Protein AF-A0A8J9WJU8-F1 (afdb_monomer_lite)

Radius of gyration: 28.5 Å; chains: 1; bounding box: 87×74×84 Å

pLDDT: mean 75.79, std 18.41, range [22.67, 97.75]

Sequence (429 aa):
MGCCGSKSSGLYSTSFQPHEKLSYAASQYGSDGAQVGVSVAGMLTCLSLSQLSVVDIQPNYIFAALFDIHGSKHAAEFCTSEVLEVVAQQTSTYPANVSEALRQTFLRLDELFLASRAFSDSVKASSGASGTMVFLDRRMHRVHLGCSGGSNIVLGELVHGLAVQIADAQFLCPPVMLDSHTICPIGTGRWKQQSLAEAYNRGRRSPADRVEWDGHPKQAAVHTVERQLTAVHESIIIGSPGLWGLTSPDAAALRSHFYLRATADLDTQANDRAGDSAANTADHLVIFAEQQITDRLPRPAGADVVAMVLTFKWPANSINQAFTGKSMLESLQQYSTEQHAARAKRNWRMVRTLCVEYRRAHRRMVVQKWQRAVRLALAAGMKQARRLEEELWKRERMVVNVSPSLKVRNQKGQEVSLRAMHFDLTAVA

Foldseek 3Di:
DDDDDDDDDDPDPPPDDPFDWDWDWDWDDDPPFWTKIKIKIWGAPDDDQLQFKDWDDDNFKIKIKGKDKFQDSPLRSLCRVCLVVQLVVLCVVVVPCSLVSLVVSLQVSQVCLLPDPVDDLQCLQRIAIWMKMWMAGGVQQKIKIKTWDQKFKFWWFADPNPFTPRPPPPPLPPHDPDDVPRDGSHGNCLQADVVSLVSNCVPDPDPVPRDDHPPHRDHIDMRMDMDRDAPRTFKMKIKGNLLCVQDPSVRLSVQLVVVCVVCVVVVVVCVVDPDDDPQDSFNSSNVNSVVSQVVDPPRPPRDMIIMMMMGIDGDPVRVVVRVVDPVVVVVVVVDDPVRVVVVVVVRVVVVVVVVVVVVVVVVVVVVVVVVVLVVVLLVVLVVVQVVVQVVCCVPVVFHWHAHSVRFIAGPVRDTDDPPDDPDPCVVSD

Structure (mmCIF, N/CA/C/O backbone):
data_AF-A0A8J9WJU8-F1
#
_entry.id   AF-A0A8J9WJU8-F1
#
loop_
_atom_site.group_PDB
_atom_site.id
_atom_site.type_symbol
_atom_site.label_atom_id
_atom_site.label_alt_id
_atom_site.label_comp_id
_atom_site.label_asym_id
_atom_site.label_entity_id
_atom_site.label_seq_id
_atom_site.pdbx_PDB_ins_code
_atom_site.Cartn_x
_atom_site.Cartn_y
_atom_site.Cartn_z
_atom_site.occupancy
_atom_site.B_iso_or_equiv
_atom_site.auth_seq_id
_atom_site.auth_comp_id
_atom_site.auth_asym_id
_atom_site.auth_atom_id
_atom_site.pdbx_PDB_model_num
ATOM 1 N N . MET A 1 1 ? 58.943 15.802 17.949 1.00 41.28 1 MET A N 1
ATOM 2 C CA . MET A 1 1 ? 57.899 16.251 18.894 1.00 41.28 1 MET A CA 1
ATOM 3 C C . MET A 1 1 ? 56.800 16.905 18.076 1.00 41.28 1 MET A C 1
ATOM 5 O O . MET A 1 1 ? 57.041 17.959 17.509 1.00 41.28 1 MET A O 1
ATOM 9 N N . GLY A 1 2 ? 55.660 16.239 17.906 1.00 34.16 2 GLY A N 1
ATOM 10 C CA . GLY A 1 2 ? 54.562 16.711 17.060 1.00 34.16 2 GLY A CA 1
ATOM 11 C C . GLY A 1 2 ? 53.262 16.072 17.526 1.00 34.16 2 GLY A C 1
ATOM 12 O O . GLY A 1 2 ? 53.188 14.855 17.647 1.00 34.16 2 GLY A O 1
ATOM 13 N N . CYS A 1 3 ? 52.313 16.925 17.894 1.00 29.03 3 CYS A N 1
ATOM 14 C CA . CYS A 1 3 ? 51.166 16.664 18.752 1.00 29.03 3 CYS A CA 1
ATOM 15 C C . CYS A 1 3 ? 50.190 15.589 18.247 1.00 29.03 3 CYS A C 1
ATOM 17 O O . CYS A 1 3 ? 49.754 15.602 17.098 1.00 29.03 3 CYS A O 1
ATOM 19 N N . CYS A 1 4 ? 49.772 14.723 19.174 1.00 30.25 4 CYS A N 1
ATOM 20 C CA . CYS A 1 4 ? 48.624 13.834 19.045 1.00 30.25 4 CYS A CA 1
ATOM 21 C C . CYS A 1 4 ? 47.321 14.646 18.964 1.00 30.25 4 CYS A C 1
ATOM 23 O O . CYS A 1 4 ? 46.945 15.315 19.925 1.00 30.25 4 CYS A O 1
ATOM 25 N N . GLY A 1 5 ? 46.613 14.550 17.837 1.00 28.12 5 GLY A N 1
ATOM 26 C CA . GLY A 1 5 ? 45.231 15.006 17.703 1.00 28.12 5 GLY A CA 1
ATOM 27 C C . GLY A 1 5 ? 44.268 13.941 18.223 1.00 28.12 5 GLY A C 1
ATOM 28 O O . GLY A 1 5 ? 44.088 12.897 17.595 1.00 28.12 5 GLY A O 1
ATOM 29 N N . SER A 1 6 ? 43.659 14.198 19.377 1.00 29.20 6 SER A N 1
ATOM 30 C CA . SER A 1 6 ? 42.576 13.401 19.947 1.00 29.20 6 SER A CA 1
ATOM 31 C C . SER A 1 6 ? 41.310 13.537 19.092 1.00 29.20 6 SER A C 1
ATOM 33 O O . SER A 1 6 ? 40.786 14.628 18.880 1.00 29.20 6 SER A O 1
ATOM 35 N N . LYS A 1 7 ? 40.804 12.409 18.582 1.00 28.69 7 LYS A N 1
ATOM 36 C CA . LYS A 1 7 ? 39.493 12.335 17.926 1.00 28.69 7 LYS A CA 1
ATOM 37 C C . LYS A 1 7 ? 38.411 12.288 19.002 1.00 28.69 7 LYS A C 1
ATOM 39 O O . LYS A 1 7 ? 38.258 11.274 19.676 1.00 28.69 7 LYS A O 1
ATOM 44 N N . SER A 1 8 ? 37.667 13.378 19.159 1.00 26.33 8 SER A N 1
ATOM 45 C CA . SER A 1 8 ? 36.437 13.410 19.946 1.00 26.33 8 SER A CA 1
ATOM 46 C C . SER A 1 8 ? 35.300 12.769 19.143 1.00 26.33 8 SER A C 1
ATOM 48 O O . SER A 1 8 ? 34.866 13.264 18.105 1.00 26.33 8 SER A O 1
ATOM 50 N N . SER A 1 9 ? 34.818 11.626 19.619 1.00 25.42 9 SER A N 1
ATOM 51 C CA . SER A 1 9 ? 33.580 10.999 19.163 1.00 25.42 9 SER A CA 1
ATOM 52 C C . SER A 1 9 ? 32.389 11.793 19.706 1.00 25.42 9 SER A C 1
ATOM 54 O O . SER A 1 9 ? 31.964 11.591 20.844 1.00 25.42 9 SER A O 1
ATOM 56 N N . GLY A 1 10 ? 31.876 12.730 18.910 1.00 23.95 10 GLY A N 1
ATOM 57 C CA . GLY A 1 10 ? 30.630 13.435 19.200 1.00 23.95 10 GLY A CA 1
ATOM 58 C C . GLY A 1 10 ? 29.432 12.500 19.037 1.00 23.95 10 GLY A C 1
ATOM 59 O O . GLY A 1 10 ? 29.048 12.167 17.918 1.00 23.95 10 GLY A O 1
ATOM 60 N N . LEU A 1 11 ? 28.839 12.075 20.153 1.00 23.94 11 LEU A N 1
ATOM 61 C CA . LEU A 1 11 ? 27.501 11.487 20.186 1.00 23.94 11 LEU A CA 1
ATOM 62 C C . LEU A 1 11 ? 26.489 12.602 19.896 1.00 23.94 11 LEU A C 1
ATOM 64 O O . LEU A 1 11 ? 26.130 13.377 20.782 1.00 23.94 11 LEU A O 1
ATOM 68 N N . TYR A 1 12 ? 26.044 12.702 18.645 1.00 22.67 12 TYR A N 1
ATOM 69 C CA . TYR A 1 12 ? 24.904 13.538 18.287 1.00 22.67 12 TYR A CA 1
ATOM 70 C C . TYR A 1 12 ? 23.632 12.889 18.837 1.00 22.67 12 TYR A C 1
ATOM 72 O O . TYR A 1 12 ? 23.136 11.902 18.299 1.00 22.67 12 TYR A O 1
ATOM 80 N N . SER A 1 13 ? 23.109 13.451 19.926 1.00 22.73 13 SER A N 1
ATOM 81 C CA . SER A 1 13 ? 21.725 13.238 20.343 1.00 22.73 13 SER A CA 1
ATOM 82 C C . SER A 1 13 ? 20.824 13.909 19.306 1.00 22.73 13 SER A C 1
ATOM 84 O O . SER A 1 13 ? 20.639 15.126 19.317 1.00 22.73 13 SER A O 1
ATOM 86 N N . THR A 1 14 ? 20.328 13.131 18.346 1.00 24.16 14 THR A N 1
ATOM 87 C CA . THR A 1 14 ? 19.279 13.569 17.428 1.00 24.16 14 THR A CA 1
ATOM 88 C C . THR A 1 14 ? 17.975 13.646 18.214 1.00 24.16 14 THR A C 1
ATOM 90 O O . THR A 1 14 ? 17.378 12.637 18.586 1.00 24.16 14 THR A O 1
ATOM 93 N N . SER A 1 15 ? 17.538 14.869 18.515 1.00 24.23 15 SER A N 1
ATOM 94 C CA . SER A 1 15 ? 16.191 15.122 19.018 1.00 24.23 15 SER A CA 1
ATOM 95 C C . SER A 1 15 ? 15.192 14.650 17.960 1.00 24.23 15 SER A C 1
ATOM 97 O O . SER A 1 15 ? 15.029 15.303 16.929 1.00 24.23 15 SER A O 1
ATOM 99 N N . PHE A 1 16 ? 14.556 13.503 18.190 1.00 33.53 16 PHE A N 1
ATOM 100 C CA . PHE A 1 16 ? 13.499 12.990 17.325 1.00 33.53 16 PHE A CA 1
ATOM 101 C C . PHE A 1 16 ? 12.334 13.986 17.318 1.00 33.53 16 PHE A C 1
ATOM 103 O O . PHE A 1 16 ? 11.698 14.209 18.350 1.00 33.53 16 PHE A O 1
ATOM 110 N N . GLN A 1 17 ? 12.073 14.610 16.168 1.00 33.22 17 GLN A N 1
ATOM 111 C CA . GLN A 1 17 ? 10.854 15.388 15.977 1.00 33.22 17 GLN A CA 1
ATOM 112 C C . GLN A 1 17 ? 9.643 14.445 15.869 1.00 33.22 17 GLN A C 1
ATOM 114 O O . GLN A 1 17 ? 9.792 13.317 15.393 1.00 33.22 17 GLN A O 1
ATOM 119 N N . PRO A 1 18 ? 8.456 14.8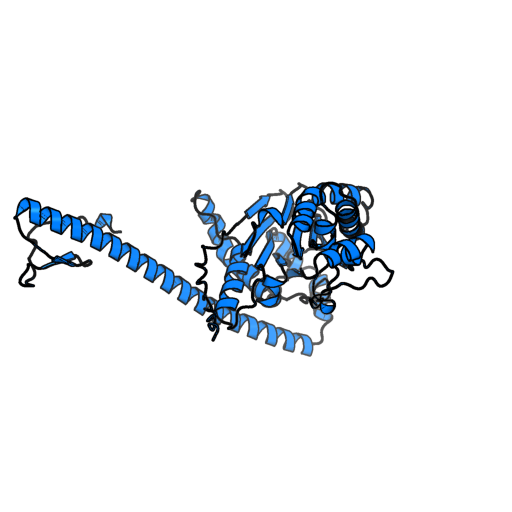61 16.347 1.00 38.59 18 PRO A N 1
ATOM 120 C CA . PRO A 1 18 ? 7.250 14.046 16.267 1.00 38.59 18 PRO A CA 1
ATOM 121 C C . PRO A 1 18 ? 6.920 13.727 14.803 1.00 38.59 18 PRO A C 1
ATOM 123 O O . PRO A 1 18 ? 6.797 14.631 13.983 1.00 38.59 18 PRO A O 1
ATOM 126 N N . HIS A 1 19 ? 6.799 12.433 14.498 1.00 51.03 19 HIS A N 1
ATOM 127 C CA . HIS A 1 19 ? 6.456 11.915 13.175 1.00 51.03 19 HIS A CA 1
ATOM 128 C C . HIS A 1 19 ? 5.162 12.553 12.651 1.00 51.03 19 HIS A C 1
ATOM 130 O O . HIS A 1 19 ? 4.135 12.535 13.336 1.00 51.03 19 HIS A O 1
ATOM 136 N N . GLU A 1 20 ? 5.207 13.093 11.433 1.00 51.38 20 GLU A N 1
ATOM 137 C CA . GLU A 1 20 ? 4.031 13.605 10.736 1.00 51.38 20 GLU A CA 1
ATOM 138 C C . GLU A 1 20 ? 3.131 12.420 10.355 1.00 51.38 20 GLU A C 1
ATOM 140 O O . GLU A 1 20 ? 3.502 11.566 9.549 1.00 51.38 20 GLU A O 1
ATOM 145 N N . LYS A 1 21 ? 1.964 12.321 11.001 1.00 57.34 21 LYS A N 1
ATOM 146 C CA . LYS A 1 21 ? 0.944 11.315 10.686 1.00 57.34 21 LYS A CA 1
ATOM 147 C C . LYS A 1 21 ? -0.008 11.904 9.655 1.00 57.34 21 LYS A C 1
ATOM 149 O O . LYS A 1 21 ? -0.762 12.821 9.971 1.00 57.34 21 LYS A O 1
ATOM 154 N N . LEU A 1 22 ? 0.022 11.366 8.441 1.00 57.00 22 LEU A N 1
ATOM 155 C CA . LEU A 1 22 ? -0.981 11.648 7.417 1.00 57.00 22 LEU A CA 1
ATOM 156 C C . LEU A 1 22 ? -1.996 10.512 7.412 1.00 57.00 22 LEU A C 1
ATOM 158 O O . LEU A 1 22 ? -1.637 9.343 7.294 1.00 57.00 22 LEU A O 1
ATOM 162 N N . SER A 1 23 ? -3.257 10.897 7.544 1.00 59.47 23 SER A N 1
ATOM 163 C CA . SER A 1 23 ? -4.410 10.015 7.554 1.00 59.47 23 SER A CA 1
ATOM 164 C C . SER A 1 23 ? -5.366 10.526 6.486 1.00 59.47 23 SER A C 1
ATOM 166 O O . SER A 1 23 ? -5.786 11.683 6.531 1.00 59.47 23 SER A O 1
ATOM 168 N N . TYR A 1 24 ? -5.651 9.696 5.487 1.00 68.06 24 TYR A N 1
ATOM 169 C CA . TYR A 1 24 ? -6.625 9.995 4.438 1.00 68.06 24 TYR A CA 1
ATOM 170 C C . TYR A 1 24 ? -7.715 8.936 4.473 1.00 68.06 24 TYR A C 1
ATOM 172 O O . TYR A 1 24 ? -7.402 7.746 4.514 1.00 68.06 24 TYR A O 1
ATOM 180 N N . ALA A 1 25 ? -8.975 9.367 4.450 1.00 64.62 25 ALA A N 1
ATOM 181 C CA . ALA A 1 25 ? -10.128 8.490 4.348 1.00 64.62 25 ALA A CA 1
ATOM 182 C C . ALA A 1 25 ? -11.098 9.029 3.292 1.00 64.62 25 ALA A C 1
ATOM 184 O O . ALA A 1 25 ? -11.500 10.191 3.349 1.00 64.62 25 ALA A O 1
ATOM 185 N N . ALA A 1 26 ? -11.493 8.177 2.351 1.00 69.31 26 ALA A N 1
ATOM 186 C CA . ALA A 1 26 ? -12.526 8.476 1.368 1.00 69.31 26 ALA A CA 1
ATOM 187 C C . ALA A 1 26 ? -13.565 7.356 1.344 1.00 69.31 26 ALA A C 1
ATOM 189 O O . ALA A 1 26 ? -13.227 6.179 1.469 1.00 69.31 26 ALA A O 1
ATOM 190 N N . SER A 1 27 ? -14.836 7.721 1.177 1.00 62.94 27 SER A N 1
ATOM 191 C CA . SER A 1 27 ? -15.929 6.768 0.982 1.00 62.94 27 SER A CA 1
ATOM 192 C C . SER A 1 27 ? -16.840 7.261 -0.135 1.00 62.94 27 SER A C 1
ATOM 194 O O . SER A 1 27 ? -17.109 8.458 -0.231 1.00 62.94 27 SER A O 1
ATOM 196 N N . GLN A 1 28 ? -17.308 6.346 -0.983 1.00 68.81 28 GLN A N 1
ATOM 197 C CA . GLN A 1 28 ? -18.300 6.658 -2.007 1.00 68.81 28 GLN A CA 1
ATOM 198 C C . GLN A 1 28 ? -19.467 5.674 -1.929 1.00 68.81 28 GLN A C 1
ATOM 200 O O . GLN A 1 28 ? -19.289 4.454 -1.951 1.00 68.81 28 GLN A O 1
ATOM 205 N N . TYR A 1 29 ? -20.674 6.227 -1.865 1.00 57.28 29 TYR A N 1
ATOM 206 C CA . TYR A 1 29 ? -21.923 5.482 -1.790 1.00 57.28 29 TYR A CA 1
ATOM 207 C C . TYR A 1 29 ? -22.434 5.183 -3.205 1.00 57.28 29 TYR A C 1
ATOM 209 O O . TYR A 1 29 ? -22.641 6.099 -3.995 1.00 57.28 29 TYR A O 1
ATOM 217 N N . GLY A 1 30 ? -22.609 3.901 -3.539 1.00 59.03 30 GLY A N 1
ATOM 218 C CA . GLY A 1 30 ? -23.359 3.461 -4.722 1.00 59.03 30 GLY A CA 1
ATOM 219 C C . GLY A 1 30 ? -24.715 2.896 -4.296 1.00 59.03 30 GLY A C 1
ATOM 220 O O . GLY A 1 30 ? -24.790 2.278 -3.236 1.00 59.03 30 GLY A O 1
ATOM 221 N N . SER A 1 31 ? -25.767 3.104 -5.092 1.00 59.47 31 SER A N 1
ATOM 222 C CA . SER A 1 31 ? -27.133 2.650 -4.777 1.00 59.47 31 SER A CA 1
ATOM 223 C C . SER A 1 31 ? -27.280 1.125 -4.733 1.00 59.47 31 SER A C 1
ATOM 225 O O . SER A 1 31 ? -28.077 0.631 -3.946 1.00 59.47 31 SER A O 1
ATOM 227 N N . ASP A 1 32 ? -26.478 0.387 -5.512 1.00 64.94 32 ASP A N 1
ATOM 228 C CA . ASP A 1 32 ? -26.726 -1.040 -5.791 1.00 64.94 32 ASP A CA 1
ATOM 229 C C . ASP A 1 32 ? -25.504 -1.960 -5.590 1.00 64.94 32 ASP A C 1
ATOM 231 O O . ASP A 1 32 ? -25.492 -3.095 -6.059 1.00 64.94 32 ASP A O 1
ATOM 235 N N . GLY A 1 33 ? -24.456 -1.502 -4.896 1.00 69.12 33 GLY A N 1
ATOM 236 C CA . GLY A 1 33 ? -23.213 -2.268 -4.734 1.00 69.12 33 GLY A CA 1
ATOM 237 C C . GLY A 1 33 ? -22.560 -2.126 -3.362 1.00 69.12 33 GLY A C 1
ATOM 238 O O . GLY A 1 33 ? -22.960 -1.298 -2.545 1.00 69.12 33 GLY A O 1
ATOM 239 N N . ALA A 1 34 ? -21.526 -2.938 -3.115 1.00 73.12 34 ALA A N 1
ATOM 240 C CA . ALA A 1 34 ? -20.693 -2.801 -1.925 1.00 73.12 34 ALA A CA 1
ATOM 241 C C . ALA A 1 34 ? -20.116 -1.379 -1.851 1.00 73.12 34 ALA A C 1
ATOM 243 O O . ALA A 1 34 ? -19.558 -0.866 -2.829 1.00 73.12 34 ALA A O 1
ATOM 244 N N . GLN A 1 35 ? -20.255 -0.739 -0.691 1.00 82.00 35 GLN A N 1
ATOM 245 C CA . GLN A 1 35 ? -19.580 0.528 -0.439 1.00 82.00 35 GLN A CA 1
ATOM 246 C C . GLN A 1 35 ? -18.129 0.223 -0.107 1.00 82.00 35 GLN A C 1
ATOM 248 O O . GLN A 1 35 ? -17.840 -0.729 0.623 1.00 82.00 35 GLN A O 1
ATOM 253 N N . VAL A 1 36 ? -17.226 1.038 -0.639 1.00 82.62 36 VAL A N 1
ATOM 254 C CA . VAL A 1 36 ? -15.797 0.873 -0.403 1.00 82.62 36 VAL A CA 1
ATOM 255 C C . VAL A 1 36 ? -15.275 2.116 0.292 1.00 82.62 36 VAL A C 1
ATOM 257 O O . VAL A 1 36 ? -15.433 3.229 -0.215 1.00 82.62 36 VAL A O 1
ATOM 260 N N . GLY A 1 37 ? -14.687 1.922 1.467 1.00 84.12 37 GLY A N 1
ATOM 261 C CA . GLY A 1 37 ? -13.877 2.932 2.133 1.00 84.12 37 GLY A CA 1
ATOM 262 C C . GLY A 1 37 ? -12.412 2.712 1.787 1.00 84.12 37 GLY A C 1
ATOM 263 O O . GLY A 1 37 ? -11.957 1.575 1.780 1.00 84.12 37 GLY A O 1
ATOM 264 N N . VAL A 1 38 ? -11.661 3.771 1.513 1.00 85.25 38 VAL A N 1
ATOM 265 C CA . VAL A 1 38 ? -10.203 3.694 1.363 1.00 85.25 38 VAL A CA 1
ATOM 266 C C . VAL A 1 38 ? -9.573 4.491 2.486 1.00 85.25 38 VAL A C 1
ATOM 268 O O . VAL A 1 38 ? -9.948 5.641 2.702 1.00 85.25 38 VAL A O 1
ATOM 271 N N . SER A 1 39 ? -8.634 3.880 3.204 1.00 87.19 39 SER A N 1
ATOM 272 C CA . SER A 1 39 ? -7.841 4.541 4.238 1.00 87.19 39 SER A CA 1
ATOM 273 C C . SER A 1 39 ? -6.353 4.355 3.988 1.00 87.19 39 SER A C 1
ATOM 275 O O . SER A 1 39 ? -5.929 3.260 3.629 1.00 87.19 39 SER A O 1
ATOM 277 N N . VAL A 1 40 ? -5.561 5.409 4.175 1.00 85.06 40 VAL A N 1
ATOM 278 C CA . VAL A 1 40 ? -4.097 5.371 4.043 1.00 85.06 40 VAL A CA 1
ATOM 279 C C . VAL A 1 40 ? -3.475 5.978 5.288 1.00 85.06 40 VAL A C 1
ATOM 281 O O . VAL A 1 40 ? -3.932 7.022 5.758 1.00 85.06 40 VAL A O 1
ATOM 284 N N . ALA A 1 41 ? -2.444 5.320 5.807 1.00 84.94 41 ALA A N 1
ATOM 285 C CA . ALA A 1 41 ? -1.659 5.796 6.930 1.00 84.94 41 ALA A CA 1
ATOM 286 C C . ALA A 1 41 ? -0.215 5.318 6.827 1.00 84.94 41 ALA A C 1
ATOM 288 O O . ALA A 1 41 ? 0.088 4.282 6.234 1.00 84.94 41 ALA A O 1
ATOM 289 N N . GLY A 1 42 ? 0.683 6.028 7.491 1.00 81.38 42 GLY A N 1
ATOM 290 C CA . GLY A 1 42 ? 2.053 5.572 7.630 1.00 81.38 42 GLY A CA 1
ATOM 291 C C . GLY A 1 42 ? 2.852 6.345 8.659 1.00 81.38 42 GLY A C 1
ATOM 292 O O . GLY A 1 42 ? 2.466 7.408 9.144 1.00 81.38 42 GLY A O 1
ATOM 293 N N . MET A 1 43 ? 3.982 5.751 8.997 1.00 78.12 43 MET A N 1
ATOM 294 C CA . MET A 1 43 ? 5.007 6.290 9.861 1.00 78.12 43 MET A CA 1
ATOM 295 C C . MET A 1 43 ? 6.275 6.344 9.023 1.00 78.12 43 MET A C 1
ATOM 297 O O . MET A 1 43 ? 6.943 5.330 8.809 1.00 78.12 43 MET A O 1
ATOM 301 N N . LEU A 1 44 ? 6.549 7.536 8.507 1.00 74.12 44 LEU A N 1
ATOM 302 C CA . LEU A 1 44 ? 7.685 7.780 7.640 1.00 74.12 44 LEU A CA 1
ATOM 303 C C . LEU A 1 44 ? 8.831 8.372 8.453 1.00 74.12 44 LEU A C 1
ATOM 305 O O . LEU A 1 44 ? 8.652 9.228 9.326 1.00 74.12 44 LEU A O 1
ATOM 309 N N . THR A 1 45 ? 10.025 7.872 8.175 1.00 66.75 45 THR A N 1
ATOM 310 C CA . THR A 1 45 ? 11.262 8.360 8.781 1.00 66.75 45 THR A CA 1
ATOM 311 C C . THR A 1 45 ? 11.821 9.564 8.035 1.00 66.75 45 THR A C 1
ATOM 313 O O . THR A 1 45 ? 12.564 10.345 8.629 1.00 66.75 45 THR A O 1
ATOM 316 N N . CYS A 1 46 ? 11.466 9.742 6.757 1.00 54.62 46 CYS A N 1
ATOM 317 C CA . CYS A 1 46 ? 12.089 10.758 5.909 1.00 54.62 46 CYS A CA 1
ATOM 318 C C . CYS A 1 46 ? 11.150 11.524 4.959 1.00 54.62 46 CYS A C 1
ATOM 320 O O . CYS A 1 46 ? 11.629 12.469 4.335 1.00 54.62 46 CYS A O 1
ATOM 322 N N . LEU A 1 47 ? 9.871 11.155 4.792 1.00 58.38 47 LEU A N 1
ATOM 323 C CA . LEU A 1 47 ? 9.016 11.701 3.719 1.00 58.38 47 LEU A CA 1
ATOM 324 C C . LEU A 1 47 ? 7.536 11.837 4.106 1.00 58.38 47 LEU A C 1
ATOM 326 O O . LEU A 1 47 ? 7.144 11.448 5.199 1.00 58.38 47 LEU A O 1
ATOM 330 N N . SER A 1 48 ? 6.727 12.399 3.198 1.00 55.34 48 SER A N 1
ATOM 331 C CA . SER A 1 48 ? 5.269 12.534 3.340 1.00 55.34 48 SER A CA 1
ATOM 332 C C . SER A 1 48 ? 4.515 11.442 2.559 1.00 55.34 48 SER A C 1
ATOM 334 O O . SER A 1 48 ? 4.938 11.031 1.480 1.00 55.34 48 SER A O 1
ATOM 336 N N . LEU A 1 49 ? 3.387 10.963 3.095 1.00 57.22 49 LEU A N 1
ATOM 337 C CA . LEU A 1 49 ? 2.605 9.834 2.551 1.00 57.22 49 LEU A CA 1
ATOM 338 C C . LEU A 1 49 ? 1.870 10.128 1.241 1.00 57.22 49 LEU A C 1
ATOM 340 O O . LEU A 1 49 ? 1.638 9.211 0.452 1.00 57.22 49 LEU A O 1
ATOM 344 N N . SER A 1 50 ? 1.526 11.393 0.992 1.00 55.53 50 SER A N 1
ATOM 345 C CA . SER A 1 50 ? 0.881 11.830 -0.255 1.00 55.53 50 SER A CA 1
ATOM 346 C C . SER A 1 50 ? 1.747 11.572 -1.491 1.00 55.53 50 SER A C 1
ATOM 348 O O . SER A 1 50 ? 1.245 11.588 -2.607 1.00 55.53 50 SER A O 1
ATOM 350 N N . GLN A 1 51 ? 3.039 11.301 -1.300 1.00 61.59 51 GLN A N 1
ATOM 351 C CA . GLN A 1 51 ? 3.992 11.038 -2.374 1.00 61.59 51 GLN A CA 1
ATOM 352 C C . GLN A 1 51 ? 4.080 9.557 -2.765 1.00 61.59 51 GLN A C 1
ATOM 354 O O . GLN A 1 51 ? 4.715 9.233 -3.767 1.00 61.59 51 GLN A O 1
ATOM 359 N N . LEU A 1 52 ? 3.461 8.661 -1.987 1.00 75.38 52 LEU A N 1
ATOM 360 C CA . LEU A 1 52 ? 3.630 7.208 -2.118 1.00 75.38 52 LEU A CA 1
ATOM 361 C C . LEU A 1 52 ? 2.352 6.474 -2.506 1.00 75.38 52 LEU A C 1
ATOM 363 O O . LEU A 1 52 ? 2.401 5.273 -2.751 1.00 75.38 52 LEU A O 1
ATOM 367 N N . SER A 1 53 ? 1.207 7.155 -2.518 1.00 83.50 53 SER A N 1
ATOM 368 C CA . SER A 1 53 ? -0.081 6.513 -2.750 1.00 83.50 53 SER A CA 1
ATOM 369 C C . SER A 1 53 ? -0.963 7.303 -3.700 1.00 83.50 53 SER A C 1
ATOM 371 O O . SER A 1 53 ? -0.953 8.531 -3.703 1.00 83.50 53 SER A O 1
ATOM 373 N N . VAL A 1 54 ? -1.746 6.573 -4.488 1.00 83.00 54 VAL A N 1
ATOM 374 C CA . VAL A 1 54 ? -2.740 7.121 -5.411 1.00 83.00 54 VAL A CA 1
ATOM 375 C C . VAL A 1 54 ? -4.042 6.376 -5.204 1.00 83.00 54 VAL A C 1
ATOM 377 O O . VAL A 1 54 ? -4.036 5.151 -5.088 1.00 83.00 54 VAL A O 1
ATOM 380 N N . VAL A 1 55 ? -5.152 7.108 -5.170 1.00 85.62 55 VAL A N 1
ATOM 381 C CA . VAL A 1 55 ? -6.497 6.540 -5.118 1.00 85.62 55 VAL A CA 1
ATOM 382 C C . VAL A 1 55 ? -7.367 7.296 -6.119 1.00 85.62 55 VAL A C 1
ATOM 384 O O . VAL A 1 55 ? -7.546 8.503 -5.987 1.00 85.62 55 VAL A O 1
ATOM 387 N N . ASP A 1 56 ? -7.902 6.584 -7.106 1.00 88.62 56 ASP A N 1
ATOM 388 C CA . ASP A 1 56 ? -8.906 7.082 -8.047 1.00 88.62 56 ASP A CA 1
ATOM 389 C C . ASP A 1 56 ? -10.210 6.310 -7.829 1.00 88.62 56 ASP A C 1
ATOM 391 O O . ASP A 1 56 ? -10.261 5.082 -7.947 1.00 88.62 56 ASP A O 1
ATOM 395 N N . ILE A 1 57 ? -11.260 7.037 -7.450 1.00 86.31 57 ILE A N 1
ATOM 396 C CA . ILE A 1 57 ? -12.570 6.472 -7.134 1.00 86.31 57 ILE A CA 1
ATOM 397 C C . ILE A 1 57 ? -13.541 6.909 -8.222 1.00 86.31 57 ILE A C 1
ATOM 399 O O . ILE A 1 57 ? -14.002 8.050 -8.243 1.00 86.31 57 ILE A O 1
ATOM 403 N N . GLN A 1 58 ? -13.893 5.970 -9.093 1.00 90.06 58 GLN A N 1
ATOM 404 C CA . GLN A 1 58 ? -14.873 6.171 -10.148 1.00 90.06 58 GLN A CA 1
ATOM 405 C C . GLN A 1 58 ? -16.183 5.428 -9.835 1.00 90.06 58 GLN A C 1
ATOM 407 O O . GLN A 1 58 ? -16.226 4.516 -8.998 1.00 90.06 58 GLN A O 1
ATOM 412 N N . PRO A 1 59 ? -17.290 5.764 -10.525 1.00 85.88 59 PRO A N 1
ATOM 413 C CA . PRO A 1 59 ? -18.565 5.078 -10.317 1.00 85.88 59 PRO A CA 1
ATOM 414 C C . PRO A 1 59 ? -18.477 3.557 -10.519 1.00 85.88 59 PRO A C 1
ATOM 416 O O . PRO A 1 59 ? -19.085 2.797 -9.770 1.00 85.88 59 PRO A O 1
ATOM 419 N N . ASN A 1 60 ? -17.683 3.111 -11.499 1.00 89.50 60 ASN A N 1
ATOM 420 C CA . ASN A 1 60 ? -17.614 1.705 -11.907 1.00 89.50 60 ASN A CA 1
ATOM 421 C C . ASN A 1 60 ? -16.393 0.958 -11.369 1.00 89.50 60 ASN A C 1
ATOM 423 O O . ASN A 1 60 ? -16.421 -0.270 -11.306 1.00 89.50 60 ASN A O 1
ATOM 427 N N . TYR A 1 61 ? -15.333 1.667 -10.988 1.00 93.44 61 TYR A N 1
ATOM 428 C CA . TYR A 1 61 ? -14.105 1.041 -10.521 1.00 93.44 61 TYR A CA 1
ATOM 429 C C . TYR A 1 61 ? -13.429 1.864 -9.430 1.00 93.44 61 TYR A C 1
ATOM 431 O O . TYR A 1 61 ? -13.693 3.055 -9.272 1.00 93.44 61 TYR A O 1
ATOM 439 N N . ILE A 1 62 ? -12.544 1.216 -8.681 1.00 93.50 62 ILE A N 1
ATOM 440 C CA . ILE A 1 62 ? -11.614 1.882 -7.771 1.00 93.50 62 ILE A CA 1
ATOM 441 C C . ILE A 1 62 ? -10.215 1.437 -8.145 1.00 93.50 62 ILE A C 1
ATOM 443 O O . ILE A 1 62 ? -9.944 0.238 -8.202 1.00 93.50 62 ILE A O 1
ATOM 447 N N . PHE A 1 63 ? -9.338 2.399 -8.391 1.00 95.69 63 PHE A N 1
ATOM 448 C CA . PHE A 1 63 ? -7.920 2.150 -8.565 1.00 95.69 63 PHE A CA 1
ATOM 449 C C . PHE A 1 63 ? -7.168 2.675 -7.349 1.00 95.69 63 PHE A C 1
ATOM 451 O O . PHE A 1 63 ? -7.381 3.805 -6.914 1.00 95.69 63 PHE A O 1
ATOM 458 N N . ALA A 1 64 ? -6.288 1.854 -6.793 1.00 94.81 64 ALA A N 1
ATOM 459 C CA . ALA A 1 64 ? -5.413 2.256 -5.710 1.00 94.81 64 ALA A CA 1
ATOM 460 C C . ALA A 1 64 ? -4.000 1.733 -5.959 1.00 94.81 64 ALA A C 1
ATOM 462 O O . ALA A 1 64 ? -3.827 0.587 -6.367 1.00 94.81 64 ALA A O 1
ATOM 463 N N . ALA A 1 65 ? -2.990 2.556 -5.701 1.00 94.94 65 ALA A N 1
ATOM 464 C CA . ALA A 1 65 ? -1.595 2.165 -5.827 1.00 94.94 65 ALA A CA 1
ATOM 465 C C . ALA A 1 65 ? -0.779 2.638 -4.624 1.00 94.94 65 ALA A C 1
ATOM 467 O O . ALA A 1 65 ? -1.025 3.719 -4.089 1.00 94.94 65 ALA A O 1
ATOM 468 N N . LEU A 1 66 ? 0.197 1.827 -4.220 1.00 93.31 66 LEU A N 1
ATOM 469 C CA . LEU A 1 66 ? 1.209 2.158 -3.222 1.00 93.31 66 LEU A CA 1
ATOM 470 C C . LEU A 1 66 ? 2.593 1.879 -3.813 1.00 93.31 66 LEU A C 1
ATOM 472 O O . LEU A 1 66 ? 2.838 0.767 -4.284 1.00 93.31 66 LEU A O 1
ATOM 476 N N . PHE A 1 67 ? 3.488 2.864 -3.762 1.00 93.06 67 PHE A N 1
ATOM 477 C CA . PHE A 1 67 ? 4.869 2.754 -4.222 1.00 93.06 67 PHE A CA 1
ATOM 478 C C . PHE A 1 67 ? 5.840 2.952 -3.058 1.00 93.06 67 PHE A C 1
ATOM 480 O O . PHE A 1 67 ? 5.876 4.020 -2.453 1.00 93.06 67 PHE A O 1
ATOM 487 N N . ASP A 1 68 ? 6.655 1.940 -2.762 1.00 88.88 68 ASP A N 1
ATOM 488 C CA . ASP A 1 68 ? 7.690 2.034 -1.730 1.00 88.88 68 ASP A CA 1
ATOM 489 C C . ASP A 1 68 ? 9.024 2.454 -2.342 1.00 88.88 68 ASP A C 1
ATOM 491 O O . ASP A 1 68 ? 9.439 1.951 -3.389 1.00 88.88 68 ASP A O 1
ATOM 495 N N . ILE A 1 69 ? 9.718 3.363 -1.662 1.00 89.31 69 ILE A N 1
ATOM 496 C CA . ILE A 1 69 ? 10.956 3.974 -2.146 1.00 89.31 69 ILE A CA 1
ATOM 497 C C . ILE A 1 69 ? 12.155 3.048 -1.961 1.00 89.31 69 ILE A C 1
ATOM 499 O O . ILE A 1 69 ? 12.387 2.508 -0.883 1.00 89.31 69 ILE A O 1
ATOM 503 N N . HIS A 1 70 ? 13.004 2.994 -2.989 1.00 86.25 70 HIS A N 1
ATOM 504 C CA . HIS A 1 70 ? 14.332 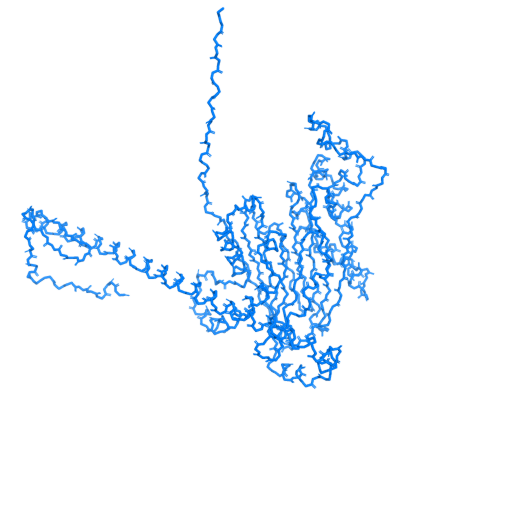2.389 -2.940 1.00 86.25 70 HIS A CA 1
ATOM 505 C C . HIS A 1 70 ? 15.390 3.419 -3.349 1.00 86.25 70 HIS A C 1
ATOM 507 O O . HIS A 1 70 ? 15.382 3.959 -4.457 1.00 86.25 70 HIS A O 1
ATOM 513 N N . GLY A 1 71 ? 16.330 3.711 -2.451 1.00 87.06 71 GLY A N 1
ATOM 514 C CA . GLY A 1 71 ? 17.406 4.676 -2.694 1.00 87.06 71 GLY A CA 1
ATOM 515 C C . GLY A 1 71 ? 16.958 6.135 -2.571 1.00 87.06 71 GLY A C 1
ATOM 516 O O . GLY A 1 71 ? 17.272 6.779 -1.576 1.00 87.06 71 GLY A O 1
ATOM 517 N N . SER A 1 72 ? 16.244 6.673 -3.565 1.00 88.94 72 SER A N 1
ATOM 518 C CA . SER A 1 72 ? 15.704 8.044 -3.510 1.00 88.94 72 SER A CA 1
ATOM 519 C C . SER A 1 72 ? 14.254 8.117 -3.980 1.00 88.94 72 SER A C 1
ATOM 521 O O . SER A 1 72 ? 13.812 7.262 -4.744 1.00 88.94 72 SER A O 1
ATOM 523 N N . LYS A 1 73 ? 13.537 9.162 -3.553 1.00 91.50 73 LYS A N 1
ATOM 524 C CA . LYS A 1 73 ? 12.086 9.328 -3.742 1.00 91.50 73 LYS A CA 1
ATOM 525 C C . LYS A 1 73 ? 11.606 9.528 -5.182 1.00 91.50 73 LYS A C 1
ATOM 527 O O . LYS A 1 73 ? 10.436 9.299 -5.456 1.00 91.50 73 LYS A O 1
ATOM 532 N N . HIS A 1 74 ? 12.493 9.932 -6.091 1.00 93.81 74 HIS A N 1
ATOM 533 C CA . HIS A 1 74 ? 12.126 10.406 -7.429 1.00 93.81 74 HIS A CA 1
ATOM 534 C C . HIS A 1 74 ? 11.337 9.378 -8.252 1.00 93.81 74 HIS A C 1
ATOM 536 O O . HIS A 1 74 ? 10.369 9.747 -8.905 1.00 93.81 74 HIS A O 1
ATOM 542 N N . ALA A 1 75 ? 11.717 8.097 -8.205 1.00 93.94 75 ALA A N 1
ATOM 543 C CA . ALA A 1 75 ? 10.994 7.034 -8.897 1.00 93.94 75 ALA A CA 1
ATOM 544 C C . ALA A 1 75 ? 9.576 6.863 -8.341 1.00 93.94 75 ALA A C 1
ATOM 546 O O . ALA A 1 75 ? 8.635 6.815 -9.123 1.00 93.94 75 ALA A O 1
ATOM 547 N N . ALA A 1 76 ? 9.402 6.824 -7.016 1.00 93.06 76 ALA A N 1
ATOM 548 C CA . ALA A 1 76 ? 8.078 6.691 -6.408 1.00 93.06 76 ALA A CA 1
ATOM 549 C C . ALA A 1 76 ? 7.201 7.924 -6.678 1.00 93.06 76 ALA A C 1
ATOM 551 O O . ALA A 1 76 ? 6.053 7.765 -7.074 1.00 93.06 76 ALA A O 1
ATOM 552 N N . GLU A 1 77 ? 7.753 9.138 -6.557 1.00 93.38 77 GLU A N 1
ATOM 553 C CA . GLU A 1 77 ? 7.044 10.384 -6.888 1.00 93.38 77 GLU A CA 1
ATOM 554 C C . GLU A 1 77 ? 6.593 10.404 -8.359 1.00 93.38 77 GLU A C 1
ATOM 556 O O . GLU A 1 77 ? 5.448 10.752 -8.637 1.00 93.38 77 GLU A O 1
ATOM 561 N N . PHE A 1 78 ? 7.456 9.971 -9.286 1.00 95.19 78 PHE A N 1
ATOM 562 C CA . PHE A 1 78 ? 7.113 9.831 -10.704 1.00 95.19 78 PHE A CA 1
ATOM 563 C C . PHE A 1 78 ? 6.012 8.789 -10.934 1.00 95.19 78 PHE A C 1
ATOM 565 O O . PHE A 1 78 ? 5.076 9.022 -11.689 1.00 95.19 78 PHE A O 1
ATOM 572 N N . CYS A 1 79 ? 6.081 7.637 -10.262 1.00 95.56 79 CYS A N 1
ATOM 573 C CA . CYS A 1 79 ? 5.024 6.631 -10.364 1.00 95.56 79 CYS A CA 1
ATOM 574 C C . CYS A 1 79 ? 3.685 7.196 -9.894 1.00 95.56 79 CYS A C 1
ATOM 576 O O . CYS A 1 79 ? 2.680 7.041 -10.577 1.00 95.56 79 CYS A O 1
ATOM 578 N N . THR A 1 80 ? 3.679 7.882 -8.753 1.00 94.06 80 THR A N 1
ATOM 579 C CA . THR A 1 80 ? 2.487 8.510 -8.181 1.00 94.06 80 THR A CA 1
ATOM 580 C C . THR A 1 80 ? 1.889 9.562 -9.127 1.00 94.06 80 THR A C 1
ATOM 582 O O . THR A 1 80 ? 0.666 9.642 -9.221 1.00 94.06 80 THR A O 1
ATOM 585 N N . SER A 1 81 ? 2.705 10.334 -9.862 1.00 94.31 81 SER A N 1
ATOM 586 C CA . SER A 1 81 ? 2.193 11.334 -10.814 1.00 94.31 81 SER A CA 1
ATOM 587 C C . SER A 1 81 ? 1.648 10.726 -12.108 1.00 94.31 81 SER A C 1
ATOM 589 O O . SER A 1 81 ? 0.608 11.166 -12.588 1.00 94.31 81 SER A O 1
ATOM 591 N N . GLU A 1 82 ? 2.309 9.701 -12.653 1.00 96.38 82 GLU A N 1
ATOM 592 C CA . GLU A 1 82 ? 1.997 9.183 -13.993 1.00 96.38 82 GLU A CA 1
ATOM 593 C C . GLU A 1 82 ? 1.051 7.968 -13.997 1.00 96.38 82 GLU A C 1
ATOM 595 O O . GLU A 1 82 ? 0.440 7.660 -15.023 1.00 96.38 82 GLU A O 1
ATOM 600 N N . VAL A 1 83 ? 0.917 7.237 -12.881 1.00 96.56 83 VAL A N 1
ATOM 601 C CA . VAL A 1 83 ? 0.248 5.918 -12.871 1.00 96.56 83 VAL A CA 1
ATOM 602 C C . VAL A 1 83 ? -1.195 5.959 -13.371 1.00 96.56 83 VAL A C 1
ATOM 604 O O . VAL A 1 83 ? -1.600 5.025 -14.059 1.00 96.56 83 VAL A O 1
ATOM 607 N N . LEU A 1 84 ? -1.961 7.016 -13.073 1.00 95.94 84 LEU A N 1
ATOM 608 C CA . LEU A 1 84 ? -3.368 7.113 -13.483 1.00 95.94 84 LEU A CA 1
ATOM 609 C C . LEU A 1 84 ? -3.519 7.212 -15.000 1.00 95.94 84 LEU A C 1
ATOM 611 O O . LEU A 1 84 ? -4.359 6.529 -15.585 1.00 95.94 84 LEU A O 1
ATOM 615 N N . GLU A 1 85 ? -2.685 8.023 -15.648 1.00 95.88 85 GLU A N 1
ATOM 616 C CA . GLU A 1 85 ? -2.710 8.147 -17.103 1.00 95.88 85 GLU A CA 1
ATOM 617 C C . GLU A 1 85 ? -2.262 6.836 -17.756 1.00 95.88 85 GLU A C 1
ATOM 619 O O . GLU A 1 85 ? -2.932 6.310 -18.649 1.00 95.88 85 GLU A O 1
ATOM 624 N N . VAL A 1 86 ? -1.164 6.254 -17.267 1.00 97.56 86 VAL A N 1
ATOM 625 C CA . VAL A 1 86 ? -0.617 5.019 -17.836 1.00 97.56 86 VAL A CA 1
ATOM 626 C C . VAL A 1 86 ? -1.584 3.849 -17.652 1.00 97.56 86 VAL A C 1
ATOM 628 O O . VAL A 1 86 ? -1.802 3.094 -18.600 1.00 97.56 86 VAL A O 1
ATOM 631 N N . VAL A 1 87 ? -2.207 3.681 -16.480 1.00 97.06 87 VAL A N 1
ATOM 632 C CA . VAL A 1 87 ? -3.175 2.593 -16.261 1.00 97.06 87 VAL A CA 1
ATOM 633 C C . VAL A 1 87 ? -4.433 2.779 -17.108 1.00 97.06 87 VAL A C 1
ATOM 635 O O . VAL A 1 87 ? -4.932 1.797 -17.656 1.00 97.06 87 VAL A O 1
ATOM 638 N N . ALA A 1 88 ? -4.910 4.010 -17.311 1.00 95.81 88 ALA A N 1
ATOM 639 C CA . ALA A 1 88 ? -6.036 4.286 -18.204 1.00 95.81 88 ALA A CA 1
ATOM 640 C C . ALA A 1 88 ? -5.715 3.914 -19.665 1.00 95.81 88 ALA A C 1
ATOM 642 O O . ALA A 1 88 ? -6.524 3.277 -20.347 1.00 95.81 88 ALA A O 1
ATOM 643 N N . GLN A 1 89 ? -4.505 4.231 -20.140 1.00 97.00 89 GLN A N 1
ATOM 644 C CA . GLN A 1 89 ? -4.039 3.834 -21.474 1.00 97.00 89 GLN A CA 1
ATOM 645 C C . GLN A 1 89 ? -3.921 2.306 -21.609 1.00 97.00 89 GLN A C 1
ATOM 647 O O . GLN A 1 89 ? -4.397 1.728 -22.591 1.00 97.00 89 GLN A O 1
ATOM 652 N N . GLN A 1 90 ? -3.324 1.630 -20.620 1.00 97.75 90 GLN A N 1
ATOM 653 C CA . GLN A 1 90 ? -3.147 0.174 -20.667 1.00 97.75 90 GLN A CA 1
ATOM 654 C C . GLN A 1 90 ? -4.475 -0.577 -20.539 1.00 97.75 90 GLN A C 1
ATOM 656 O O . GLN A 1 90 ? -4.703 -1.530 -21.275 1.00 97.75 90 GLN A O 1
ATOM 661 N N . THR A 1 91 ? -5.395 -0.138 -19.680 1.00 95.94 91 THR A N 1
ATOM 662 C CA . THR A 1 91 ? -6.734 -0.749 -19.570 1.00 95.94 91 THR A CA 1
ATOM 663 C C . THR A 1 91 ? -7.569 -0.540 -20.832 1.00 95.94 91 THR A C 1
ATOM 665 O O . THR A 1 91 ? -8.310 -1.439 -21.218 1.00 95.94 91 THR A O 1
ATOM 668 N N . SER A 1 92 ? -7.387 0.580 -21.540 1.00 95.50 92 SER A N 1
ATOM 669 C CA . SER A 1 92 ? -7.997 0.797 -22.862 1.00 95.50 92 SER A CA 1
ATOM 670 C C . SER A 1 92 ? -7.402 -0.112 -23.943 1.00 95.50 92 SER A C 1
ATOM 672 O O . SER A 1 92 ? -8.111 -0.543 -24.848 1.00 95.50 92 SER A O 1
ATOM 674 N N . THR A 1 93 ? -6.106 -0.420 -23.844 1.00 97.31 93 THR A N 1
ATOM 675 C CA . THR A 1 93 ? -5.397 -1.310 -24.781 1.00 97.31 93 THR A CA 1
ATOM 676 C C . THR A 1 93 ? -5.729 -2.784 -24.529 1.00 97.31 93 THR A C 1
ATOM 678 O O . THR A 1 93 ? -5.875 -3.558 -25.473 1.00 97.31 93 THR A O 1
ATOM 681 N N . TYR A 1 94 ? -5.906 -3.169 -23.261 1.00 96.19 94 TYR A N 1
ATOM 682 C CA . TYR A 1 94 ? -6.206 -4.535 -22.821 1.00 96.19 94 TYR A CA 1
ATOM 683 C C . TYR A 1 94 ? -7.557 -4.621 -22.080 1.00 96.19 94 TYR A C 1
ATOM 685 O O . TYR A 1 94 ? -7.606 -5.077 -20.935 1.00 96.19 94 TYR A O 1
ATOM 693 N N . PRO A 1 95 ? -8.687 -4.243 -22.713 1.00 93.50 95 PRO A N 1
ATOM 694 C CA . PRO A 1 95 ? -9.975 -4.104 -22.025 1.00 93.50 95 PRO A CA 1
ATOM 695 C C . PRO A 1 95 ? -10.539 -5.436 -21.512 1.00 93.50 95 PRO A C 1
ATOM 697 O O . PRO A 1 95 ? -11.310 -5.460 -20.559 1.00 93.50 95 PRO A O 1
ATOM 700 N N . ALA A 1 96 ? -10.146 -6.555 -22.126 1.00 94.31 96 ALA A N 1
ATOM 701 C CA . ALA A 1 96 ? -10.565 -7.895 -21.719 1.00 94.31 96 ALA A CA 1
ATOM 702 C C . ALA A 1 96 ? -9.640 -8.539 -20.669 1.00 94.31 96 ALA A C 1
ATOM 704 O O . ALA A 1 96 ? -9.964 -9.604 -20.150 1.00 94.31 96 ALA A O 1
ATOM 705 N N . ASN A 1 97 ? -8.478 -7.940 -20.378 1.00 96.62 97 ASN A N 1
ATOM 706 C CA . ASN A 1 97 ? -7.474 -8.527 -19.493 1.00 96.62 97 ASN A CA 1
ATOM 707 C C . ASN A 1 97 ? -6.803 -7.450 -18.632 1.00 96.62 97 ASN A C 1
ATOM 709 O O . ASN A 1 97 ? -5.677 -7.023 -18.885 1.00 96.62 97 ASN A O 1
ATOM 713 N N . VAL A 1 98 ? -7.508 -7.035 -17.579 1.00 96.56 98 VAL A N 1
ATOM 714 C CA . VAL A 1 98 ? -7.028 -6.022 -16.626 1.00 96.56 98 VAL A CA 1
ATOM 715 C C . VAL A 1 98 ? -5.737 -6.466 -15.932 1.00 96.56 98 VAL A C 1
ATOM 717 O O . VAL A 1 98 ? -4.862 -5.643 -15.682 1.00 96.56 98 VAL A O 1
ATOM 720 N N . SER A 1 99 ? -5.568 -7.762 -15.663 1.00 95.38 99 SER A N 1
ATOM 721 C CA . SER A 1 99 ? -4.334 -8.294 -15.073 1.00 95.38 99 SER A CA 1
ATOM 722 C C . SER A 1 99 ? -3.124 -8.030 -15.978 1.00 95.38 99 SER A C 1
ATOM 724 O O . SER A 1 99 ? -2.084 -7.579 -15.505 1.00 95.38 99 SER A O 1
ATOM 726 N N . GLU A 1 100 ? -3.264 -8.241 -17.288 1.00 96.62 100 GLU A N 1
ATOM 727 C CA . GLU A 1 100 ? -2.230 -7.880 -18.261 1.00 96.62 100 GLU A CA 1
ATOM 728 C C . GLU A 1 100 ? -2.044 -6.361 -18.360 1.00 96.62 100 GLU A C 1
ATOM 730 O O . GLU A 1 100 ? -0.906 -5.897 -18.398 1.00 96.62 100 GLU A O 1
ATOM 735 N N . ALA A 1 101 ? -3.128 -5.580 -18.311 1.00 97.31 101 ALA A N 1
ATOM 736 C CA . ALA A 1 101 ? -3.044 -4.121 -18.283 1.00 97.31 101 ALA A CA 1
ATOM 737 C C . ALA A 1 101 ? -2.179 -3.623 -17.112 1.00 97.31 101 ALA A C 1
ATOM 739 O O . ALA A 1 101 ? -1.255 -2.847 -17.334 1.00 97.31 101 ALA A O 1
ATOM 740 N N . LEU A 1 102 ? -2.414 -4.121 -15.889 1.00 96.00 102 LEU A N 1
ATOM 741 C CA . LEU A 1 102 ? -1.618 -3.773 -14.704 1.00 96.00 102 LEU A CA 1
ATOM 742 C C . LEU A 1 102 ? -0.147 -4.170 -14.868 1.00 96.00 102 LEU A C 1
ATOM 744 O O . LEU A 1 102 ? 0.748 -3.408 -14.498 1.00 96.00 102 LEU A O 1
ATOM 748 N N . ARG A 1 103 ? 0.119 -5.345 -15.455 1.00 95.81 103 ARG A N 1
ATOM 749 C CA . ARG A 1 103 ? 1.486 -5.780 -15.764 1.00 95.81 103 ARG A CA 1
ATOM 750 C C . ARG A 1 103 ? 2.176 -4.790 -16.697 1.00 95.81 103 ARG A C 1
ATOM 752 O O . ARG A 1 103 ? 3.277 -4.335 -16.393 1.00 95.81 103 ARG A O 1
ATOM 759 N N . GLN A 1 104 ? 1.513 -4.422 -17.790 1.00 97.00 104 GLN A N 1
ATOM 760 C CA . GLN A 1 104 ? 2.026 -3.460 -18.764 1.00 97.00 104 GLN A CA 1
ATOM 761 C C . GLN A 1 104 ? 2.165 -2.054 -18.175 1.00 97.00 104 GLN A C 1
ATOM 763 O O . GLN A 1 104 ? 3.092 -1.338 -18.541 1.00 97.00 104 GLN A O 1
ATOM 768 N N . THR A 1 105 ? 1.327 -1.667 -17.209 1.00 97.38 105 THR A N 1
ATOM 769 C CA . THR A 1 105 ? 1.468 -0.394 -16.488 1.00 97.38 105 THR A CA 1
ATOM 770 C C . THR A 1 105 ? 2.810 -0.310 -15.762 1.00 97.38 105 THR A C 1
ATOM 772 O O . THR A 1 105 ? 3.497 0.699 -15.902 1.00 97.38 105 THR A O 1
ATOM 775 N N . PHE A 1 106 ? 3.238 -1.362 -15.052 1.00 96.25 106 PHE A N 1
ATOM 776 C CA . PHE A 1 106 ? 4.563 -1.382 -14.414 1.00 96.25 106 PHE A CA 1
ATOM 777 C C . PHE A 1 106 ? 5.701 -1.238 -15.426 1.00 96.25 106 PHE A C 1
ATOM 779 O O . PHE A 1 106 ? 6.612 -0.439 -15.209 1.00 96.25 106 PHE A O 1
ATOM 786 N N . LEU A 1 107 ? 5.640 -1.985 -16.534 1.00 95.06 107 LEU A N 1
ATOM 787 C CA . LEU A 1 107 ? 6.680 -1.938 -17.566 1.00 95.06 107 LEU A CA 1
ATOM 788 C C . LEU A 1 107 ? 6.755 -0.556 -18.209 1.00 95.06 107 LEU A C 1
ATOM 790 O O . LEU A 1 107 ? 7.836 0.007 -18.370 1.00 95.06 107 LEU A O 1
ATOM 794 N N . ARG A 1 108 ? 5.592 0.021 -18.511 1.00 96.88 108 ARG A N 1
ATOM 795 C CA . ARG A 1 108 ? 5.506 1.324 -19.151 1.00 96.88 108 ARG A CA 1
ATOM 796 C C . ARG A 1 108 ? 5.977 2.450 -18.236 1.00 96.88 108 ARG A C 1
ATOM 798 O O . ARG A 1 108 ? 6.687 3.335 -18.704 1.00 96.88 108 ARG A O 1
ATOM 805 N N . LEU A 1 109 ? 5.633 2.415 -16.948 1.00 96.69 109 LEU A N 1
ATOM 806 C CA . LEU A 1 109 ? 6.142 3.383 -15.970 1.00 96.69 109 LEU A CA 1
ATOM 807 C C . LEU A 1 109 ? 7.671 3.333 -15.865 1.00 96.69 109 LEU A C 1
ATOM 809 O O . LEU A 1 109 ? 8.312 4.380 -15.797 1.00 96.69 109 LEU A O 1
ATOM 813 N N . ASP A 1 110 ? 8.260 2.137 -15.896 1.00 96.44 110 ASP A N 1
ATOM 814 C CA . ASP A 1 110 ? 9.713 1.974 -15.873 1.00 96.44 110 ASP A CA 1
ATOM 815 C C . ASP A 1 110 ? 10.391 2.555 -17.118 1.00 96.44 110 ASP A C 1
ATOM 817 O O . ASP A 1 110 ? 11.326 3.350 -17.004 1.00 96.44 110 ASP A O 1
ATOM 821 N N . GLU A 1 111 ? 9.878 2.232 -18.307 1.00 95.38 111 GLU A N 1
ATOM 822 C CA . GLU A 1 111 ? 10.360 2.806 -19.567 1.00 95.38 111 GLU A CA 1
ATOM 823 C C . GLU A 1 111 ? 10.301 4.336 -19.557 1.00 95.38 111 GLU A C 1
ATOM 825 O O . GLU A 1 111 ? 11.285 4.998 -19.895 1.00 95.38 111 GLU A O 1
ATOM 830 N N . LEU A 1 112 ? 9.162 4.902 -19.144 1.00 96.75 112 LEU A N 1
ATOM 831 C CA . LEU A 1 112 ? 8.958 6.348 -19.097 1.00 96.75 112 LEU A CA 1
ATOM 832 C C . LEU A 1 112 ? 9.894 7.018 -18.083 1.00 96.75 112 LEU A C 1
ATOM 834 O O . LEU A 1 112 ? 10.482 8.055 -18.394 1.00 96.75 112 LEU A O 1
ATOM 838 N N . PHE A 1 113 ? 10.103 6.416 -16.908 1.00 96.44 113 PHE A N 1
ATOM 839 C CA . PHE A 1 113 ? 11.028 6.942 -15.903 1.00 96.44 113 PHE A CA 1
ATOM 840 C C . PHE A 1 113 ? 12.477 6.954 -16.411 1.00 96.44 113 PHE A C 1
ATOM 842 O O . PHE A 1 113 ? 13.178 7.959 -16.274 1.00 96.44 113 PHE A O 1
ATOM 849 N N . LEU A 1 114 ? 12.933 5.864 -17.040 1.00 94.75 114 LEU A N 1
ATOM 850 C CA . LEU A 1 114 ? 14.299 5.756 -17.567 1.00 94.75 114 LEU A CA 1
ATOM 851 C C . LEU A 1 114 ? 14.535 6.665 -18.785 1.00 94.75 114 LEU A C 1
ATOM 853 O O . LEU A 1 114 ? 15.633 7.212 -18.943 1.00 94.75 114 LEU A O 1
ATOM 857 N N . ALA A 1 115 ? 13.511 6.860 -19.620 1.00 96.12 115 ALA A N 1
ATOM 858 C CA . ALA A 1 115 ? 13.546 7.760 -20.772 1.00 96.12 115 ALA A CA 1
ATOM 859 C C . ALA A 1 115 ? 13.371 9.243 -20.395 1.00 96.12 115 ALA A C 1
ATOM 861 O O . ALA A 1 115 ? 13.669 10.126 -21.207 1.00 96.12 115 ALA A O 1
ATOM 862 N N . SER A 1 116 ? 12.906 9.535 -19.177 1.00 97.00 116 SER A N 1
ATOM 863 C CA . SER A 1 116 ? 12.648 10.899 -18.730 1.00 97.00 116 SER A CA 1
ATOM 864 C C . SER A 1 116 ? 13.919 11.751 -18.739 1.00 97.00 116 SER A C 1
ATOM 866 O O . SER A 1 116 ? 14.975 11.378 -18.216 1.00 97.00 116 SER A O 1
ATOM 868 N N . ARG A 1 117 ? 13.792 12.948 -19.322 1.00 96.81 117 ARG A N 1
ATOM 869 C CA . ARG A 1 117 ? 14.826 13.995 -19.303 1.00 96.81 117 ARG A CA 1
ATOM 870 C C . ARG A 1 117 ? 14.769 14.854 -18.040 1.00 96.81 117 ARG A C 1
ATOM 872 O O . ARG A 1 117 ? 15.696 15.619 -17.800 1.00 96.81 117 ARG A O 1
ATOM 879 N N . ALA A 1 118 ? 13.703 14.732 -17.245 1.00 96.62 118 ALA A N 1
ATOM 880 C CA . ALA A 1 118 ? 13.543 15.486 -16.003 1.00 96.62 118 ALA A CA 1
ATOM 881 C C . ALA A 1 118 ? 14.523 15.025 -14.911 1.00 96.62 118 ALA A C 1
ATOM 883 O O . ALA A 1 118 ? 14.839 15.786 -13.998 1.00 96.62 118 ALA A O 1
ATOM 884 N N . PHE A 1 119 ? 15.032 13.794 -15.014 1.00 95.75 119 PHE A N 1
ATOM 885 C CA . PHE A 1 119 ? 15.941 13.204 -14.037 1.00 95.75 119 PHE A CA 1
ATOM 886 C C . PHE A 1 119 ? 17.334 12.997 -14.630 1.00 95.75 119 PHE A C 1
ATOM 888 O O . PHE A 1 119 ? 17.492 12.503 -15.748 1.00 95.75 119 PHE A O 1
ATOM 895 N N . SER A 1 120 ? 18.364 13.330 -13.850 1.00 96.12 120 SER A N 1
ATOM 896 C CA . SER A 1 120 ? 19.747 13.029 -14.221 1.00 96.12 120 SER A CA 1
ATOM 897 C C . SER A 1 120 ? 20.010 11.521 -14.207 1.00 96.12 120 SER A C 1
ATOM 899 O O . SER A 1 120 ? 19.345 10.760 -13.499 1.00 96.12 120 SER A O 1
ATOM 901 N N . ASP A 1 121 ? 21.032 11.077 -14.936 1.00 95.00 121 ASP A N 1
ATOM 902 C CA . ASP A 1 121 ? 21.421 9.662 -14.969 1.00 95.00 121 ASP A CA 1
ATOM 903 C C . ASP A 1 121 ? 21.797 9.122 -13.584 1.00 95.00 121 ASP A C 1
ATOM 905 O O . ASP A 1 121 ? 21.486 7.980 -13.265 1.00 95.00 121 ASP A O 1
ATOM 909 N N . SER A 1 122 ? 22.380 9.956 -12.717 1.00 92.31 122 SER A N 1
ATOM 910 C CA . SER A 1 122 ? 22.668 9.585 -11.324 1.00 92.31 122 SER A CA 1
ATOM 911 C C . SER A 1 122 ? 21.389 9.271 -10.535 1.00 92.31 122 SER A C 1
ATOM 913 O O . SER A 1 122 ? 21.324 8.273 -9.812 1.00 92.31 122 SER A O 1
ATOM 915 N N . VAL A 1 123 ? 20.336 10.080 -10.713 1.00 93.25 123 VAL A N 1
ATOM 916 C CA . VAL A 1 123 ? 19.028 9.850 -10.079 1.00 93.25 123 VAL A CA 1
ATOM 917 C C . VAL A 1 123 ? 18.385 8.586 -10.638 1.00 93.25 123 VAL A C 1
ATOM 919 O O . VAL A 1 123 ? 18.024 7.706 -9.861 1.00 93.25 123 VAL A O 1
ATOM 922 N N . LYS A 1 124 ? 18.318 8.434 -11.966 1.00 94.56 124 LYS A N 1
ATOM 923 C CA . LYS A 1 124 ? 17.741 7.240 -12.612 1.00 94.56 124 LYS A CA 1
ATOM 924 C C . LYS A 1 124 ? 18.472 5.955 -12.220 1.00 94.56 124 LYS A C 1
ATOM 926 O O . LYS A 1 124 ? 17.847 4.913 -12.037 1.00 94.56 124 LYS A O 1
ATOM 931 N N . ALA A 1 125 ? 19.790 6.023 -12.047 1.00 90.56 125 ALA A N 1
ATOM 932 C CA . ALA A 1 125 ? 20.599 4.876 -11.662 1.00 90.56 125 ALA A CA 1
ATOM 933 C C . ALA A 1 125 ? 20.431 4.464 -10.190 1.00 90.56 125 ALA A C 1
ATOM 935 O O . ALA A 1 125 ? 20.592 3.286 -9.864 1.00 90.56 125 ALA A O 1
ATOM 936 N N . SER A 1 126 ? 20.129 5.412 -9.297 1.00 90.12 126 SER A N 1
ATOM 937 C CA . SER A 1 126 ? 20.083 5.191 -7.843 1.00 90.12 126 SER A CA 1
ATOM 938 C C . SER A 1 126 ? 18.676 5.124 -7.245 1.00 90.12 126 SER A C 1
ATOM 940 O O . SER A 1 126 ? 18.520 4.553 -6.168 1.00 90.12 126 SER A O 1
ATOM 942 N N . SER A 1 127 ? 17.671 5.685 -7.919 1.00 92.44 127 SER A N 1
ATOM 943 C CA . SER A 1 127 ? 16.273 5.713 -7.484 1.00 92.44 127 SER A CA 1
ATOM 944 C C . SER A 1 127 ? 15.504 4.534 -8.053 1.00 92.44 127 SER A C 1
ATOM 946 O O . SER A 1 127 ? 15.563 4.301 -9.257 1.00 92.44 127 SER A O 1
ATOM 948 N N . GLY A 1 128 ? 14.760 3.829 -7.212 1.00 92.19 128 GLY A N 1
ATOM 949 C CA . GLY A 1 128 ? 13.777 2.839 -7.621 1.00 92.19 128 GLY A CA 1
ATOM 950 C C . GLY A 1 128 ? 12.523 2.902 -6.770 1.00 92.19 128 GLY A C 1
ATOM 951 O O . GLY A 1 128 ? 12.498 3.544 -5.719 1.00 92.19 128 GLY A O 1
ATOM 952 N N . ALA A 1 129 ? 11.489 2.216 -7.232 1.00 92.44 129 ALA A N 1
ATOM 953 C CA . ALA A 1 129 ? 10.263 2.009 -6.490 1.00 92.44 129 ALA A CA 1
ATOM 954 C C . ALA A 1 129 ? 9.806 0.557 -6.652 1.00 92.44 129 ALA A C 1
ATOM 956 O O . ALA A 1 129 ? 9.816 0.035 -7.769 1.00 92.44 129 ALA A O 1
ATOM 957 N N . SER A 1 130 ? 9.406 -0.088 -5.554 1.00 90.88 130 SER A N 1
ATOM 958 C CA . SER A 1 130 ? 8.497 -1.234 -5.620 1.00 90.88 130 SER A CA 1
ATOM 959 C C . SER A 1 130 ? 7.073 -0.715 -5.632 1.00 90.88 130 SER A C 1
ATOM 961 O O . SER A 1 130 ? 6.826 0.405 -5.192 1.00 90.88 130 SER A O 1
ATOM 963 N N . GLY A 1 131 ? 6.138 -1.497 -6.152 1.00 91.62 131 GLY A N 1
ATOM 964 C CA . GLY A 1 131 ? 4.772 -1.026 -6.272 1.00 91.62 131 GLY A CA 1
ATOM 965 C C . GLY A 1 131 ? 3.751 -2.126 -6.121 1.00 91.62 131 GLY A C 1
ATOM 966 O O . GLY A 1 131 ? 3.993 -3.298 -6.407 1.00 91.62 131 GLY A O 1
ATOM 967 N N . THR A 1 132 ? 2.585 -1.711 -5.662 1.00 93.50 132 THR A N 1
ATOM 968 C CA . THR A 1 132 ? 1.394 -2.528 -5.547 1.00 93.50 132 THR A CA 1
ATOM 969 C C . THR A 1 132 ? 0.216 -1.746 -6.090 1.00 93.50 132 THR A C 1
ATOM 971 O O . THR A 1 132 ? 0.019 -0.600 -5.706 1.00 93.50 132 THR A O 1
ATOM 974 N N . MET A 1 133 ? -0.557 -2.362 -6.975 1.00 95.81 133 MET A N 1
ATOM 975 C CA . MET A 1 133 ? -1.727 -1.788 -7.624 1.00 95.81 133 MET A CA 1
ATOM 976 C C . MET A 1 133 ? -2.941 -2.681 -7.382 1.00 95.81 133 MET A C 1
ATOM 978 O O . MET A 1 133 ? -2.856 -3.908 -7.454 1.00 95.81 133 MET A O 1
ATOM 982 N N . VAL A 1 134 ? -4.076 -2.049 -7.124 1.00 95.75 134 VAL A N 1
ATOM 983 C CA . VAL A 1 134 ? -5.382 -2.669 -6.930 1.00 95.75 134 VAL A CA 1
ATOM 984 C C . VAL A 1 134 ? -6.347 -2.009 -7.897 1.00 95.75 134 VAL A C 1
ATOM 986 O O . VAL A 1 134 ? -6.574 -0.806 -7.818 1.00 95.75 134 VAL A O 1
ATOM 9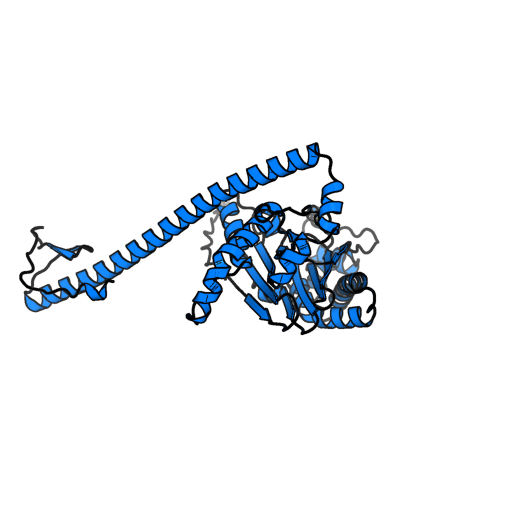89 N N . PHE A 1 135 ? -6.929 -2.799 -8.790 1.00 96.62 135 PHE A N 1
ATOM 990 C CA . PHE A 1 135 ? -8.032 -2.387 -9.644 1.00 96.62 135 PHE A CA 1
ATOM 991 C C . PHE A 1 135 ? -9.271 -3.190 -9.259 1.00 96.62 135 PHE A C 1
ATOM 993 O O . PHE A 1 135 ? -9.345 -4.399 -9.476 1.00 96.62 135 PHE A O 1
ATOM 1000 N N . LEU A 1 136 ? -10.242 -2.518 -8.656 1.00 95.50 136 LEU A N 1
ATOM 1001 C CA . LEU A 1 136 ? -11.501 -3.099 -8.222 1.00 95.50 136 LEU A CA 1
ATOM 1002 C C . LEU A 1 136 ? -12.608 -2.722 -9.204 1.00 95.50 136 LEU A C 1
ATOM 1004 O O . LEU A 1 136 ? -13.050 -1.576 -9.215 1.00 95.50 136 LEU A O 1
ATOM 1008 N N . ASP A 1 137 ? -13.106 -3.692 -9.963 1.00 93.75 137 ASP A N 1
ATOM 1009 C CA . ASP A 1 137 ? -14.341 -3.562 -10.732 1.00 93.75 137 ASP A CA 1
ATOM 1010 C C . ASP A 1 137 ? -15.542 -3.726 -9.790 1.00 93.75 137 ASP A C 1
ATOM 1012 O O . ASP A 1 137 ? -15.818 -4.811 -9.261 1.00 93.75 137 ASP A O 1
ATOM 1016 N N . ARG A 1 138 ? -16.274 -2.628 -9.577 1.00 89.00 138 ARG A N 1
ATOM 1017 C CA . ARG A 1 138 ? -17.420 -2.585 -8.661 1.00 89.00 138 ARG A CA 1
ATOM 1018 C C . ARG A 1 138 ? -18.651 -3.270 -9.237 1.00 89.00 138 ARG A C 1
ATOM 1020 O O . ARG A 1 138 ? -19.471 -3.747 -8.459 1.00 89.00 138 ARG A O 1
ATOM 1027 N N . ARG A 1 139 ? -18.792 -3.304 -10.565 1.00 88.38 139 ARG A N 1
ATOM 1028 C CA . ARG A 1 139 ? -19.957 -3.888 -11.249 1.00 88.38 139 ARG A CA 1
ATOM 1029 C C . ARG A 1 139 ? -19.863 -5.404 -11.247 1.00 88.38 139 ARG A C 1
ATOM 1031 O O . ARG A 1 139 ? -20.852 -6.085 -11.007 1.00 88.38 139 ARG A O 1
ATOM 1038 N N . MET A 1 140 ? -18.659 -5.914 -11.488 1.00 89.38 140 MET A N 1
ATOM 1039 C CA . MET A 1 140 ? -18.387 -7.348 -11.531 1.00 89.38 140 MET A CA 1
ATOM 1040 C C . MET A 1 140 ? -17.994 -7.920 -10.166 1.00 89.38 140 MET A C 1
ATOM 1042 O O . MET A 1 140 ? -17.851 -9.133 -10.040 1.00 89.38 140 MET A O 1
ATOM 1046 N N . HIS A 1 141 ? -17.799 -7.071 -9.151 1.00 90.62 141 HIS A N 1
ATOM 1047 C CA . HIS A 1 141 ? -17.214 -7.439 -7.859 1.00 90.62 141 HIS A CA 1
ATOM 1048 C C . HIS A 1 141 ? -15.898 -8.207 -8.023 1.00 90.62 141 HIS A C 1
ATOM 1050 O O . HIS A 1 141 ? -15.657 -9.193 -7.336 1.00 90.62 141 HIS A O 1
ATOM 1056 N N . ARG A 1 142 ? -15.047 -7.786 -8.959 1.00 93.44 142 ARG A N 1
ATOM 1057 C CA . ARG A 1 142 ? -13.754 -8.428 -9.219 1.00 93.44 142 ARG A CA 1
ATOM 1058 C C . ARG A 1 142 ? -12.627 -7.507 -8.839 1.00 93.44 142 ARG A C 1
ATOM 1060 O O . ARG A 1 142 ? -12.682 -6.313 -9.107 1.00 93.44 142 ARG A O 1
ATOM 1067 N N . VAL A 1 143 ? -11.593 -8.074 -8.241 1.00 94.88 143 VAL A N 1
ATOM 1068 C CA . VAL A 1 143 ? -10.366 -7.352 -7.954 1.00 94.88 143 VAL A CA 1
ATOM 1069 C C . VAL A 1 143 ? -9.210 -7.947 -8.740 1.00 94.88 143 VAL A C 1
ATOM 1071 O O . VAL A 1 143 ? -8.982 -9.156 -8.730 1.00 94.88 143 VAL A O 1
ATOM 1074 N N . HIS A 1 144 ? -8.480 -7.067 -9.412 1.00 95.56 144 HIS A N 1
ATOM 1075 C CA . HIS A 1 144 ? -7.218 -7.351 -10.068 1.00 95.56 144 HIS A CA 1
ATOM 1076 C C . HIS A 1 144 ? -6.111 -6.695 -9.261 1.00 95.56 144 HIS A C 1
ATOM 1078 O O . HIS A 1 144 ? -6.176 -5.518 -8.908 1.00 95.56 144 HIS A O 1
ATOM 1084 N N . LEU A 1 145 ? -5.105 -7.486 -8.942 1.00 94.44 145 LEU A N 1
ATOM 1085 C CA . LEU A 1 145 ? -4.004 -7.110 -8.080 1.00 94.44 145 LEU A CA 1
ATOM 1086 C C . LEU A 1 145 ? -2.730 -7.251 -8.894 1.00 94.44 145 LEU A C 1
ATOM 1088 O O . LEU A 1 145 ? -2.553 -8.262 -9.568 1.00 94.44 145 LEU A O 1
ATOM 1092 N N . GLY A 1 146 ? -1.861 -6.250 -8.845 1.00 93.25 146 GLY A N 1
ATOM 1093 C CA . GLY A 1 146 ? -0.548 -6.291 -9.474 1.00 93.25 146 GLY A CA 1
ATOM 1094 C C . GLY A 1 146 ? 0.506 -5.849 -8.478 1.00 93.25 146 GLY A C 1
ATOM 1095 O O . GLY A 1 146 ? 0.443 -4.719 -8.002 1.00 93.25 146 GLY A O 1
ATOM 1096 N N . CYS A 1 147 ? 1.480 -6.700 -8.171 1.00 92.25 147 CYS A N 1
ATOM 1097 C CA . CYS A 1 147 ? 2.585 -6.315 -7.298 1.00 92.25 147 CYS A CA 1
ATOM 1098 C C . CYS A 1 147 ? 3.927 -6.634 -7.934 1.00 92.25 147 CYS A C 1
ATOM 1100 O O . CYS A 1 147 ? 4.098 -7.618 -8.659 1.00 92.25 147 CYS A O 1
ATOM 1102 N N . SER A 1 148 ? 4.908 -5.807 -7.598 1.00 89.56 148 SER A N 1
ATOM 1103 C CA . SER A 1 148 ? 6.298 -6.077 -7.904 1.00 89.56 148 SER A CA 1
ATOM 1104 C C . SER A 1 148 ? 7.217 -5.453 -6.855 1.00 89.56 148 SER A C 1
ATOM 1106 O O . SER A 1 148 ? 7.051 -4.295 -6.465 1.00 89.56 148 SER A O 1
ATOM 1108 N N . GLY A 1 149 ? 8.194 -6.233 -6.389 1.00 86.19 149 GLY A N 1
ATOM 1109 C CA . GLY A 1 149 ? 9.101 -5.875 -5.298 1.00 86.19 149 GLY A CA 1
ATOM 1110 C C . GLY A 1 149 ? 8.632 -6.377 -3.926 1.00 86.19 149 GLY A C 1
ATOM 1111 O O . GLY A 1 149 ? 8.070 -7.462 -3.830 1.00 86.19 149 GLY A O 1
ATOM 1112 N N . GLY A 1 150 ? 8.926 -5.623 -2.858 1.00 78.00 150 GLY A N 1
ATOM 1113 C CA . GLY A 1 150 ? 8.755 -6.087 -1.469 1.00 78.00 150 GLY A CA 1
ATOM 1114 C C . GLY A 1 150 ? 7.416 -5.747 -0.796 1.00 78.00 150 GLY A C 1
ATOM 1115 O O . GLY A 1 150 ? 7.155 -6.213 0.315 1.00 78.00 150 GLY A O 1
ATOM 1116 N N . SER A 1 151 ? 6.591 -4.910 -1.422 1.00 82.62 151 SER A N 1
ATOM 1117 C CA . SER A 1 151 ? 5.254 -4.557 -0.936 1.00 82.62 151 SER A CA 1
ATOM 1118 C C . SER A 1 151 ? 4.312 -5.760 -1.085 1.00 82.62 151 SER A C 1
ATOM 1120 O O . SER A 1 151 ? 4.403 -6.491 -2.070 1.00 82.62 151 SER A O 1
ATOM 1122 N N . ASN A 1 152 ? 3.399 -5.971 -0.132 1.00 85.19 152 ASN A N 1
ATOM 1123 C CA . ASN A 1 152 ? 2.458 -7.102 -0.178 1.00 85.19 152 ASN A CA 1
ATOM 1124 C C . ASN A 1 152 ? 1.005 -6.677 0.028 1.00 85.19 152 ASN A C 1
ATOM 1126 O O . ASN A 1 152 ? 0.722 -5.634 0.625 1.00 85.19 152 ASN A O 1
ATOM 1130 N N . ILE A 1 153 ? 0.100 -7.541 -0.444 1.00 88.81 153 ILE A N 1
ATOM 1131 C CA . ILE A 1 153 ? -1.352 -7.419 -0.302 1.00 88.81 153 ILE A CA 1
ATOM 1132 C C . ILE A 1 153 ? -1.889 -8.588 0.513 1.00 88.81 153 ILE A C 1
ATOM 1134 O O . ILE A 1 153 ? -1.518 -9.739 0.282 1.00 88.81 153 ILE A O 1
ATOM 1138 N N . VAL A 1 154 ? -2.818 -8.286 1.412 1.00 89.19 154 VAL A N 1
ATOM 1139 C CA . VAL A 1 154 ? -3.604 -9.254 2.173 1.00 89.19 154 VAL A CA 1
ATOM 1140 C C . VAL A 1 154 ? -5.082 -9.000 1.911 1.00 89.19 154 VAL A C 1
ATOM 1142 O O . VAL A 1 154 ? -5.548 -7.868 2.015 1.00 89.19 154 VAL A O 1
ATOM 1145 N N . LEU A 1 155 ? -5.826 -10.055 1.593 1.00 88.62 155 LEU A N 1
ATOM 1146 C CA . LEU A 1 155 ? -7.281 -10.020 1.484 1.00 88.62 155 LEU A CA 1
ATOM 1147 C C . LEU A 1 155 ? -7.879 -10.531 2.803 1.00 88.62 155 LEU A C 1
ATOM 1149 O O . LEU A 1 155 ? -7.646 -11.670 3.199 1.00 88.62 155 LEU A O 1
ATOM 1153 N N . GLY A 1 156 ? -8.587 -9.663 3.521 1.00 84.69 156 GLY A N 1
ATOM 1154 C CA . GLY A 1 156 ? -9.250 -9.986 4.779 1.00 84.69 156 GLY A CA 1
ATOM 1155 C C . GLY A 1 156 ? -10.604 -10.647 4.534 1.00 84.69 156 GLY A C 1
ATOM 1156 O O . GLY A 1 156 ? -11.483 -10.036 3.926 1.00 84.69 156 GLY A O 1
ATOM 1157 N N . GLU A 1 157 ? -10.783 -11.869 5.037 1.00 81.56 157 GLU A N 1
ATOM 1158 C CA . GLU A 1 157 ? -12.015 -12.652 4.894 1.00 81.56 157 GLU A CA 1
ATOM 1159 C C . GLU A 1 157 ? -12.655 -13.016 6.246 1.00 81.56 157 GLU A C 1
ATOM 1161 O O . GLU A 1 157 ? -11.989 -13.383 7.220 1.00 81.56 157 GLU A O 1
ATOM 1166 N N . LEU A 1 158 ? -13.985 -12.960 6.287 1.00 69.56 158 LEU A N 1
ATOM 1167 C CA . LEU A 1 158 ? -14.844 -13.353 7.393 1.00 69.56 158 LEU A CA 1
ATOM 1168 C C . LEU A 1 158 ? -15.394 -14.754 7.154 1.00 69.56 158 LEU A C 1
ATOM 1170 O O . LEU A 1 158 ? -16.152 -14.974 6.212 1.00 69.56 158 LEU A O 1
ATOM 1174 N N . VAL A 1 159 ? -15.116 -15.692 8.057 1.00 63.84 159 VAL A N 1
ATOM 1175 C CA . VAL A 1 159 ? -15.645 -17.053 7.937 1.00 63.84 159 VAL A CA 1
ATOM 1176 C C . VAL A 1 159 ? -16.308 -17.495 9.249 1.00 63.84 159 VAL A C 1
ATOM 1178 O O . VAL A 1 159 ? -15.852 -17.243 10.361 1.00 63.84 159 VAL A O 1
ATOM 1181 N N . HIS A 1 160 ? -17.490 -18.100 9.145 1.00 55.34 160 HIS A N 1
ATOM 1182 C CA . HIS A 1 160 ? -18.286 -18.575 10.290 1.00 55.34 160 HIS A CA 1
ATOM 1183 C C . HIS A 1 160 ? -18.647 -17.521 11.363 1.00 55.34 160 HIS A C 1
ATOM 1185 O O . HIS A 1 160 ? -18.799 -17.868 12.532 1.00 55.34 160 HIS A O 1
ATOM 1191 N N . GLY A 1 161 ? -18.760 -16.233 11.017 1.00 49.44 161 GLY A N 1
ATOM 1192 C CA . GLY A 1 161 ? -19.266 -15.184 11.923 1.00 49.44 161 GLY A CA 1
ATOM 1193 C C . GLY A 1 161 ? -18.407 -14.857 13.158 1.00 49.44 161 GLY A C 1
ATOM 1194 O O . GLY A 1 161 ? -18.705 -13.891 13.852 1.00 49.44 161 GLY A O 1
ATOM 1195 N N . LEU A 1 162 ? -17.341 -15.618 13.429 1.00 40.81 162 LEU A N 1
ATOM 1196 C CA . LEU A 1 162 ? -16.431 -15.440 14.571 1.00 40.81 162 LEU A CA 1
ATOM 1197 C C . LEU A 1 162 ? -14.971 -15.821 14.262 1.00 40.81 162 LEU A C 1
ATOM 1199 O O . LEU A 1 162 ? -14.096 -15.606 15.103 1.00 40.81 162 LEU A O 1
ATOM 1203 N N . ALA A 1 163 ? -14.676 -16.385 13.088 1.00 41.34 163 ALA A N 1
ATOM 1204 C CA . ALA A 1 163 ? -13.339 -16.841 12.740 1.00 41.34 163 ALA A CA 1
ATOM 1205 C C . ALA A 1 163 ? -12.890 -16.197 11.430 1.00 41.34 163 ALA A C 1
ATOM 1207 O O . ALA A 1 163 ? -13.341 -16.563 10.355 1.00 41.34 163 ALA A O 1
ATOM 1208 N N . VAL A 1 164 ? -11.946 -15.261 11.493 1.00 42.44 164 VAL A N 1
ATOM 1209 C CA . VAL A 1 164 ? -11.204 -14.862 10.293 1.00 42.44 164 VAL A CA 1
ATOM 1210 C C . VAL A 1 164 ? -10.613 -16.141 9.695 1.00 42.44 164 VAL A C 1
ATOM 1212 O O . VAL A 1 164 ? -9.694 -16.740 10.267 1.00 42.44 164 VAL A O 1
ATOM 1215 N N . GLN A 1 165 ? -11.175 -16.618 8.582 1.00 40.72 165 GLN A N 1
ATOM 1216 C CA . GLN A 1 165 ? -10.396 -17.459 7.701 1.00 40.72 165 GLN A CA 1
ATOM 1217 C C . GLN A 1 165 ? -9.431 -16.467 7.107 1.00 40.72 165 GLN A C 1
ATOM 1219 O O . GLN A 1 165 ? -9.780 -15.617 6.302 1.00 40.72 165 GLN A O 1
ATOM 1224 N N . ILE A 1 166 ? -8.195 -16.570 7.560 1.00 45.34 166 ILE A N 1
ATOM 1225 C CA . ILE A 1 166 ? -7.081 -16.257 6.698 1.00 45.34 166 ILE A CA 1
ATOM 1226 C C . ILE A 1 166 ? -7.311 -17.192 5.510 1.00 45.34 166 ILE A C 1
ATOM 1228 O O . ILE A 1 166 ? -6.926 -18.362 5.589 1.00 45.34 166 ILE A O 1
ATOM 1232 N N . ALA A 1 167 ? -8.030 -16.765 4.460 1.00 35.06 167 ALA A N 1
ATOM 1233 C CA . ALA A 1 167 ? -7.668 -17.249 3.139 1.00 35.06 167 ALA A CA 1
ATOM 1234 C C . ALA A 1 167 ? -6.176 -17.068 3.124 1.00 35.06 167 ALA A C 1
ATOM 1236 O O . ALA A 1 167 ? -5.716 -15.983 3.486 1.00 35.06 167 ALA A O 1
ATOM 1237 N N . ASP A 1 168 ? -5.493 -18.199 2.943 1.00 40.09 168 ASP A N 1
ATOM 1238 C CA . ASP A 1 168 ? -4.053 -18.312 2.904 1.00 40.09 168 ASP A CA 1
ATOM 1239 C C . ASP A 1 168 ? -3.493 -16.928 2.619 1.00 40.09 168 ASP A C 1
ATOM 1241 O O . ASP A 1 168 ? -3.680 -16.409 1.516 1.00 40.09 168 ASP A O 1
ATOM 1245 N N . ALA A 1 169 ? -2.852 -16.295 3.601 1.00 39.06 169 ALA A N 1
ATOM 1246 C CA . ALA A 1 169 ? -1.987 -15.177 3.297 1.00 39.06 169 ALA A CA 1
ATOM 1247 C C . ALA A 1 169 ? -0.774 -15.738 2.533 1.00 39.06 169 ALA A C 1
ATOM 1249 O O . ALA A 1 169 ? 0.374 -15.486 2.875 1.00 39.06 169 ALA A O 1
ATOM 1250 N N . GLN A 1 170 ? -1.012 -16.541 1.487 1.00 41.28 170 GLN A N 1
ATOM 1251 C CA . GLN A 1 170 ? -0.431 -16.323 0.190 1.00 41.28 170 GLN A CA 1
ATOM 1252 C C . GLN A 1 170 ? -0.482 -14.809 0.015 1.00 41.28 170 GLN A C 1
ATOM 1254 O O . GLN A 1 170 ? -1.469 -14.244 -0.437 1.00 41.28 170 GLN A O 1
ATOM 1259 N N . PHE A 1 171 ? 0.568 -14.122 0.472 1.00 48.69 171 PHE A N 1
ATOM 1260 C CA . PHE A 1 171 ? 1.541 -13.592 -0.461 1.00 48.69 171 PHE A CA 1
ATOM 1261 C C . PHE A 1 171 ? 1.040 -13.856 -1.878 1.00 48.69 171 PHE A C 1
ATOM 1263 O O . PHE A 1 171 ? 1.430 -14.831 -2.516 1.00 48.69 171 PHE A O 1
ATOM 1270 N N . LEU A 1 172 ? 0.066 -13.048 -2.319 1.00 48.91 172 LEU A N 1
ATOM 1271 C CA . LEU A 1 172 ? -0.485 -13.155 -3.669 1.00 48.91 172 LEU A CA 1
ATOM 1272 C C . LEU A 1 172 ? 0.658 -12.988 -4.683 1.00 48.91 172 LEU A C 1
ATOM 1274 O O . LEU A 1 172 ? 0.541 -13.365 -5.841 1.00 48.91 172 LEU A O 1
ATOM 1278 N N . CYS A 1 173 ? 1.785 -12.466 -4.195 1.00 45.84 173 CYS A N 1
ATOM 1279 C CA . CYS A 1 173 ? 3.110 -12.499 -4.768 1.00 45.84 173 CYS A CA 1
ATOM 1280 C C . CYS A 1 173 ? 4.058 -13.156 -3.745 1.00 45.84 173 CYS A C 1
ATOM 1282 O O . CYS A 1 173 ? 4.019 -12.738 -2.589 1.00 45.84 173 CYS A O 1
ATOM 1284 N N . PRO A 1 174 ? 4.881 -14.156 -4.118 1.00 45.97 174 PRO A N 1
ATOM 1285 C CA . PRO A 1 174 ? 5.792 -14.838 -3.195 1.00 45.97 174 PRO A CA 1
ATOM 1286 C C . PRO A 1 174 ? 6.679 -13.836 -2.435 1.00 45.97 174 PRO A C 1
ATOM 1288 O O . PRO A 1 174 ? 7.102 -12.845 -3.032 1.00 45.97 174 PRO A O 1
ATOM 1291 N N . PRO A 1 175 ? 6.985 -14.072 -1.143 1.00 50.41 175 PRO A N 1
ATOM 1292 C CA . PRO A 1 175 ? 7.834 -13.174 -0.372 1.00 50.41 175 PRO A CA 1
ATOM 1293 C C . PRO A 1 175 ? 9.236 -13.163 -0.985 1.00 50.41 175 PRO A C 1
ATOM 1295 O O . PRO A 1 175 ? 10.019 -14.093 -0.796 1.00 50.41 175 PRO A O 1
ATOM 1298 N N . VAL A 1 176 ? 9.554 -12.115 -1.741 1.00 53.84 176 VAL A N 1
ATOM 1299 C CA . VAL A 1 176 ? 10.916 -11.882 -2.218 1.00 53.84 176 VAL A CA 1
ATOM 1300 C C . VAL A 1 176 ? 11.713 -11.383 -1.018 1.00 53.84 176 VAL A C 1
ATOM 1302 O O . VAL A 1 176 ? 11.412 -10.321 -0.470 1.00 53.84 176 VAL A O 1
ATOM 1305 N N . MET A 1 177 ? 12.699 -12.162 -0.563 1.00 48.41 177 MET A N 1
ATOM 1306 C CA . MET A 1 177 ? 13.648 -11.661 0.430 1.00 48.41 177 MET A CA 1
ATOM 1307 C C . MET A 1 177 ? 14.373 -10.451 -0.166 1.00 48.41 177 MET A C 1
ATOM 1309 O O . MET A 1 177 ? 14.968 -10.539 -1.238 1.00 48.41 177 MET A O 1
ATOM 1313 N N . LEU A 1 178 ? 14.263 -9.310 0.517 1.00 51.50 178 LEU A N 1
ATOM 1314 C CA . LEU A 1 178 ? 14.931 -8.066 0.151 1.00 51.50 178 LEU A CA 1
ATOM 1315 C C . LEU A 1 178 ? 16.435 -8.199 0.414 1.00 51.50 178 LEU A C 1
ATOM 1317 O O . LEU A 1 178 ? 16.922 -7.798 1.469 1.00 51.50 178 LEU A O 1
ATOM 1321 N N . ASP A 1 179 ? 17.175 -8.735 -0.549 1.00 54.22 179 ASP A N 1
ATOM 1322 C CA . ASP A 1 179 ? 18.624 -8.551 -0.586 1.00 54.22 179 ASP A CA 1
ATOM 1323 C C . ASP A 1 179 ? 18.942 -7.142 -1.113 1.00 54.22 179 ASP A C 1
ATOM 1325 O O . ASP A 1 179 ? 18.190 -6.557 -1.898 1.00 54.22 179 ASP A O 1
ATOM 1329 N N . SER A 1 180 ? 20.090 -6.573 -0.741 1.00 48.47 180 SER A N 1
ATOM 1330 C CA . SER A 1 180 ? 20.582 -5.265 -1.232 1.00 48.47 180 SER A CA 1
ATOM 1331 C C . SER A 1 180 ? 20.734 -5.179 -2.767 1.00 48.47 180 SER A C 1
ATOM 1333 O O . SER A 1 180 ? 20.968 -4.099 -3.319 1.00 48.47 180 SER A O 1
ATOM 1335 N N . HIS A 1 181 ? 20.555 -6.307 -3.459 1.00 56.62 181 HIS A N 1
ATOM 1336 C CA . HIS A 1 181 ? 20.544 -6.476 -4.910 1.00 56.62 181 HIS A CA 1
ATOM 1337 C C . HIS A 1 181 ? 19.138 -6.574 -5.523 1.00 56.62 181 HIS A C 1
ATOM 1339 O O . HIS A 1 181 ? 19.016 -6.904 -6.701 1.00 56.62 181 HIS A O 1
ATOM 1345 N N . THR A 1 182 ? 18.077 -6.292 -4.761 1.00 64.31 182 THR A N 1
ATOM 1346 C CA . THR A 1 182 ? 16.701 -6.404 -5.263 1.00 64.31 182 THR A CA 1
ATOM 1347 C C . THR A 1 182 ? 16.489 -5.468 -6.458 1.00 64.31 182 THR A C 1
ATOM 1349 O O . THR A 1 182 ? 16.640 -4.247 -6.361 1.00 64.31 182 THR A O 1
ATOM 1352 N N . ILE A 1 183 ? 16.159 -6.056 -7.609 1.00 73.19 183 ILE A N 1
ATOM 1353 C CA . ILE A 1 183 ? 15.811 -5.335 -8.835 1.00 73.19 183 ILE A CA 1
ATOM 1354 C C . ILE A 1 183 ? 14.447 -4.686 -8.605 1.00 73.19 183 ILE A C 1
ATOM 1356 O O . ILE A 1 183 ? 13.471 -5.380 -8.319 1.00 73.19 183 ILE A O 1
ATOM 1360 N N . CYS A 1 184 ? 14.370 -3.361 -8.714 1.00 80.50 184 CYS A N 1
ATOM 1361 C CA . CYS A 1 184 ? 13.098 -2.658 -8.581 1.00 80.50 184 CYS A CA 1
ATOM 1362 C C . CYS A 1 184 ? 12.308 -2.745 -9.896 1.00 80.50 184 CYS A C 1
ATOM 1364 O O . CYS A 1 184 ? 12.912 -2.636 -10.973 1.00 80.50 184 CYS A O 1
ATOM 1366 N N . PRO A 1 185 ? 10.970 -2.890 -9.850 1.00 79.50 185 PRO A N 1
ATOM 1367 C CA . PRO A 1 185 ? 10.153 -2.829 -11.058 1.00 79.50 185 PRO A CA 1
ATOM 1368 C C . PRO A 1 185 ? 10.316 -1.512 -11.781 1.00 79.50 185 PRO A C 1
ATOM 1370 O O . PRO A 1 185 ? 10.492 -1.527 -12.992 1.00 79.50 185 PRO A O 1
ATOM 1373 N N . ILE A 1 186 ? 10.337 -0.403 -11.041 1.00 84.94 186 ILE A N 1
ATOM 1374 C CA . ILE A 1 186 ? 10.446 0.932 -11.613 1.00 84.94 186 ILE A CA 1
ATOM 1375 C C . ILE A 1 186 ? 11.743 1.568 -11.130 1.00 84.94 186 ILE A C 1
ATOM 1377 O O . ILE A 1 186 ? 12.061 1.546 -9.940 1.00 84.94 186 ILE A O 1
ATOM 1381 N N . GLY A 1 187 ? 12.522 2.100 -12.065 1.00 83.94 187 GLY A N 1
ATOM 1382 C CA . GLY A 1 187 ? 13.834 2.663 -11.792 1.00 83.94 187 GLY A CA 1
ATOM 1383 C C . GLY A 1 187 ? 14.893 1.605 -11.475 1.00 83.94 187 GLY A C 1
ATOM 1384 O O . GLY A 1 187 ? 14.872 0.478 -11.969 1.00 83.94 187 GLY A O 1
ATOM 1385 N N . THR A 1 188 ? 15.885 2.003 -10.684 1.00 75.12 188 THR A N 1
ATOM 1386 C CA . THR A 1 188 ? 17.198 1.365 -10.513 1.00 75.12 188 THR A CA 1
ATOM 1387 C C . THR A 1 188 ? 17.887 1.098 -11.840 1.00 75.12 188 THR A C 1
ATOM 1389 O O . THR A 1 188 ? 18.327 -0.012 -12.131 1.00 75.12 188 THR A O 1
ATOM 1392 N N . GLY A 1 189 ? 18.023 2.142 -12.653 1.00 75.56 189 GLY A N 1
ATOM 1393 C CA . GLY A 1 189 ? 18.619 2.059 -13.981 1.00 75.56 189 GLY A CA 1
ATOM 1394 C C . GLY A 1 189 ? 19.991 1.375 -14.026 1.00 75.56 189 GLY A C 1
ATOM 1395 O O . GLY A 1 189 ? 20.331 0.785 -15.044 1.00 75.56 189 GLY A O 1
ATOM 1396 N N . ARG A 1 190 ? 20.735 1.344 -12.908 1.00 83.44 190 ARG A N 1
ATOM 1397 C CA . ARG A 1 190 ? 21.994 0.589 -12.770 1.00 83.44 190 ARG A CA 1
ATOM 1398 C C . ARG A 1 190 ? 21.878 -0.918 -13.044 1.00 83.44 190 ARG A C 1
ATOM 1400 O O . ARG A 1 190 ? 22.883 -1.540 -13.350 1.00 83.44 190 ARG A O 1
ATOM 1407 N N . TRP A 1 191 ? 20.682 -1.497 -12.932 1.00 86.50 191 TRP A N 1
ATOM 1408 C CA . TRP A 1 191 ? 20.400 -2.906 -13.242 1.00 86.50 191 TRP A CA 1
ATOM 1409 C C . TRP A 1 191 ? 19.726 -3.104 -14.602 1.00 86.50 191 TRP A C 1
ATOM 1411 O O . TRP A 1 191 ? 19.484 -4.237 -15.006 1.00 86.50 191 TRP A O 1
ATOM 1421 N N . LYS A 1 192 ? 19.465 -2.019 -15.340 1.00 87.94 192 LYS A N 1
ATOM 1422 C CA . LYS A 1 192 ? 18.730 -2.044 -16.614 1.00 87.94 192 LYS A CA 1
ATOM 1423 C C . LYS A 1 192 ? 19.511 -1.477 -17.795 1.00 87.94 192 LYS A C 1
ATOM 1425 O O . LYS A 1 192 ? 19.224 -1.839 -18.931 1.00 87.94 192 LYS A O 1
ATOM 1430 N N . GLN A 1 193 ? 20.497 -0.615 -17.548 1.00 89.69 193 GLN A N 1
ATOM 1431 C CA . GLN A 1 193 ? 21.321 0.006 -18.582 1.00 89.69 193 GLN A CA 1
ATOM 1432 C C . GLN A 1 193 ? 22.777 0.137 -18.119 1.00 89.69 193 GLN A C 1
ATOM 1434 O O . GLN A 1 193 ? 23.046 0.640 -17.026 1.00 89.69 193 GLN A O 1
ATOM 1439 N N . GLN A 1 194 ? 23.722 -0.231 -18.990 1.00 90.19 194 GLN A N 1
ATOM 1440 C CA . GLN A 1 194 ? 25.159 -0.129 -18.712 1.00 90.19 194 GLN A CA 1
ATOM 1441 C C . GLN A 1 194 ? 25.589 1.308 -18.371 1.00 90.19 194 GLN A C 1
ATOM 1443 O O . GLN A 1 194 ? 26.270 1.532 -17.372 1.00 90.19 194 GLN A O 1
ATOM 1448 N N . SER A 1 195 ? 25.144 2.298 -19.151 1.00 90.12 195 SER A N 1
ATOM 1449 C CA . SER A 1 195 ? 25.480 3.715 -18.936 1.00 90.12 195 SER A CA 1
ATOM 1450 C C . SER A 1 195 ? 25.049 4.222 -17.554 1.00 90.12 195 SER A C 1
ATOM 1452 O O . SER A 1 195 ? 25.745 5.024 -16.925 1.00 90.12 195 SER A O 1
ATOM 1454 N N . LEU A 1 196 ? 23.921 3.724 -17.040 1.00 90.69 196 LEU A N 1
ATOM 1455 C CA . LEU A 1 196 ? 23.420 4.056 -15.709 1.00 90.69 196 LEU A CA 1
ATOM 1456 C C . LEU A 1 196 ? 24.186 3.306 -14.610 1.00 90.69 196 LEU A C 1
ATOM 1458 O O . LEU A 1 196 ? 24.434 3.880 -13.551 1.00 90.69 196 LEU A O 1
ATOM 1462 N N . ALA A 1 197 ? 24.635 2.072 -14.856 1.00 87.56 197 ALA A N 1
ATOM 1463 C CA . ALA A 1 197 ? 25.540 1.364 -13.947 1.00 87.56 197 ALA A CA 1
ATOM 1464 C C . ALA A 1 197 ? 26.873 2.121 -13.788 1.00 87.56 197 ALA A C 1
ATOM 1466 O O . ALA A 1 197 ? 27.341 2.359 -12.672 1.00 87.56 197 ALA A O 1
ATOM 1467 N N . GLU A 1 198 ? 27.440 2.601 -14.896 1.00 90.00 198 GLU A N 1
ATOM 1468 C CA . GLU A 1 198 ? 28.638 3.445 -14.906 1.00 90.00 198 GLU A CA 1
ATOM 1469 C C . GLU A 1 198 ? 28.402 4.781 -14.185 1.00 90.00 198 GLU A C 1
ATOM 1471 O O . GLU A 1 198 ? 29.230 5.213 -13.377 1.00 90.00 198 GLU A O 1
ATOM 1476 N N . ALA A 1 199 ? 27.254 5.431 -14.417 1.00 87.81 199 ALA A N 1
ATOM 1477 C CA . ALA A 1 199 ? 26.859 6.645 -13.702 1.00 87.81 199 ALA A CA 1
ATOM 1478 C C . ALA A 1 199 ? 26.762 6.427 -12.184 1.00 87.81 199 ALA A C 1
ATOM 1480 O O . ALA A 1 199 ? 27.268 7.249 -11.420 1.00 87.81 199 ALA A O 1
ATOM 1481 N N . TYR A 1 200 ? 26.185 5.305 -11.745 1.00 88.69 200 TYR A N 1
ATOM 1482 C CA . TYR A 1 200 ? 26.110 4.932 -10.332 1.00 88.69 200 TYR A CA 1
ATOM 1483 C C . TYR A 1 200 ? 27.501 4.713 -9.714 1.00 88.69 200 TYR A C 1
ATOM 1485 O O . TYR A 1 200 ? 27.784 5.187 -8.611 1.00 88.69 200 TYR A O 1
ATOM 1493 N N . ASN A 1 201 ? 28.397 4.043 -10.441 1.00 91.31 201 ASN A N 1
ATOM 1494 C CA . ASN A 1 201 ? 29.734 3.696 -9.960 1.00 91.31 201 ASN A CA 1
ATOM 1495 C C . ASN A 1 201 ? 30.692 4.897 -9.871 1.00 91.31 201 ASN A C 1
ATOM 1497 O O . ASN A 1 201 ? 31.613 4.865 -9.052 1.00 91.31 201 ASN A O 1
ATOM 1501 N N . ARG A 1 202 ? 30.469 5.980 -10.636 1.00 90.81 202 ARG A N 1
ATOM 1502 C CA . ARG A 1 202 ? 31.291 7.212 -10.584 1.00 90.81 202 ARG A CA 1
ATOM 1503 C C . ARG A 1 202 ? 31.364 7.842 -9.186 1.00 90.81 202 ARG A C 1
ATOM 1505 O O . ARG A 1 202 ? 32.373 8.454 -8.851 1.00 90.81 202 ARG A O 1
ATOM 1512 N N . GLY A 1 203 ? 30.330 7.670 -8.359 1.00 85.31 203 GLY A N 1
ATOM 1513 C CA . GLY A 1 203 ? 30.296 8.174 -6.980 1.00 85.31 203 GLY A CA 1
ATOM 1514 C C . GLY A 1 203 ? 30.892 7.232 -5.925 1.00 85.31 203 GLY A C 1
ATOM 1515 O O . GLY A 1 203 ? 30.963 7.604 -4.752 1.00 85.31 203 GLY A O 1
ATOM 1516 N N . ARG A 1 204 ? 31.298 6.007 -6.292 1.00 87.81 204 ARG A N 1
ATOM 1517 C CA . ARG A 1 204 ? 31.692 4.956 -5.340 1.00 87.81 204 ARG A CA 1
ATOM 1518 C C . ARG A 1 204 ? 33.209 4.825 -5.227 1.00 87.81 204 ARG A C 1
ATOM 1520 O O . ARG A 1 204 ? 33.909 4.541 -6.200 1.00 87.81 204 ARG A O 1
ATOM 1527 N N . ARG A 1 205 ? 33.705 5.010 -3.997 1.00 86.25 205 ARG A N 1
ATOM 1528 C CA . ARG A 1 205 ? 35.133 4.909 -3.657 1.00 86.25 205 ARG A CA 1
ATOM 1529 C C . ARG A 1 205 ? 35.597 3.461 -3.504 1.00 86.25 205 ARG A C 1
ATOM 1531 O O . ARG A 1 205 ? 36.704 3.144 -3.919 1.00 86.25 205 ARG A O 1
ATOM 1538 N N . SER A 1 206 ? 34.762 2.602 -2.919 1.00 90.69 206 SER A N 1
ATOM 1539 C CA . SER A 1 206 ? 35.082 1.189 -2.715 1.00 90.69 206 SER A CA 1
ATOM 1540 C C . SER A 1 206 ? 34.697 0.364 -3.947 1.00 90.69 206 SER A C 1
ATOM 1542 O O . SER A 1 206 ? 33.557 0.482 -4.403 1.00 90.69 206 SER A O 1
ATOM 1544 N N . PRO A 1 207 ? 35.588 -0.500 -4.470 1.00 87.75 207 PRO A N 1
ATOM 1545 C CA . PRO A 1 207 ? 35.229 -1.486 -5.488 1.00 87.75 207 PRO A CA 1
ATOM 1546 C C . PRO A 1 207 ? 34.095 -2.417 -5.042 1.00 87.75 207 PRO A C 1
ATOM 1548 O O . PRO A 1 207 ? 33.271 -2.785 -5.867 1.00 87.75 207 PRO A O 1
ATOM 1551 N N . ALA A 1 208 ? 34.009 -2.730 -3.744 1.00 87.06 208 ALA A N 1
ATOM 1552 C CA . ALA A 1 208 ? 32.960 -3.591 -3.194 1.00 87.06 208 ALA A CA 1
ATOM 1553 C C . ALA A 1 208 ? 31.553 -2.965 -3.258 1.00 87.06 208 ALA A C 1
ATOM 1555 O O . ALA A 1 208 ? 30.564 -3.687 -3.218 1.00 87.06 208 ALA A O 1
ATOM 1556 N N . ASP A 1 209 ? 31.456 -1.636 -3.390 1.00 83.25 209 ASP A N 1
ATOM 1557 C CA . ASP A 1 209 ? 30.172 -0.929 -3.513 1.00 83.25 209 ASP A CA 1
ATOM 1558 C C . ASP A 1 209 ? 29.746 -0.731 -4.977 1.00 83.25 209 ASP A C 1
ATOM 1560 O O . ASP A 1 209 ? 28.703 -0.118 -5.246 1.00 83.25 209 ASP A O 1
ATOM 1564 N N . ARG A 1 210 ? 30.583 -1.154 -5.935 1.00 87.44 210 ARG A N 1
ATOM 1565 C CA . ARG A 1 210 ? 30.297 -1.002 -7.361 1.00 87.44 210 ARG A CA 1
ATOM 1566 C C . ARG A 1 210 ? 29.352 -2.095 -7.826 1.00 87.44 210 ARG A C 1
ATOM 1568 O O . ARG A 1 210 ? 29.449 -3.247 -7.421 1.00 87.44 210 ARG A O 1
ATOM 1575 N N . VAL A 1 211 ? 28.448 -1.709 -8.712 1.00 85.62 211 VAL A N 1
ATOM 1576 C CA . VAL A 1 211 ? 27.555 -2.638 -9.394 1.00 85.62 211 VAL A CA 1
ATOM 1577 C C . VAL A 1 211 ? 28.240 -3.133 -10.659 1.00 85.62 211 VAL A C 1
ATOM 1579 O O . VAL A 1 211 ? 28.640 -2.322 -11.496 1.00 85.62 211 VAL A O 1
ATOM 1582 N N . GLU A 1 212 ? 28.375 -4.450 -10.782 1.00 87.56 212 GLU A N 1
ATOM 1583 C CA . GLU A 1 212 ? 28.834 -5.099 -12.005 1.00 87.56 212 GLU A CA 1
ATOM 1584 C C . GLU A 1 212 ? 27.651 -5.293 -12.959 1.00 87.56 212 GLU A C 1
ATOM 1586 O O . GLU A 1 212 ? 26.580 -5.768 -12.570 1.00 87.56 212 GLU A O 1
ATOM 1591 N N . TRP A 1 213 ? 27.840 -4.861 -14.203 1.00 87.19 213 TRP A N 1
ATOM 1592 C CA . TRP A 1 213 ? 26.870 -5.033 -15.273 1.00 87.19 213 TRP A CA 1
ATOM 1593 C C . TRP A 1 213 ? 27.141 -6.361 -15.977 1.00 87.19 213 TRP A C 1
ATOM 1595 O O . TRP A 1 213 ? 28.215 -6.540 -16.544 1.00 87.19 213 TRP A O 1
ATOM 1605 N N . ASP A 1 214 ? 26.171 -7.271 -15.973 1.00 86.00 214 ASP A N 1
ATOM 1606 C CA . ASP A 1 214 ? 26.304 -8.620 -16.541 1.00 86.00 214 ASP A CA 1
ATOM 1607 C C . ASP A 1 214 ? 25.894 -8.712 -18.021 1.00 86.00 214 ASP A C 1
ATOM 1609 O O . ASP A 1 214 ? 25.786 -9.804 -18.573 1.00 86.00 214 ASP A O 1
ATOM 1613 N N . GLY A 1 215 ? 25.674 -7.574 -18.685 1.00 84.50 215 GLY A N 1
ATOM 1614 C CA . GLY A 1 215 ? 25.312 -7.528 -20.103 1.00 84.50 215 GLY A CA 1
ATOM 1615 C C . GLY A 1 215 ? 23.810 -7.599 -20.379 1.00 84.50 215 GLY A C 1
ATOM 1616 O O . GLY A 1 215 ? 23.412 -7.361 -21.520 1.00 84.50 215 GLY A O 1
ATOM 1617 N N . HIS A 1 216 ? 22.967 -7.860 -19.373 1.00 85.88 216 HIS A N 1
ATOM 1618 C CA . HIS A 1 216 ? 21.536 -8.086 -19.577 1.00 85.88 216 HIS A CA 1
ATOM 1619 C C . HIS A 1 216 ? 20.656 -7.169 -18.712 1.00 85.88 216 HIS A C 1
ATOM 1621 O O . HIS A 1 216 ? 20.793 -7.150 -17.488 1.00 85.88 216 HIS A O 1
ATOM 1627 N N . PRO A 1 217 ? 19.699 -6.433 -19.315 1.00 84.12 217 PRO A N 1
ATOM 1628 C CA . PRO A 1 217 ? 18.703 -5.685 -18.559 1.00 84.12 217 PRO A CA 1
ATOM 1629 C C . PRO A 1 217 ? 17.898 -6.595 -17.640 1.00 84.12 217 PRO A C 1
ATOM 1631 O O . PRO A 1 217 ? 17.245 -7.538 -18.087 1.00 84.12 217 PRO A O 1
ATOM 1634 N N . LYS A 1 218 ? 17.920 -6.287 -16.345 1.00 85.44 218 LYS A N 1
ATOM 1635 C CA . LYS A 1 218 ? 17.150 -7.015 -15.344 1.00 85.44 218 LYS A CA 1
ATOM 1636 C C . LYS A 1 218 ? 15.787 -6.369 -15.180 1.00 85.44 218 LYS A C 1
ATOM 1638 O O . LYS A 1 218 ? 15.679 -5.201 -14.809 1.00 85.44 218 LYS A O 1
ATOM 1643 N N . GLN A 1 219 ? 14.742 -7.146 -15.414 1.00 84.31 219 GLN A N 1
ATOM 1644 C CA . GLN A 1 219 ? 13.366 -6.723 -15.202 1.00 84.31 219 GLN A CA 1
ATOM 1645 C C . GLN A 1 219 ? 12.831 -7.398 -13.943 1.00 84.31 219 GLN A C 1
ATOM 1647 O O . GLN A 1 219 ? 12.994 -8.606 -13.769 1.00 84.31 219 GLN A O 1
ATOM 1652 N N . ALA A 1 220 ? 12.217 -6.626 -13.045 1.00 81.31 220 ALA A N 1
ATOM 1653 C CA . ALA A 1 220 ? 11.558 -7.229 -11.896 1.00 81.31 220 ALA A CA 1
ATOM 1654 C C . ALA A 1 220 ? 10.317 -7.993 -12.369 1.00 81.31 220 ALA A C 1
ATOM 1656 O O . ALA A 1 220 ? 9.573 -7.518 -13.231 1.00 81.31 220 ALA A O 1
ATOM 1657 N N . ALA A 1 221 ? 10.082 -9.166 -11.786 1.00 85.75 221 ALA A N 1
ATOM 1658 C CA . ALA A 1 221 ? 8.853 -9.898 -12.032 1.00 85.75 221 ALA A CA 1
ATOM 1659 C C . ALA A 1 221 ? 7.660 -9.083 -11.518 1.00 85.75 221 ALA A C 1
ATOM 1661 O O . ALA A 1 221 ? 7.686 -8.546 -10.406 1.00 85.75 221 ALA A O 1
ATOM 1662 N N . VAL A 1 222 ? 6.616 -8.992 -12.335 1.00 88.44 222 VAL A N 1
ATOM 1663 C CA . VAL A 1 222 ? 5.326 -8.436 -11.931 1.00 88.44 222 VAL A CA 1
ATOM 1664 C C . VAL A 1 222 ? 4.363 -9.598 -11.811 1.00 88.44 222 VAL A C 1
ATOM 1666 O O . VAL A 1 222 ? 4.132 -10.333 -12.772 1.00 88.44 222 VAL A O 1
ATOM 1669 N N . HIS A 1 223 ? 3.822 -9.768 -10.618 1.00 88.94 223 HIS A N 1
ATOM 1670 C CA . HIS A 1 223 ? 2.872 -10.817 -10.311 1.00 88.94 223 HIS A CA 1
ATOM 1671 C C . HIS A 1 223 ? 1.478 -10.216 -10.303 1.00 88.94 223 HIS A C 1
ATOM 1673 O O . HIS A 1 223 ? 1.249 -9.174 -9.686 1.00 88.94 223 HIS A O 1
ATOM 1679 N N . THR A 1 224 ? 0.556 -10.868 -11.001 1.00 90.88 224 THR A N 1
ATOM 1680 C CA . THR A 1 224 ? -0.827 -10.418 -11.083 1.00 90.88 224 THR A CA 1
ATOM 1681 C C . THR A 1 224 ? -1.772 -11.511 -10.627 1.00 90.88 224 THR A C 1
ATOM 1683 O O . THR A 1 224 ? -1.543 -12.697 -10.871 1.00 90.88 224 THR A O 1
ATOM 1686 N N . VAL A 1 225 ? -2.823 -11.112 -9.917 1.00 90.06 225 VAL A N 1
ATOM 1687 C CA . VAL A 1 225 ? -3.842 -12.024 -9.402 1.00 90.06 225 VAL A CA 1
ATOM 1688 C C . VAL A 1 225 ? -5.219 -11.417 -9.612 1.00 90.06 225 VAL A C 1
ATOM 1690 O O . VAL A 1 225 ? -5.460 -10.266 -9.259 1.00 90.06 225 VAL A O 1
ATOM 1693 N N . GLU A 1 226 ? -6.134 -12.214 -10.152 1.00 92.50 226 GLU A N 1
ATOM 1694 C CA . GLU A 1 226 ? -7.557 -11.894 -10.225 1.00 92.50 226 GLU A CA 1
ATOM 1695 C C . GLU A 1 226 ? -8.311 -12.663 -9.136 1.00 92.50 226 GLU A C 1
ATOM 1697 O O . GLU A 1 226 ? -8.096 -13.864 -8.943 1.00 92.50 226 GLU A O 1
ATOM 1702 N N . ARG A 1 227 ? -9.208 -11.980 -8.421 1.00 89.75 227 ARG A N 1
ATOM 1703 C CA . ARG A 1 227 ? -10.109 -12.593 -7.440 1.00 89.75 227 ARG A CA 1
ATOM 1704 C C . ARG A 1 227 ? -11.526 -12.059 -7.593 1.00 89.75 227 ARG A C 1
ATOM 1706 O O . ARG A 1 227 ? -11.752 -10.856 -7.689 1.00 89.75 227 ARG A O 1
ATOM 1713 N N . GLN A 1 228 ? -12.490 -12.973 -7.557 1.00 91.19 228 GLN A N 1
ATOM 1714 C CA . GLN A 1 228 ? -13.900 -12.634 -7.424 1.00 91.19 228 GLN A CA 1
ATOM 1715 C C . GLN A 1 228 ? -14.196 -12.333 -5.952 1.00 91.19 228 GLN A C 1
ATOM 1717 O O . GLN A 1 228 ? -14.030 -13.197 -5.092 1.00 91.19 228 GLN A O 1
ATOM 1722 N N . LEU A 1 229 ? -14.651 -11.117 -5.670 1.00 88.56 229 LEU A N 1
ATOM 1723 C CA . LEU A 1 229 ? -15.108 -10.726 -4.348 1.00 88.56 229 LEU A CA 1
ATOM 1724 C C . LEU A 1 229 ? -16.531 -11.225 -4.097 1.00 88.56 229 LEU A C 1
ATOM 1726 O O . LEU A 1 229 ? -17.369 -11.349 -4.990 1.00 88.56 229 LEU A O 1
ATOM 1730 N N . THR A 1 230 ? -16.779 -11.482 -2.826 1.00 85.50 230 THR A N 1
ATOM 1731 C CA . THR A 1 230 ? -18.026 -11.971 -2.235 1.00 85.50 230 THR A CA 1
ATOM 1732 C C . THR A 1 230 ? -18.186 -11.321 -0.862 1.00 85.50 230 THR A C 1
ATOM 1734 O O . THR A 1 230 ? -17.221 -10.764 -0.334 1.00 85.50 230 THR A O 1
ATOM 1737 N N . ALA A 1 231 ? -19.358 -11.451 -0.237 1.00 84.12 231 ALA A N 1
ATOM 1738 C CA . ALA A 1 231 ? -19.628 -10.807 1.050 1.00 84.12 231 ALA A CA 1
ATOM 1739 C C . ALA A 1 231 ? -18.783 -11.317 2.234 1.00 84.12 231 ALA A C 1
ATOM 1741 O O . ALA A 1 231 ? -18.850 -10.725 3.308 1.00 84.12 231 ALA A O 1
ATOM 1742 N N . VAL A 1 232 ? -17.989 -12.385 2.060 1.00 81.69 232 VAL A N 1
ATOM 1743 C CA . VAL A 1 232 ? -17.000 -12.775 3.077 1.00 81.69 232 VAL A CA 1
ATOM 1744 C C . VAL A 1 232 ? -15.782 -11.858 3.088 1.00 81.69 232 VAL A C 1
ATOM 1746 O O . VAL A 1 232 ? -15.115 -11.770 4.106 1.00 81.69 232 VAL A O 1
ATOM 1749 N N . HIS A 1 233 ? -15.477 -11.155 2.000 1.00 87.81 233 HIS A N 1
ATOM 1750 C CA . HIS A 1 233 ? -14.298 -10.299 1.937 1.00 87.81 233 HIS A CA 1
ATOM 1751 C C . HIS A 1 233 ? -14.605 -8.955 2.594 1.00 87.81 233 HIS A C 1
ATOM 1753 O O . HIS A 1 233 ? -15.459 -8.214 2.117 1.00 87.81 233 HIS A O 1
ATOM 1759 N N . GLU A 1 234 ? -13.915 -8.616 3.677 1.00 87.12 234 GLU A N 1
ATOM 1760 C CA . GLU A 1 234 ? -14.166 -7.388 4.439 1.00 87.12 234 GLU A CA 1
ATOM 1761 C C . GLU A 1 234 ? -13.153 -6.286 4.134 1.00 87.12 234 GLU A C 1
ATOM 1763 O O . GLU A 1 234 ? -13.491 -5.104 4.224 1.00 87.12 234 GLU A O 1
ATOM 1768 N N . SER A 1 235 ? -11.921 -6.639 3.760 1.00 91.00 235 SER A N 1
ATOM 1769 C CA . SER A 1 235 ? -10.907 -5.640 3.426 1.00 91.00 235 SER A CA 1
ATOM 1770 C C . SER A 1 235 ? -9.819 -6.143 2.478 1.00 91.00 235 SER A C 1
ATOM 1772 O O . SER A 1 235 ? -9.561 -7.337 2.379 1.00 91.00 235 SER A O 1
ATOM 1774 N N . ILE A 1 236 ? -9.154 -5.216 1.789 1.00 92.56 236 ILE A N 1
ATOM 1775 C CA . ILE A 1 236 ? -7.854 -5.411 1.138 1.00 92.56 236 ILE A CA 1
ATOM 1776 C C . ILE A 1 236 ? -6.856 -4.529 1.874 1.00 92.56 236 ILE A C 1
ATOM 1778 O O . ILE A 1 236 ? -7.057 -3.322 1.972 1.00 92.56 236 ILE A O 1
ATOM 1782 N N . ILE A 1 237 ? -5.778 -5.119 2.376 1.00 92.62 237 ILE A N 1
ATOM 1783 C CA . ILE A 1 237 ? -4.708 -4.430 3.093 1.00 92.62 237 ILE A CA 1
ATOM 1784 C C . ILE A 1 237 ? -3.457 -4.473 2.222 1.00 92.62 237 ILE A C 1
ATOM 1786 O O . ILE A 1 237 ? -2.903 -5.541 1.976 1.00 92.62 237 ILE A O 1
ATOM 1790 N N . ILE A 1 238 ? -2.998 -3.311 1.784 1.00 92.94 238 ILE A N 1
ATOM 1791 C CA . ILE A 1 238 ? -1.708 -3.111 1.134 1.00 92.94 238 ILE A CA 1
ATOM 1792 C C . ILE A 1 238 ? -0.735 -2.605 2.195 1.00 92.94 238 ILE A C 1
ATOM 1794 O O . ILE A 1 238 ? -1.063 -1.692 2.954 1.00 92.94 238 ILE A O 1
ATOM 1798 N N . GLY A 1 239 ? 0.460 -3.180 2.257 1.00 90.75 239 GLY A N 1
ATOM 1799 C CA . GLY A 1 239 ? 1.475 -2.767 3.223 1.00 90.75 239 GLY A CA 1
ATOM 1800 C C . GLY A 1 239 ? 2.868 -2.685 2.625 1.00 90.75 239 GLY A C 1
ATOM 1801 O O . GLY A 1 239 ? 3.216 -3.474 1.738 1.00 90.75 239 GLY A O 1
ATOM 1802 N N . SER A 1 240 ? 3.671 -1.770 3.164 1.00 90.62 240 SER A N 1
ATOM 1803 C CA . SER A 1 240 ? 5.101 -1.693 2.869 1.00 90.62 240 SER A CA 1
ATOM 1804 C C . SER A 1 240 ? 5.862 -2.881 3.478 1.00 90.62 240 SER A C 1
ATOM 1806 O O . SER A 1 240 ? 5.387 -3.496 4.442 1.00 90.62 240 SER A O 1
ATOM 1808 N N . PRO A 1 241 ? 7.085 -3.193 3.007 1.00 86.62 241 PRO A N 1
ATOM 1809 C CA . PRO A 1 241 ? 7.965 -4.154 3.669 1.00 86.62 241 PRO A CA 1
ATOM 1810 C C . PRO A 1 241 ? 8.142 -3.880 5.168 1.00 86.62 241 PRO A C 1
ATOM 1812 O O . PRO A 1 241 ? 8.206 -4.817 5.963 1.00 86.62 241 PRO A O 1
ATOM 1815 N N . GLY A 1 242 ? 8.177 -2.603 5.568 1.00 88.06 242 GLY A N 1
ATOM 1816 C CA . GLY A 1 242 ? 8.273 -2.203 6.972 1.00 88.06 242 GLY A CA 1
ATOM 1817 C C . GLY A 1 242 ? 7.069 -2.657 7.797 1.00 88.06 242 GLY A C 1
ATOM 1818 O O . GLY A 1 242 ? 7.249 -3.151 8.909 1.00 88.06 242 GLY A O 1
ATOM 1819 N N . LEU A 1 243 ? 5.850 -2.575 7.250 1.00 90.19 243 LEU A N 1
ATOM 1820 C CA . LEU A 1 243 ? 4.652 -3.095 7.916 1.00 90.19 243 LEU A CA 1
ATOM 1821 C C . LEU A 1 243 ? 4.731 -4.615 8.100 1.00 90.19 243 LEU A C 1
ATOM 1823 O O . LEU A 1 243 ? 4.491 -5.124 9.200 1.00 90.19 243 LEU A O 1
ATOM 1827 N N . TRP A 1 244 ? 5.099 -5.338 7.042 1.00 88.75 244 TRP A N 1
ATOM 1828 C CA . TRP A 1 244 ? 5.128 -6.804 7.044 1.00 88.75 244 TRP A CA 1
ATOM 1829 C C . TRP A 1 244 ? 6.293 -7.395 7.839 1.00 88.75 244 TRP A C 1
ATOM 1831 O O . TRP A 1 244 ? 6.177 -8.492 8.382 1.00 88.75 244 TRP A O 1
ATOM 1841 N N . GLY A 1 245 ? 7.391 -6.652 7.996 1.00 86.94 245 GLY A N 1
ATOM 1842 C CA . GLY A 1 245 ? 8.475 -7.016 8.909 1.00 86.94 245 GLY A CA 1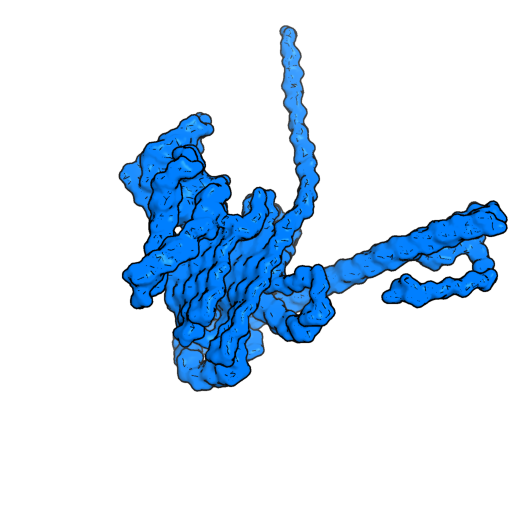
ATOM 1843 C C . GLY A 1 245 ? 8.066 -6.971 10.388 1.00 86.94 245 GLY A C 1
ATOM 1844 O O . GLY A 1 245 ? 8.686 -7.624 11.228 1.00 86.94 245 GLY A O 1
ATOM 1845 N N . LEU A 1 246 ? 7.008 -6.224 10.719 1.00 87.94 246 LEU A N 1
ATOM 1846 C CA . LEU A 1 246 ? 6.548 -6.001 12.093 1.00 87.94 246 LEU A CA 1
ATOM 1847 C C . LEU A 1 246 ? 5.256 -6.744 12.423 1.00 87.94 246 LEU A C 1
ATOM 1849 O O . LEU A 1 246 ? 5.032 -7.125 13.574 1.00 87.94 246 LEU A O 1
ATOM 1853 N N . THR A 1 247 ? 4.399 -6.944 11.427 1.00 86.62 247 THR A N 1
ATOM 1854 C CA . THR A 1 247 ? 3.070 -7.525 11.591 1.00 86.62 247 THR A CA 1
ATOM 1855 C C . THR A 1 247 ? 2.892 -8.693 10.637 1.00 86.62 247 THR A C 1
ATOM 1857 O O . THR A 1 247 ? 3.188 -8.592 9.450 1.00 86.62 247 THR A O 1
ATOM 1860 N N . SER A 1 248 ? 2.409 -9.828 11.151 1.00 85.50 248 SER A N 1
ATOM 1861 C CA . SER A 1 248 ? 2.028 -10.926 10.268 1.00 85.50 248 SER A CA 1
ATOM 1862 C C . SER A 1 248 ? 0.745 -10.564 9.509 1.00 85.50 248 SER A C 1
ATOM 1864 O O . SER A 1 248 ? -0.115 -9.877 10.075 1.00 85.50 248 SER A O 1
ATOM 1866 N N . PRO A 1 249 ? 0.563 -11.074 8.280 1.00 83.88 249 PRO A N 1
ATOM 1867 C CA . PRO A 1 249 ? -0.686 -10.933 7.532 1.00 83.88 249 PRO A CA 1
ATOM 1868 C C . PRO A 1 249 ? -1.931 -11.287 8.353 1.00 83.88 249 PRO A C 1
ATOM 1870 O O . PRO A 1 249 ? -2.871 -10.498 8.433 1.00 83.88 249 PRO A O 1
ATOM 1873 N N . ASP A 1 250 ? -1.883 -12.422 9.059 1.00 80.50 250 ASP A N 1
ATOM 1874 C CA . ASP A 1 250 ? -2.943 -12.899 9.951 1.00 80.50 250 ASP A CA 1
ATOM 1875 C C . ASP A 1 250 ? -3.313 -11.847 11.009 1.00 80.50 250 ASP A C 1
ATOM 1877 O O . ASP A 1 250 ? -4.488 -11.564 11.249 1.00 80.50 250 ASP A O 1
ATOM 1881 N N . ALA A 1 251 ? -2.303 -11.244 11.646 1.00 83.44 251 ALA A N 1
ATOM 1882 C CA . ALA A 1 251 ? -2.510 -10.239 12.679 1.00 83.44 251 ALA A CA 1
ATOM 1883 C C . ALA A 1 251 ? -3.084 -8.942 12.097 1.00 83.44 251 ALA A C 1
ATOM 1885 O O . ALA A 1 251 ? -3.967 -8.354 12.719 1.00 83.44 251 ALA A O 1
ATOM 1886 N N . ALA A 1 252 ? -2.620 -8.513 10.919 1.00 87.88 252 ALA A N 1
ATOM 1887 C CA . ALA A 1 252 ? -3.133 -7.325 10.244 1.00 87.88 252 ALA A CA 1
ATOM 1888 C C . ALA A 1 252 ? -4.610 -7.493 9.847 1.00 87.88 252 ALA A C 1
ATOM 1890 O O . ALA A 1 252 ? -5.429 -6.636 10.179 1.00 87.88 252 ALA A O 1
ATOM 1891 N N . ALA A 1 253 ? -4.974 -8.626 9.236 1.00 84.69 253 ALA A N 1
ATOM 1892 C CA . ALA A 1 253 ? -6.356 -8.933 8.865 1.00 84.69 253 ALA A CA 1
ATOM 1893 C C . ALA A 1 253 ? -7.282 -8.979 10.093 1.00 84.69 253 ALA A C 1
ATOM 1895 O O . ALA A 1 253 ? -8.314 -8.310 10.125 1.00 84.69 253 ALA A O 1
ATOM 1896 N N . LEU A 1 254 ? -6.879 -9.689 11.154 1.00 83.00 254 LEU A N 1
ATOM 1897 C CA . LEU A 1 254 ? -7.653 -9.767 12.396 1.00 83.00 254 LEU A CA 1
ATOM 1898 C C . LEU A 1 254 ? -7.816 -8.400 13.076 1.00 83.00 254 LEU A C 1
ATOM 1900 O O . LEU A 1 254 ? -8.891 -8.080 13.582 1.00 83.00 254 LEU A O 1
ATOM 1904 N N . ARG A 1 255 ? -6.759 -7.580 13.101 1.00 87.19 255 ARG A N 1
ATOM 1905 C CA . ARG A 1 255 ? -6.815 -6.223 13.663 1.00 87.19 255 ARG A CA 1
ATOM 1906 C C . ARG A 1 255 ? -7.741 -5.324 12.858 1.00 87.19 255 ARG A C 1
ATOM 1908 O O . ARG A 1 255 ? -8.548 -4.628 13.466 1.00 87.19 255 ARG A O 1
ATOM 1915 N N . SER A 1 256 ? -7.652 -5.375 11.530 1.00 87.38 256 SER A N 1
ATOM 1916 C CA . SER A 1 256 ? -8.556 -4.655 10.633 1.00 87.38 256 SER A CA 1
ATOM 1917 C C . SER A 1 256 ? -10.013 -5.042 10.903 1.00 87.38 256 SER A C 1
ATOM 1919 O O . SER A 1 256 ? -10.823 -4.159 11.170 1.00 87.38 256 SER A O 1
ATOM 1921 N N . HIS A 1 257 ? -10.320 -6.342 10.966 1.00 85.69 257 HIS A N 1
ATOM 1922 C CA . HIS A 1 257 ? -11.660 -6.847 11.278 1.00 85.69 257 HIS A CA 1
ATOM 1923 C C . HIS A 1 257 ? -12.200 -6.309 12.613 1.00 85.69 257 HIS A C 1
ATOM 1925 O O . HIS A 1 257 ? -13.265 -5.691 12.662 1.00 85.69 257 HIS A O 1
ATOM 1931 N N . PHE A 1 258 ? -11.465 -6.514 13.713 1.00 84.31 258 PHE A N 1
ATOM 1932 C CA . PHE A 1 258 ? -11.934 -6.084 15.033 1.00 84.31 258 PHE A CA 1
ATOM 1933 C C . PHE A 1 258 ? -12.066 -4.567 15.140 1.00 84.31 258 PHE A C 1
ATOM 1935 O O . PHE A 1 258 ? -12.965 -4.085 15.828 1.00 84.31 258 PHE A O 1
ATOM 1942 N N . TYR A 1 259 ? -11.190 -3.822 14.466 1.00 86.50 259 TYR A N 1
ATOM 1943 C CA . TYR A 1 259 ? -11.286 -2.373 14.410 1.00 86.50 259 TYR A CA 1
ATOM 1944 C C . TYR A 1 259 ? -12.567 -1.937 13.697 1.00 86.50 259 TYR A C 1
ATOM 1946 O O . TYR A 1 259 ? -13.355 -1.209 14.289 1.00 86.50 259 TYR A O 1
ATOM 1954 N N . LEU A 1 260 ? -12.832 -2.473 12.501 1.00 84.06 260 LEU A N 1
ATOM 1955 C CA . LEU A 1 260 ? -14.039 -2.171 11.727 1.00 84.06 260 LEU A CA 1
ATOM 1956 C C . LEU A 1 260 ? -15.325 -2.466 12.502 1.00 84.06 260 LEU A C 1
ATOM 1958 O O . LEU A 1 260 ? -16.274 -1.688 12.446 1.00 84.06 260 LEU A O 1
ATOM 1962 N N . ARG A 1 261 ? -15.357 -3.564 13.264 1.00 82.81 261 ARG A N 1
ATOM 1963 C CA . ARG A 1 261 ? -16.505 -3.906 14.117 1.00 82.81 261 ARG A CA 1
ATOM 1964 C C . ARG A 1 261 ? -16.663 -2.952 15.295 1.00 82.81 261 ARG A C 1
ATOM 1966 O O . ARG A 1 261 ? -17.786 -2.603 15.631 1.00 82.81 261 ARG A O 1
ATOM 1973 N N . ALA A 1 262 ? -15.561 -2.524 15.905 1.00 81.12 262 ALA A N 1
ATOM 1974 C CA . ALA A 1 262 ? -15.595 -1.584 17.020 1.00 81.12 262 ALA A CA 1
ATOM 1975 C C . ALA A 1 262 ? -15.952 -0.151 16.585 1.00 81.12 262 ALA A C 1
ATOM 1977 O O . ALA A 1 262 ? -16.484 0.606 17.392 1.00 81.12 262 ALA A O 1
ATOM 1978 N N . THR A 1 263 ? -15.647 0.232 15.340 1.00 79.00 263 THR A N 1
ATOM 1979 C CA . THR A 1 263 ? -15.924 1.576 14.812 1.00 79.00 263 THR A CA 1
ATOM 1980 C C . THR A 1 263 ? -17.213 1.682 14.008 1.00 79.00 263 THR A C 1
ATOM 1982 O O . THR A 1 263 ? -17.658 2.799 13.767 1.00 79.00 263 THR A O 1
ATOM 1985 N N . ALA A 1 264 ? -17.853 0.571 13.631 1.00 70.44 264 ALA A N 1
ATOM 1986 C CA . ALA A 1 264 ? -19.155 0.597 12.958 1.00 70.44 264 ALA A CA 1
ATOM 1987 C C . ALA A 1 264 ? -20.215 1.378 13.760 1.00 70.44 264 ALA A C 1
ATOM 1989 O O . ALA A 1 264 ? -21.016 2.094 13.168 1.00 70.44 264 ALA A O 1
ATOM 1990 N N . ASP A 1 265 ? -20.152 1.307 15.093 1.00 59.31 265 ASP A N 1
ATOM 1991 C CA . ASP A 1 265 ? -21.021 2.063 16.006 1.00 59.31 265 ASP A CA 1
ATOM 1992 C C . ASP A 1 265 ? -20.568 3.522 16.210 1.00 59.31 265 ASP A C 1
ATOM 1994 O O . ASP A 1 265 ? -21.322 4.347 16.728 1.00 59.31 265 ASP A O 1
ATOM 1998 N N . LEU A 1 266 ? -19.320 3.841 15.844 1.00 51.91 266 LEU A N 1
ATOM 1999 C CA . LEU A 1 266 ? -18.723 5.168 15.992 1.00 51.91 266 LEU A CA 1
ATOM 2000 C C . LEU A 1 266 ? -18.925 6.037 14.752 1.00 51.91 266 LEU A C 1
ATOM 2002 O O . LEU A 1 266 ? -19.088 7.237 14.921 1.00 51.91 266 LEU A O 1
ATOM 2006 N N . ASP A 1 267 ? -18.985 5.474 13.540 1.00 52.34 267 ASP A N 1
ATOM 2007 C CA . ASP A 1 267 ? -19.341 6.227 12.321 1.00 52.34 267 ASP A CA 1
ATOM 2008 C C . ASP A 1 267 ? -20.740 6.863 12.455 1.00 52.34 267 ASP A C 1
ATOM 2010 O O . ASP A 1 267 ? -20.958 8.004 12.049 1.00 52.34 267 ASP A O 1
ATOM 2014 N N . THR A 1 268 ? -21.676 6.164 13.106 1.00 57.00 268 THR A N 1
ATOM 2015 C CA . THR A 1 268 ? -23.003 6.689 13.469 1.00 57.00 268 THR A CA 1
ATOM 2016 C C . THR A 1 268 ? -22.941 7.846 14.469 1.00 57.00 268 THR A C 1
ATOM 2018 O O . THR A 1 268 ? -23.857 8.658 14.491 1.00 57.00 268 THR A O 1
ATOM 2021 N N . GLN A 1 269 ? -21.880 7.943 15.278 1.00 47.84 269 GLN A N 1
ATOM 2022 C CA . GLN A 1 269 ? -21.671 9.010 16.271 1.00 47.84 269 GLN A CA 1
ATOM 2023 C C . GLN A 1 269 ? -20.747 10.138 15.770 1.00 47.84 269 GLN A C 1
ATOM 2025 O O . GLN A 1 269 ? -20.785 11.249 16.294 1.00 47.84 269 GLN A O 1
ATOM 2030 N N . ALA A 1 270 ? -19.886 9.867 14.784 1.00 47.16 270 ALA A N 1
ATOM 2031 C CA . ALA A 1 270 ? -18.855 10.783 14.297 1.00 47.16 270 ALA A CA 1
ATOM 2032 C C . ALA A 1 270 ? -19.389 11.832 13.312 1.00 47.16 270 ALA A C 1
ATOM 2034 O O . ALA A 1 270 ? -18.811 12.915 13.227 1.00 47.16 270 ALA A O 1
ATOM 2035 N N . ASN A 1 271 ? -20.521 11.567 12.647 1.00 53.59 271 ASN A N 1
ATOM 2036 C CA . ASN A 1 271 ? -21.222 12.574 11.840 1.00 53.59 271 ASN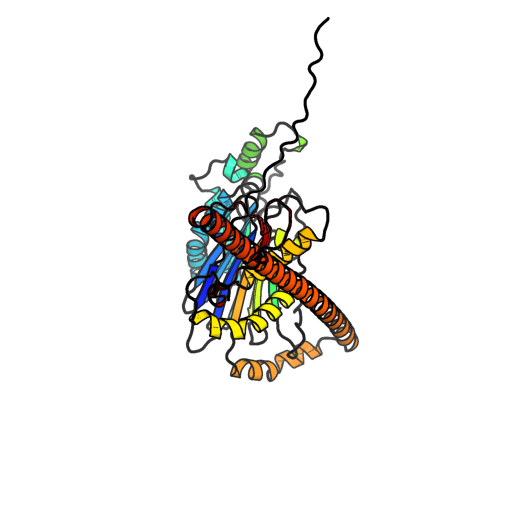 A CA 1
ATOM 2037 C C . ASN A 1 271 ? -21.586 13.844 12.642 1.00 53.59 271 ASN A C 1
ATOM 2039 O O . ASN A 1 271 ? -21.766 14.900 12.042 1.00 53.59 271 ASN A O 1
ATOM 2043 N N . ASP A 1 272 ? -21.598 13.778 13.979 1.00 51.31 272 ASP A N 1
ATOM 2044 C CA . ASP A 1 272 ? -21.902 14.918 14.853 1.00 51.31 272 ASP A CA 1
ATOM 2045 C C . ASP A 1 272 ? -20.666 15.728 15.300 1.00 51.31 272 ASP A C 1
ATOM 2047 O O . ASP A 1 272 ? -20.813 16.776 15.932 1.00 51.31 272 ASP A O 1
ATOM 2051 N N . ARG A 1 273 ? -19.430 15.288 15.009 1.00 52.50 273 ARG A N 1
ATOM 2052 C CA . ARG A 1 273 ? -18.198 15.957 15.482 1.00 52.50 273 ARG A CA 1
ATOM 2053 C C . ARG A 1 273 ? -17.227 16.255 14.344 1.00 52.50 273 ARG A C 1
ATOM 2055 O O . ARG A 1 273 ? -16.184 15.623 14.204 1.00 52.50 273 ARG A O 1
ATOM 2062 N N . ALA A 1 274 ? -17.552 17.277 13.560 1.00 50.50 274 ALA A N 1
ATOM 2063 C CA . ALA A 1 274 ? -16.662 17.839 12.550 1.00 50.50 274 ALA A CA 1
ATOM 2064 C C . ALA A 1 274 ? -15.464 18.552 13.215 1.00 50.50 274 ALA A C 1
ATOM 2066 O O . ALA A 1 274 ? -15.573 19.710 13.610 1.00 50.50 274 ALA A O 1
ATOM 2067 N N . GLY A 1 275 ? -14.321 17.878 13.378 1.00 58.03 275 GLY A N 1
ATOM 2068 C CA . GLY A 1 275 ? -13.092 18.572 13.793 1.00 58.03 275 GLY A CA 1
ATOM 2069 C C . GLY A 1 275 ? -11.900 17.700 14.174 1.00 58.03 275 GLY A C 1
ATOM 2070 O O . GLY A 1 275 ? -10.768 18.099 13.915 1.00 58.03 275 GLY A O 1
ATOM 2071 N N . ASP A 1 276 ? -12.122 16.508 14.730 1.00 61.56 276 ASP A N 1
ATOM 2072 C CA . ASP A 1 276 ? -11.031 15.578 15.037 1.00 61.56 276 ASP A CA 1
ATOM 2073 C C . ASP A 1 276 ? -10.891 14.563 13.901 1.00 61.56 276 ASP A C 1
ATOM 2075 O O . ASP A 1 276 ? -11.864 13.902 13.538 1.00 61.56 276 ASP A O 1
ATOM 2079 N N . SER A 1 277 ? -9.681 14.440 13.339 1.00 62.47 277 SER A N 1
ATOM 2080 C CA . SER A 1 277 ? -9.356 13.411 12.343 1.00 62.47 277 SER A CA 1
ATOM 2081 C C . SER A 1 277 ? -9.730 12.043 12.912 1.00 62.47 277 SER A C 1
ATOM 2083 O O . SER A 1 277 ? -9.102 11.558 13.860 1.00 62.47 277 SER A O 1
ATOM 2085 N N . ALA A 1 278 ? -10.819 11.470 12.398 1.00 62.66 278 ALA A N 1
ATOM 2086 C CA . ALA A 1 278 ? -11.330 10.200 12.872 1.00 62.66 278 ALA A CA 1
ATOM 2087 C C . ALA A 1 278 ? -10.254 9.141 12.632 1.00 62.66 278 ALA A C 1
ATOM 2089 O O . ALA A 1 278 ? -9.761 8.982 11.515 1.00 62.66 278 ALA A O 1
ATOM 2090 N N . ALA A 1 279 ? -9.871 8.433 13.695 1.00 76.12 279 ALA A N 1
ATOM 2091 C CA . ALA A 1 279 ? -8.949 7.317 13.572 1.00 76.12 279 ALA A CA 1
ATOM 2092 C C . ALA A 1 279 ? -9.484 6.355 12.499 1.00 76.12 279 ALA A C 1
ATOM 2094 O O . ALA A 1 279 ? -10.664 5.999 12.518 1.00 76.12 279 ALA A O 1
ATOM 2095 N N . ASN A 1 280 ? -8.627 5.974 11.553 1.00 85.94 280 ASN A N 1
ATOM 2096 C CA . ASN A 1 280 ? -9.001 5.079 10.467 1.00 85.94 280 ASN A CA 1
ATOM 2097 C C . ASN A 1 280 ? -8.330 3.700 10.623 1.00 85.94 280 ASN A C 1
ATOM 2099 O O . ASN A 1 280 ? -7.481 3.476 11.492 1.00 85.94 280 ASN A O 1
ATOM 2103 N N . THR A 1 281 ? -8.731 2.744 9.783 1.00 88.75 281 THR A N 1
ATOM 2104 C CA . THR A 1 281 ? -8.241 1.359 9.888 1.00 88.75 281 THR A CA 1
ATOM 2105 C C . THR A 1 281 ? -6.746 1.254 9.574 1.00 88.75 281 THR A C 1
ATOM 2107 O O . THR A 1 281 ? -6.035 0.515 10.254 1.00 88.75 281 THR A O 1
ATOM 2110 N N . ALA A 1 282 ? -6.245 2.009 8.593 1.00 90.06 282 ALA A N 1
ATOM 2111 C CA . ALA A 1 282 ? -4.820 2.054 8.277 1.00 90.06 282 ALA A CA 1
ATOM 2112 C C . ALA A 1 282 ? -3.991 2.627 9.444 1.00 90.06 282 ALA A C 1
ATOM 2114 O O . ALA A 1 282 ? -2.984 2.030 9.824 1.00 90.06 282 ALA A O 1
ATOM 2115 N N . ASP A 1 283 ? -4.447 3.712 10.082 1.00 89.19 283 ASP A N 1
ATOM 2116 C CA . ASP A 1 283 ? -3.808 4.304 11.267 1.00 89.19 283 ASP A CA 1
ATOM 2117 C C . ASP A 1 283 ? -3.723 3.286 12.402 1.00 89.19 283 ASP A C 1
ATOM 2119 O O . ASP A 1 283 ? -2.691 3.161 13.067 1.00 89.19 283 ASP A O 1
ATOM 2123 N N . HIS A 1 284 ? -4.797 2.519 12.610 1.00 90.25 284 HIS A N 1
ATOM 2124 C CA . HIS A 1 284 ? -4.815 1.462 13.612 1.00 90.25 284 HIS A CA 1
ATOM 2125 C C . HIS A 1 284 ? -3.733 0.404 13.354 1.00 90.25 284 HIS A C 1
ATOM 2127 O O . HIS A 1 284 ? -3.047 -0.008 14.295 1.00 90.25 284 HIS A O 1
ATOM 2133 N N . LEU A 1 285 ? -3.548 -0.014 12.096 1.00 90.62 285 LEU A N 1
ATOM 2134 C CA . LEU A 1 285 ? -2.516 -0.984 11.719 1.00 90.62 285 LEU A CA 1
ATOM 2135 C C . LEU A 1 285 ? -1.102 -0.423 11.896 1.00 90.62 285 LEU A C 1
ATOM 2137 O O . LEU A 1 285 ? -0.242 -1.114 12.442 1.00 90.62 285 LEU A O 1
ATOM 2141 N N . VAL A 1 286 ? -0.868 0.831 11.508 1.00 90.69 286 VAL A N 1
ATOM 2142 C CA . VAL A 1 286 ? 0.441 1.484 11.664 1.00 90.69 286 VAL A CA 1
ATOM 2143 C C . VAL A 1 286 ? 0.797 1.657 13.141 1.00 90.69 286 VAL A C 1
ATOM 2145 O O . VAL A 1 286 ? 1.901 1.303 13.549 1.00 90.69 286 VAL A O 1
ATOM 2148 N N . ILE A 1 287 ? -0.149 2.102 13.975 1.00 89.25 287 ILE A N 1
ATOM 2149 C CA . ILE A 1 287 ? 0.042 2.197 15.432 1.00 89.25 287 ILE A CA 1
ATOM 2150 C C . ILE A 1 287 ? 0.316 0.815 16.035 1.00 89.25 287 ILE A C 1
ATOM 2152 O O . ILE A 1 287 ? 1.151 0.677 16.930 1.00 89.25 287 ILE A O 1
ATOM 2156 N N . PHE A 1 288 ? -0.375 -0.225 15.566 1.00 89.25 288 PHE A N 1
ATOM 2157 C CA . PHE A 1 288 ? -0.126 -1.588 16.025 1.00 89.25 288 PHE A CA 1
ATOM 2158 C C . PHE A 1 288 ? 1.291 -2.062 15.662 1.00 89.25 288 PHE A C 1
ATOM 2160 O O . PHE A 1 288 ? 1.972 -2.632 16.515 1.00 89.25 288 PHE A O 1
ATOM 2167 N N . ALA A 1 289 ? 1.766 -1.784 14.446 1.00 89.56 289 ALA A N 1
ATOM 2168 C CA . ALA A 1 289 ? 3.134 -2.085 14.029 1.00 89.56 289 ALA A CA 1
ATOM 2169 C C . ALA A 1 289 ? 4.179 -1.302 14.850 1.00 89.56 289 ALA A C 1
ATOM 2171 O O . ALA A 1 289 ? 5.162 -1.880 15.315 1.00 89.56 289 ALA A O 1
ATOM 2172 N N . GLU A 1 290 ? 3.933 -0.018 15.124 1.00 87.31 290 GLU A N 1
ATOM 2173 C CA . GLU A 1 290 ? 4.767 0.828 15.992 1.00 87.31 290 GLU A CA 1
ATOM 2174 C C . GLU A 1 290 ? 4.875 0.261 17.423 1.00 87.31 290 GLU A C 1
ATOM 2176 O O . GLU A 1 290 ? 5.950 0.239 18.035 1.00 87.31 290 GLU A O 1
ATOM 2181 N N . GLN A 1 291 ? 3.777 -0.280 17.959 1.00 86.19 291 GLN A N 1
ATOM 2182 C CA . GLN A 1 291 ? 3.785 -0.958 19.258 1.00 86.19 291 GLN A CA 1
ATOM 2183 C C . GLN A 1 291 ? 4.662 -2.218 19.242 1.00 86.19 291 GLN A C 1
ATOM 2185 O O . GLN A 1 291 ? 5.379 -2.459 20.212 1.00 86.19 291 GLN A O 1
ATOM 2190 N N . GLN A 1 292 ? 4.678 -2.980 18.139 1.00 84.38 292 GLN A N 1
ATOM 2191 C CA . GLN A 1 292 ? 5.572 -4.139 17.999 1.00 84.38 292 GLN A CA 1
ATOM 2192 C C . GLN A 1 292 ? 7.052 -3.732 17.991 1.00 84.38 292 GLN A C 1
ATOM 2194 O O . GLN A 1 292 ? 7.876 -4.459 18.541 1.00 84.38 292 GLN A O 1
ATOM 2199 N N . ILE A 1 293 ? 7.391 -2.567 17.424 1.00 81.25 293 ILE A N 1
ATOM 2200 C CA . ILE A 1 293 ? 8.757 -2.014 17.473 1.00 81.25 293 ILE A CA 1
ATOM 2201 C C . ILE A 1 293 ? 9.163 -1.692 18.914 1.00 81.25 293 ILE A C 1
ATOM 2203 O O . ILE A 1 293 ? 10.298 -1.933 19.311 1.00 81.25 293 ILE A O 1
ATOM 2207 N N . THR A 1 294 ? 8.249 -1.123 19.701 1.00 74.62 294 THR A N 1
ATOM 2208 C CA . THR A 1 294 ? 8.544 -0.729 21.088 1.00 74.62 294 THR A CA 1
ATOM 2209 C C . THR A 1 294 ? 8.803 -1.946 21.976 1.00 74.62 294 THR A C 1
ATOM 2211 O O . THR A 1 294 ? 9.664 -1.893 22.852 1.00 74.62 294 THR A O 1
A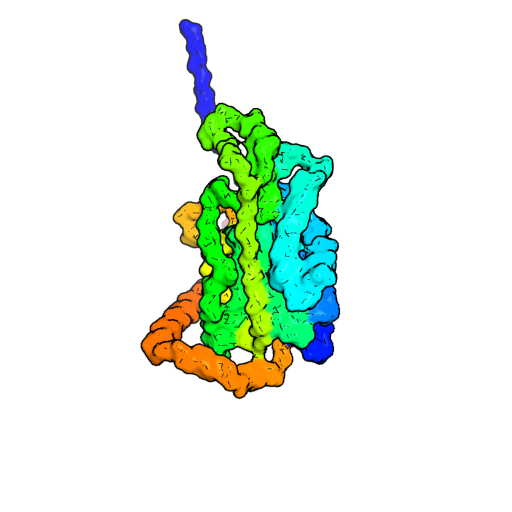TOM 2214 N N . ASP A 1 295 ? 8.103 -3.050 21.714 1.00 72.56 295 ASP A N 1
ATOM 2215 C CA . ASP A 1 295 ? 8.212 -4.281 22.496 1.00 72.56 295 ASP A CA 1
ATOM 2216 C C . ASP A 1 295 ? 9.378 -5.193 22.019 1.00 72.56 295 ASP A C 1
ATOM 2218 O O . ASP A 1 295 ? 9.791 -6.089 22.758 1.00 72.56 295 ASP A O 1
ATOM 2222 N N . ARG A 1 296 ? 9.954 -4.969 20.820 1.00 65.50 296 ARG A N 1
ATOM 2223 C CA . ARG A 1 296 ? 11.088 -5.736 20.259 1.00 65.50 296 ARG A CA 1
ATOM 2224 C C . ARG A 1 296 ? 12.348 -4.868 20.128 1.00 65.50 296 ARG A C 1
ATOM 2226 O O . ARG A 1 296 ? 12.488 -4.091 19.190 1.00 65.50 296 ARG A O 1
ATOM 2233 N N . LEU A 1 297 ? 13.302 -5.026 21.047 1.00 54.91 297 LEU A N 1
ATOM 2234 C CA . LEU A 1 297 ? 14.657 -4.477 20.895 1.00 54.91 297 LEU A CA 1
ATOM 2235 C C . LEU A 1 297 ? 15.565 -5.495 20.182 1.00 54.91 297 LEU A C 1
ATOM 2237 O O . LEU A 1 297 ? 15.539 -6.665 20.573 1.00 54.91 297 LEU A O 1
ATOM 2241 N N . PRO A 1 298 ? 16.406 -5.082 19.210 1.00 62.75 298 PRO A N 1
ATOM 2242 C CA . PRO A 1 298 ? 16.605 -3.727 18.670 1.00 62.75 298 PRO A CA 1
ATOM 2243 C C . PRO A 1 298 ? 15.605 -3.351 17.557 1.00 62.75 298 PRO A C 1
ATOM 2245 O O . PRO A 1 298 ? 15.156 -4.209 16.798 1.00 62.75 298 PRO A O 1
ATOM 2248 N N . ARG A 1 299 ? 15.287 -2.050 17.431 1.00 59.72 299 ARG A N 1
ATOM 2249 C CA . ARG A 1 299 ? 14.437 -1.540 16.340 1.00 59.72 299 ARG A CA 1
ATOM 2250 C C . ARG A 1 299 ? 15.085 -1.872 14.988 1.00 59.72 299 ARG A C 1
ATOM 2252 O O . ARG A 1 299 ? 16.266 -1.553 14.830 1.00 59.72 299 ARG A O 1
ATOM 2259 N N . PRO A 1 300 ? 14.355 -2.422 14.001 1.00 62.25 300 PRO A N 1
ATOM 2260 C CA . PRO A 1 300 ? 14.853 -2.437 12.633 1.00 62.25 300 PRO A CA 1
ATOM 2261 C C . PRO A 1 300 ? 15.064 -0.980 12.204 1.00 62.25 300 PRO A C 1
ATOM 2263 O O . PRO A 1 300 ? 14.135 -0.171 12.223 1.00 62.25 300 PRO A O 1
ATOM 2266 N N . ALA A 1 301 ? 16.313 -0.606 11.937 1.00 58.62 301 ALA A N 1
ATOM 2267 C CA . ALA A 1 301 ? 16.663 0.771 11.627 1.00 58.62 301 ALA A CA 1
ATOM 2268 C C . ALA A 1 301 ? 16.042 1.189 10.283 1.00 58.62 301 ALA A C 1
ATOM 2270 O O . ALA A 1 301 ? 16.288 0.547 9.267 1.00 58.62 301 ALA A O 1
ATOM 2271 N N . GLY A 1 302 ? 15.268 2.280 10.287 1.00 68.31 302 GLY A N 1
ATOM 2272 C CA . GLY A 1 302 ? 14.936 3.045 9.079 1.00 68.31 302 GLY A CA 1
ATOM 2273 C C . GLY A 1 302 ? 13.899 2.445 8.124 1.00 68.31 302 GLY A C 1
ATOM 2274 O O . GLY A 1 302 ? 13.838 2.889 6.984 1.00 68.31 302 GLY A O 1
ATOM 2275 N N . ALA A 1 303 ? 13.102 1.457 8.538 1.00 75.94 303 ALA A N 1
ATOM 2276 C CA . ALA A 1 303 ? 12.031 0.944 7.684 1.00 75.94 303 ALA A CA 1
ATOM 2277 C C . ALA A 1 303 ? 10.779 1.827 7.787 1.00 75.94 303 ALA A C 1
ATOM 2279 O O . ALA A 1 303 ? 10.177 1.938 8.857 1.00 75.94 303 ALA A O 1
ATOM 2280 N N . ASP A 1 304 ? 10.376 2.420 6.667 1.00 86.31 304 ASP A N 1
ATOM 2281 C CA . ASP A 1 304 ? 9.113 3.140 6.552 1.00 86.31 304 ASP A CA 1
ATOM 2282 C C . ASP A 1 304 ? 7.933 2.157 6.649 1.00 86.31 304 ASP A C 1
ATOM 2284 O O . ASP A 1 304 ? 7.873 1.138 5.950 1.00 86.31 304 ASP A O 1
ATOM 2288 N N . VAL A 1 305 ? 6.985 2.452 7.540 1.00 89.75 305 VAL A N 1
ATOM 2289 C CA . VAL A 1 305 ? 5.798 1.617 7.770 1.00 89.75 305 VAL A CA 1
ATOM 2290 C C . VAL A 1 305 ? 4.605 2.307 7.139 1.00 89.75 305 VAL A C 1
ATOM 2292 O O . VAL A 1 305 ? 4.159 3.333 7.642 1.00 89.75 305 VAL A O 1
ATOM 2295 N N . VAL A 1 306 ? 4.069 1.742 6.062 1.00 91.31 306 VAL A N 1
ATOM 2296 C CA . VAL A 1 306 ? 2.901 2.286 5.363 1.00 91.31 306 VAL A CA 1
ATOM 2297 C C . VAL A 1 306 ? 1.845 1.202 5.233 1.00 91.31 306 VAL A C 1
ATOM 2299 O O . VAL A 1 306 ? 2.165 0.046 4.953 1.00 91.31 306 VAL A O 1
ATOM 2302 N N . ALA A 1 307 ? 0.590 1.581 5.452 1.00 92.44 307 ALA A N 1
ATOM 2303 C CA . ALA A 1 307 ? -0.574 0.739 5.252 1.00 92.44 307 ALA A CA 1
ATOM 2304 C C . ALA A 1 307 ? -1.632 1.501 4.446 1.00 92.44 307 ALA A C 1
ATOM 2306 O O . ALA A 1 307 ? -1.932 2.663 4.718 1.00 92.44 307 ALA A O 1
ATOM 2307 N N . MET A 1 308 ? -2.245 0.818 3.489 1.00 93.31 308 MET A N 1
ATOM 2308 C CA . MET A 1 308 ? -3.467 1.249 2.826 1.00 93.31 308 MET A CA 1
ATOM 2309 C C . MET A 1 308 ? -4.505 0.142 2.985 1.00 93.31 308 MET A C 1
ATOM 2311 O O . MET A 1 308 ? -4.211 -1.025 2.753 1.00 93.31 308 MET A O 1
ATOM 2315 N N . VAL A 1 309 ? -5.717 0.495 3.400 1.00 92.19 309 VAL A N 1
ATOM 2316 C CA . VAL A 1 309 ? -6.799 -0.461 3.633 1.00 92.19 309 VAL A CA 1
ATOM 2317 C C . VAL A 1 309 ? -8.032 -0.031 2.855 1.00 92.19 309 VAL A C 1
ATOM 2319 O O . VAL A 1 309 ? -8.588 1.035 3.126 1.00 92.19 309 VAL A O 1
ATOM 2322 N N . LEU A 1 310 ? -8.468 -0.876 1.921 1.00 92.19 310 LEU A N 1
ATOM 2323 C CA . LEU A 1 310 ? -9.774 -0.792 1.278 1.00 92.19 310 LEU A CA 1
ATOM 2324 C C . LEU A 1 310 ? -10.742 -1.649 2.091 1.00 92.19 310 LEU A C 1
ATOM 2326 O O . LEU A 1 310 ? -10.455 -2.814 2.343 1.00 92.19 310 LEU A O 1
ATOM 2330 N N . THR A 1 311 ? -11.866 -1.098 2.525 1.00 90.88 311 THR A N 1
ATOM 2331 C CA . THR A 1 311 ? -12.839 -1.768 3.394 1.00 90.88 311 THR A CA 1
ATOM 2332 C C . THR A 1 311 ? -14.163 -1.907 2.664 1.00 90.88 311 THR A C 1
ATOM 2334 O O . THR A 1 311 ? -14.628 -0.962 2.033 1.00 90.88 311 THR A O 1
ATOM 2337 N N . PHE A 1 312 ? -14.775 -3.085 2.735 1.00 88.38 312 PHE A N 1
ATOM 2338 C CA . PHE A 1 312 ? -16.021 -3.394 2.046 1.00 88.38 312 PHE A CA 1
ATOM 2339 C C . PHE A 1 312 ? -17.187 -3.388 3.031 1.00 88.38 312 PHE A C 1
ATOM 2341 O O . PHE A 1 312 ? -17.209 -4.155 3.993 1.00 88.38 312 PHE A O 1
ATOM 2348 N N . LYS A 1 313 ? -18.196 -2.554 2.770 1.00 86.50 313 LYS A N 1
ATOM 2349 C CA . LYS A 1 313 ? -19.506 -2.643 3.423 1.00 86.50 313 LYS A CA 1
ATOM 2350 C C . LYS A 1 313 ? -20.485 -3.272 2.437 1.00 86.50 313 LYS A C 1
ATOM 2352 O O . LYS A 1 313 ? -20.935 -2.638 1.481 1.00 86.50 313 LYS A O 1
ATOM 2357 N N . TRP A 1 314 ? -20.780 -4.545 2.665 1.00 82.25 314 TRP A N 1
ATOM 2358 C CA . TRP A 1 314 ? -21.730 -5.316 1.873 1.00 82.25 314 TRP A CA 1
ATOM 2359 C C . TRP A 1 314 ? -23.172 -5.090 2.358 1.00 82.25 314 TRP A C 1
ATOM 2361 O O . TRP A 1 314 ? -23.385 -4.968 3.567 1.00 82.25 314 TRP A O 1
ATOM 2371 N N . PRO A 1 315 ? -24.176 -5.061 1.464 1.00 77.50 315 PRO A N 1
ATOM 2372 C CA . PRO A 1 315 ? -25.581 -5.020 1.868 1.00 77.50 315 PRO A CA 1
ATOM 2373 C C . PRO A 1 315 ? -25.944 -6.204 2.783 1.00 77.50 315 PRO A C 1
ATOM 2375 O O . PRO A 1 315 ? -25.501 -7.326 2.556 1.00 77.50 315 PRO A O 1
ATOM 2378 N N . ALA A 1 316 ? -26.801 -6.008 3.791 1.00 66.06 316 ALA A N 1
ATOM 2379 C CA . ALA A 1 316 ? -27.151 -7.068 4.755 1.00 66.06 316 ALA A CA 1
ATOM 2380 C C . ALA A 1 316 ? -27.666 -8.365 4.088 1.00 66.06 316 ALA A C 1
ATOM 2382 O O . ALA A 1 316 ? -27.379 -9.473 4.545 1.00 66.06 316 ALA A O 1
ATOM 2383 N N . ASN A 1 317 ? -28.362 -8.231 2.955 1.00 56.81 317 ASN A N 1
ATOM 2384 C CA . ASN A 1 317 ? -28.883 -9.362 2.187 1.00 56.81 317 ASN A CA 1
ATOM 2385 C C . ASN A 1 317 ? -27.776 -10.202 1.527 1.00 56.81 317 ASN A C 1
ATOM 2387 O O . ASN A 1 317 ? -27.944 -11.411 1.375 1.00 56.81 317 ASN A O 1
ATOM 2391 N N . SER A 1 318 ? -26.631 -9.607 1.173 1.00 60.38 318 SER A N 1
ATOM 2392 C CA . SER A 1 318 ? -25.556 -10.328 0.484 1.00 60.38 318 SER A CA 1
ATOM 2393 C C . SER A 1 318 ? -24.740 -11.216 1.423 1.00 60.38 318 SER A C 1
ATOM 2395 O O . SER A 1 318 ? -24.139 -12.182 0.966 1.00 60.38 318 SER A O 1
ATOM 2397 N N . ILE A 1 319 ? -24.738 -10.944 2.733 1.00 58.84 319 ILE A N 1
ATOM 2398 C CA . ILE A 1 319 ? -24.078 -11.804 3.729 1.00 58.84 319 ILE A CA 1
ATOM 2399 C C . ILE A 1 319 ? -24.811 -13.146 3.821 1.00 58.84 319 ILE A C 1
ATOM 2401 O O . ILE A 1 319 ? -24.200 -14.202 3.674 1.00 58.84 319 ILE A O 1
ATOM 2405 N N . ASN A 1 320 ? -26.137 -13.113 3.974 1.00 56.16 320 ASN A N 1
ATOM 2406 C CA . ASN A 1 320 ? -26.957 -14.328 3.999 1.00 56.16 320 ASN A CA 1
ATOM 2407 C C . ASN A 1 320 ? -26.882 -15.092 2.664 1.00 56.16 320 ASN A C 1
ATOM 2409 O O . ASN A 1 320 ? -26.851 -16.323 2.653 1.00 56.16 320 ASN A O 1
ATOM 2413 N N . GLN A 1 321 ? -26.781 -14.382 1.534 1.00 59.09 321 GLN A N 1
ATOM 2414 C CA . GLN A 1 321 ? -26.549 -14.998 0.222 1.00 59.09 321 GLN A CA 1
ATOM 2415 C C . GLN A 1 321 ? -25.156 -15.636 0.097 1.00 59.09 321 GLN A C 1
ATOM 2417 O O . GLN A 1 321 ? -25.030 -16.734 -0.439 1.00 59.09 321 GLN A O 1
ATOM 2422 N N . ALA A 1 322 ? -24.110 -15.009 0.641 1.00 59.22 322 ALA A N 1
ATOM 2423 C CA . ALA A 1 322 ? -22.765 -15.582 0.633 1.00 59.22 322 ALA A CA 1
ATOM 2424 C C . ALA A 1 322 ? -22.682 -16.873 1.460 1.00 59.22 322 ALA A C 1
ATOM 2426 O O . ALA A 1 322 ? -22.032 -17.822 1.030 1.00 59.22 322 ALA A O 1
ATOM 2427 N N . PHE A 1 323 ? -23.385 -16.949 2.595 1.00 57.47 323 PHE A N 1
ATOM 2428 C CA . PHE A 1 323 ? -23.452 -18.171 3.407 1.00 57.47 323 PHE A CA 1
ATOM 2429 C C . PHE A 1 323 ? -24.359 -19.264 2.822 1.00 57.47 323 PHE A C 1
ATOM 2431 O O . PHE A 1 323 ? -24.207 -20.428 3.181 1.00 57.47 323 PHE A O 1
ATOM 2438 N N . THR A 1 324 ? -25.278 -18.925 1.915 1.00 55.97 324 THR A N 1
ATOM 2439 C CA . THR A 1 324 ? -26.149 -19.905 1.236 1.00 55.97 324 THR A CA 1
ATOM 2440 C C . THR A 1 324 ? -25.579 -20.401 -0.098 1.00 55.97 324 THR A C 1
ATOM 2442 O O . THR A 1 324 ? -26.070 -21.388 -0.647 1.00 55.97 324 THR A O 1
ATOM 2445 N N . GLY A 1 325 ? -24.518 -19.774 -0.617 1.00 55.88 325 GLY A N 1
ATOM 2446 C CA . GLY A 1 325 ? -23.846 -20.193 -1.846 1.00 55.88 325 GLY A CA 1
ATOM 2447 C C . GLY A 1 325 ? -23.076 -21.514 -1.695 1.00 55.88 325 GLY A C 1
ATOM 2448 O O . GLY A 1 325 ? -22.172 -21.625 -0.867 1.00 55.88 325 GLY A O 1
ATOM 2449 N N . LYS A 1 326 ? -23.372 -22.497 -2.563 1.00 52.41 326 LYS A N 1
ATOM 2450 C CA . LYS A 1 326 ? -22.708 -23.823 -2.641 1.00 52.41 326 LYS A CA 1
ATOM 2451 C C . LYS A 1 326 ? -21.171 -23.763 -2.638 1.00 52.41 326 LYS A C 1
ATOM 2453 O O . LYS A 1 326 ? -20.530 -24.635 -2.063 1.00 52.41 326 LYS A O 1
ATOM 2458 N N . SER A 1 327 ? -20.590 -22.701 -3.197 1.00 54.44 327 SER A N 1
ATOM 2459 C CA . SER A 1 327 ? -19.139 -22.512 -3.337 1.00 54.44 327 SER A CA 1
ATOM 2460 C C . SER A 1 327 ? -18.367 -22.482 -2.006 1.00 54.44 327 SER A C 1
ATOM 2462 O O . SER A 1 327 ? -17.237 -22.973 -1.953 1.00 54.44 327 SER A O 1
ATOM 2464 N N . MET A 1 328 ? -18.950 -21.968 -0.911 1.00 53.91 328 MET A N 1
ATOM 2465 C CA . MET A 1 328 ? -18.255 -21.952 0.388 1.00 53.91 328 MET A CA 1
ATOM 2466 C C . MET A 1 328 ? -18.228 -23.350 1.025 1.00 53.91 328 MET A C 1
ATOM 2468 O O . MET A 1 328 ? -17.216 -23.775 1.575 1.00 53.91 328 MET A O 1
ATOM 2472 N N . LEU A 1 329 ? -19.324 -24.101 0.899 1.00 57.47 329 LEU A N 1
ATOM 2473 C CA . LEU A 1 329 ? -19.392 -25.490 1.357 1.00 57.47 329 LEU A CA 1
ATOM 2474 C C . LEU A 1 329 ? -18.467 -26.402 0.537 1.00 57.47 329 LEU A C 1
ATOM 2476 O O . LEU A 1 329 ? -17.797 -27.252 1.114 1.00 57.47 329 LEU A O 1
ATOM 2480 N N . GLU A 1 330 ? -18.363 -26.191 -0.775 1.00 62.31 330 GLU A N 1
ATOM 2481 C CA . GLU A 1 330 ? -17.464 -26.947 -1.661 1.00 62.31 330 GLU A CA 1
ATOM 2482 C C . GLU A 1 330 ? -15.979 -26.657 -1.383 1.00 62.31 330 GLU A C 1
ATOM 2484 O O . GLU A 1 330 ? -15.165 -27.577 -1.344 1.00 62.31 330 GLU A O 1
ATOM 2489 N N . SER A 1 331 ? -15.611 -25.400 -1.114 1.00 55.47 331 SER A N 1
ATOM 2490 C CA . SER A 1 331 ? -14.235 -25.043 -0.724 1.00 55.47 331 SER A CA 1
ATOM 2491 C C . SER A 1 331 ? -13.870 -25.539 0.680 1.00 55.47 331 SER A C 1
ATOM 2493 O O . SER A 1 331 ? -12.720 -25.902 0.930 1.00 55.47 331 SER A O 1
ATOM 2495 N N . LEU A 1 332 ? -14.843 -25.657 1.589 1.00 54.00 332 LEU A N 1
ATOM 2496 C CA . LEU A 1 332 ? -14.648 -26.333 2.875 1.00 54.00 332 LEU A CA 1
ATOM 2497 C C . LEU A 1 332 ? -14.527 -27.858 2.725 1.00 54.00 332 LEU A C 1
ATOM 2499 O O . LEU A 1 332 ? -13.803 -28.478 3.500 1.00 54.00 332 LEU A O 1
ATOM 2503 N N . GLN A 1 333 ? -15.160 -28.472 1.725 1.00 60.94 333 GLN A N 1
ATOM 2504 C CA . GLN A 1 333 ? -15.033 -29.912 1.459 1.00 60.94 333 GLN A CA 1
ATOM 2505 C C . GLN A 1 333 ? -13.651 -30.327 0.927 1.00 60.94 333 GLN A C 1
ATOM 2507 O O . GLN A 1 333 ? -13.325 -31.511 0.964 1.00 60.94 333 GLN A O 1
ATOM 2512 N N . GLN A 1 334 ? -12.817 -29.384 0.473 1.00 60.16 334 GLN A N 1
ATOM 2513 C CA . GLN A 1 334 ? -11.481 -29.684 -0.062 1.00 60.16 334 GLN A CA 1
ATOM 2514 C C . GLN A 1 334 ? -10.431 -30.032 1.006 1.00 60.16 334 GLN A C 1
ATOM 2516 O O . GLN A 1 334 ? -9.395 -30.604 0.670 1.00 60.16 334 GLN A O 1
ATOM 2521 N N . TYR A 1 335 ? -10.669 -29.715 2.280 1.00 62.22 335 TYR A N 1
ATOM 2522 C CA . TYR A 1 335 ? -9.711 -29.995 3.352 1.00 62.22 335 TYR A CA 1
ATOM 2523 C C . TYR A 1 335 ? -10.093 -31.252 4.130 1.00 62.22 335 TYR A C 1
ATOM 2525 O O . TYR A 1 335 ? -11.266 -31.483 4.434 1.00 62.22 335 TYR A O 1
ATOM 2533 N N . SER A 1 336 ? -9.091 -32.044 4.523 1.00 77.25 336 SER A N 1
ATOM 2534 C CA . SER A 1 336 ? -9.334 -33.172 5.423 1.00 77.25 336 SER A CA 1
ATOM 2535 C C . SER A 1 336 ? -9.833 -32.679 6.786 1.00 77.25 336 SER A C 1
ATOM 2537 O O . SER A 1 336 ? -9.521 -31.573 7.238 1.00 77.25 336 SER A O 1
ATOM 2539 N N . THR A 1 337 ? -10.594 -33.518 7.486 1.00 73.69 337 THR A N 1
ATOM 2540 C CA . THR A 1 337 ? -11.058 -33.249 8.858 1.00 73.69 337 THR A CA 1
ATOM 2541 C C . THR A 1 337 ? -9.905 -32.897 9.806 1.00 73.69 337 THR A C 1
ATOM 2543 O O . THR A 1 337 ? -10.053 -32.019 10.658 1.00 73.69 337 THR A O 1
ATOM 2546 N N . GLU A 1 338 ? -8.732 -33.507 9.623 1.00 73.94 338 GLU A N 1
ATOM 2547 C CA . GLU A 1 338 ? -7.518 -33.186 10.383 1.00 73.94 338 GLU A CA 1
ATOM 2548 C C . GLU A 1 338 ? -6.968 -31.787 10.074 1.00 73.94 338 GLU A C 1
ATOM 2550 O O . GLU A 1 338 ? -6.605 -31.053 10.997 1.00 73.94 338 GLU A O 1
ATOM 2555 N N . GLN A 1 339 ? -6.946 -31.378 8.801 1.00 72.31 339 GLN A N 1
ATOM 2556 C CA . GLN A 1 339 ? -6.521 -30.032 8.401 1.00 72.31 339 GLN A CA 1
ATOM 2557 C C . GLN A 1 339 ? -7.464 -28.963 8.961 1.00 72.31 339 GLN A C 1
ATOM 2559 O O . GLN A 1 339 ? -7.000 -27.948 9.490 1.00 72.31 339 GLN A O 1
ATOM 2564 N N . HIS A 1 340 ? -8.775 -29.218 8.933 1.00 65.69 340 HIS A N 1
ATOM 2565 C CA . HIS A 1 340 ? -9.773 -28.354 9.567 1.00 65.69 340 HIS A CA 1
ATOM 2566 C C . HIS A 1 340 ? -9.557 -28.230 11.071 1.00 65.69 340 HIS A C 1
ATOM 2568 O O . HIS A 1 340 ? -9.519 -27.117 11.596 1.00 65.69 340 HIS A O 1
ATOM 2574 N N . ALA A 1 341 ? -9.350 -29.347 11.773 1.00 66.44 341 ALA A N 1
ATOM 2575 C CA . ALA A 1 341 ? -9.118 -29.341 13.214 1.00 66.44 341 ALA A CA 1
ATOM 2576 C C . ALA A 1 341 ? -7.819 -28.604 13.590 1.00 66.44 341 ALA A C 1
ATOM 2578 O O . ALA A 1 341 ? -7.804 -27.792 14.523 1.00 66.44 341 ALA A O 1
ATOM 2579 N N . ALA A 1 342 ? -6.731 -28.832 12.849 1.00 69.25 342 ALA A N 1
ATOM 2580 C CA . ALA A 1 342 ? -5.459 -28.143 13.054 1.00 69.25 342 ALA A CA 1
ATOM 2581 C C . ALA A 1 342 ? -5.585 -26.629 12.812 1.00 69.25 342 ALA A C 1
ATOM 2583 O O . ALA A 1 342 ? -5.100 -25.825 13.619 1.00 69.25 342 ALA A O 1
ATOM 2584 N N . ARG A 1 343 ? -6.292 -26.232 11.748 1.00 62.22 343 ARG A N 1
ATOM 2585 C CA . ARG A 1 343 ? -6.551 -24.828 11.406 1.00 62.22 343 ARG A CA 1
ATOM 2586 C C . ARG A 1 343 ? -7.444 -24.149 12.437 1.00 62.22 343 ARG A C 1
ATOM 2588 O O . ARG A 1 343 ? -7.078 -23.089 12.940 1.00 62.22 343 ARG A O 1
ATOM 2595 N N . ALA A 1 344 ? -8.549 -24.778 12.832 1.00 63.69 344 ALA A N 1
ATOM 2596 C CA . ALA A 1 344 ? -9.433 -24.277 13.881 1.00 63.69 344 ALA A CA 1
ATOM 2597 C C . ALA A 1 344 ? -8.671 -24.072 15.200 1.00 63.69 344 ALA A C 1
ATOM 2599 O O . ALA A 1 344 ? -8.785 -23.023 15.835 1.00 63.69 344 ALA A O 1
ATOM 2600 N N . LYS A 1 345 ? -7.802 -25.022 15.576 1.00 67.75 345 LYS A N 1
ATOM 2601 C CA . LYS A 1 345 ? -6.939 -24.911 16.761 1.00 67.75 345 LYS A CA 1
ATOM 2602 C C . LYS A 1 345 ? -5.941 -23.752 16.656 1.00 67.75 345 LYS A C 1
ATOM 2604 O O . LYS A 1 345 ? -5.731 -23.049 17.647 1.00 67.75 345 LYS A O 1
ATOM 2609 N N . ARG A 1 346 ? -5.327 -23.530 15.485 1.00 66.12 346 ARG A N 1
ATOM 2610 C CA . ARG A 1 346 ? -4.436 -22.380 15.227 1.00 66.12 346 ARG A CA 1
ATOM 2611 C C . ARG A 1 346 ? -5.201 -21.056 15.320 1.00 66.12 346 ARG A C 1
ATOM 2613 O O . ARG A 1 346 ? -4.765 -20.168 16.051 1.00 66.12 346 ARG A O 1
ATOM 2620 N N . ASN A 1 347 ? -6.355 -20.954 14.664 1.00 57.47 347 ASN A N 1
ATOM 2621 C CA . ASN A 1 347 ? -7.212 -19.766 14.684 1.00 57.47 347 ASN A CA 1
ATOM 2622 C C . ASN A 1 347 ? -7.670 -19.436 16.105 1.00 57.47 347 ASN A C 1
ATOM 2624 O O . ASN A 1 347 ? -7.535 -18.298 16.546 1.00 57.47 347 ASN A O 1
ATOM 2628 N N . TRP A 1 348 ? -8.097 -20.437 16.875 1.00 64.50 348 TRP A N 1
ATOM 2629 C CA . TRP A 1 348 ? -8.507 -20.237 18.264 1.00 64.50 348 TRP A CA 1
ATOM 2630 C C . TRP A 1 348 ? -7.370 -19.727 19.157 1.00 64.50 348 TRP A C 1
ATOM 2632 O O . TRP A 1 348 ? -7.574 -18.851 20.000 1.00 64.50 348 TRP A O 1
ATOM 2642 N N . ARG A 1 349 ? -6.139 -20.220 18.955 1.00 64.56 349 ARG A N 1
ATOM 2643 C CA . ARG A 1 349 ? -4.955 -19.683 19.647 1.00 64.56 349 ARG A CA 1
ATOM 2644 C C . ARG A 1 349 ? -4.706 -18.221 19.281 1.00 64.56 349 ARG A C 1
ATOM 2646 O O . ARG A 1 349 ? -4.442 -17.432 20.183 1.00 64.56 349 ARG A O 1
ATOM 2653 N N . MET A 1 350 ? -4.821 -17.853 18.004 1.00 57.62 350 MET A N 1
ATOM 2654 C CA . MET A 1 350 ? -4.662 -16.461 17.565 1.00 57.62 350 MET A CA 1
ATOM 2655 C C . MET A 1 350 ? -5.730 -15.550 18.162 1.00 57.62 350 MET A C 1
ATOM 2657 O O . MET A 1 350 ? -5.378 -14.518 18.725 1.00 57.62 350 MET A O 1
ATOM 2661 N N . VAL A 1 351 ? -7.003 -15.954 18.132 1.00 60.94 351 VAL A N 1
ATOM 2662 C CA . VAL A 1 351 ? -8.103 -15.209 18.766 1.00 60.94 351 VAL A CA 1
ATOM 2663 C C . VAL A 1 351 ? -7.831 -15.020 20.256 1.00 60.94 351 VAL A C 1
ATOM 2665 O O . VAL A 1 351 ? -7.914 -13.903 20.756 1.00 60.94 351 VAL A O 1
ATOM 2668 N N . ARG A 1 352 ? -7.414 -16.072 20.972 1.00 65.12 352 ARG A N 1
ATOM 2669 C CA . ARG A 1 352 ? -7.077 -15.968 22.399 1.00 65.12 352 ARG A CA 1
ATOM 2670 C C . ARG A 1 352 ? -5.929 -14.986 22.649 1.00 65.12 352 ARG A C 1
ATOM 2672 O O . ARG A 1 352 ? -6.040 -14.153 23.549 1.00 65.12 352 ARG A O 1
ATOM 2679 N N . THR A 1 353 ? -4.856 -15.055 21.861 1.00 65.38 353 THR A N 1
ATOM 2680 C CA . THR A 1 353 ? -3.727 -14.115 21.945 1.00 65.38 353 THR A CA 1
ATOM 2681 C C . THR A 1 353 ? -4.179 -12.689 21.652 1.00 65.38 353 THR A C 1
ATOM 2683 O O . THR A 1 353 ? -3.861 -11.783 22.416 1.00 65.38 353 THR A O 1
ATOM 2686 N N . LEU A 1 354 ? -4.988 -12.480 20.615 1.00 56.66 354 LEU A N 1
ATOM 2687 C CA . LEU A 1 354 ? -5.530 -11.170 20.270 1.00 56.66 354 LEU A CA 1
ATOM 2688 C C . LEU A 1 354 ? -6.477 -10.627 21.330 1.00 56.66 354 LEU A C 1
ATOM 2690 O O . LEU A 1 354 ? -6.404 -9.443 21.620 1.00 56.66 354 LEU A O 1
ATOM 2694 N N . CYS A 1 355 ? -7.313 -11.449 21.964 1.00 60.69 355 CYS A N 1
ATOM 2695 C CA . CYS A 1 355 ? -8.133 -11.012 23.092 1.00 60.69 355 CYS A CA 1
ATOM 2696 C C . CYS A 1 355 ? -7.263 -10.551 24.270 1.00 60.69 355 CYS A C 1
ATOM 2698 O O . CYS A 1 355 ? -7.575 -9.546 24.911 1.00 60.69 355 CYS A O 1
ATOM 2700 N N . VAL A 1 356 ? -6.166 -11.259 24.562 1.00 66.94 356 VAL A N 1
ATOM 2701 C CA . VAL A 1 356 ? -5.208 -10.854 25.603 1.00 66.94 356 VAL A CA 1
ATOM 2702 C C . VAL A 1 356 ? -4.517 -9.547 25.218 1.00 66.94 356 VAL A C 1
ATOM 2704 O O . VAL A 1 356 ? -4.486 -8.621 26.027 1.00 66.94 356 VAL A O 1
ATOM 2707 N N . GLU A 1 357 ? -4.022 -9.436 23.987 1.00 57.47 357 GLU A N 1
ATOM 2708 C CA . GLU A 1 357 ? -3.353 -8.238 23.478 1.00 57.47 357 GLU A CA 1
ATOM 2709 C C . GLU A 1 357 ? -4.302 -7.041 23.365 1.00 57.47 357 GLU A C 1
ATOM 2711 O O . GLU A 1 357 ? -3.932 -5.930 23.726 1.00 57.47 357 GLU A O 1
ATOM 2716 N N . TYR A 1 358 ? -5.552 -7.247 22.955 1.00 59.16 358 TYR A N 1
ATOM 2717 C CA . TYR A 1 358 ? -6.604 -6.235 22.977 1.00 59.16 358 TYR A CA 1
ATOM 2718 C C . TYR A 1 358 ? -6.871 -5.772 24.406 1.00 59.16 358 TYR A C 1
ATOM 2720 O O . TYR A 1 358 ? -6.843 -4.576 24.665 1.00 59.16 358 TYR A O 1
ATOM 2728 N N . ARG A 1 359 ? -7.050 -6.686 25.370 1.00 57.88 359 ARG A N 1
ATOM 2729 C CA . ARG A 1 359 ? -7.243 -6.308 26.782 1.00 57.88 359 ARG A CA 1
ATOM 2730 C C . ARG A 1 359 ? -6.030 -5.569 27.345 1.00 57.88 359 ARG A C 1
ATOM 2732 O O . ARG A 1 359 ? -6.210 -4.625 28.111 1.00 57.88 359 ARG A O 1
ATOM 2739 N N . ARG A 1 360 ? -4.807 -5.956 26.969 1.00 64.88 360 ARG A N 1
ATOM 2740 C CA . ARG A 1 360 ? -3.572 -5.242 27.331 1.00 64.88 360 ARG A CA 1
ATOM 2741 C C . ARG A 1 360 ? -3.545 -3.845 26.720 1.00 64.88 360 ARG A C 1
ATOM 2743 O O . ARG A 1 360 ? -3.364 -2.887 27.462 1.00 64.88 360 ARG A O 1
ATOM 2750 N N . ALA A 1 361 ? -3.754 -3.719 25.413 1.00 52.09 361 ALA A N 1
ATOM 2751 C CA . ALA A 1 361 ? -3.778 -2.443 24.703 1.00 52.09 361 ALA A CA 1
ATOM 2752 C C . ALA A 1 361 ? -4.888 -1.524 25.232 1.00 52.09 361 ALA A C 1
ATOM 2754 O O . ALA A 1 361 ? -4.633 -0.362 25.527 1.00 52.09 361 ALA A O 1
ATOM 2755 N N . HIS A 1 362 ? -6.087 -2.060 25.462 1.00 58.34 362 HIS A N 1
ATOM 2756 C CA . HIS A 1 362 ? -7.208 -1.348 26.065 1.00 58.34 362 HIS A CA 1
ATOM 2757 C C . HIS A 1 362 ? -6.867 -0.865 27.479 1.00 58.34 362 HIS A C 1
ATOM 2759 O O . HIS A 1 362 ? -7.075 0.303 27.787 1.00 58.34 362 HIS A O 1
ATOM 2765 N N . ARG A 1 363 ? -6.264 -1.709 28.331 1.00 66.88 363 ARG A N 1
ATOM 2766 C CA . ARG A 1 363 ? -5.768 -1.280 29.652 1.00 66.88 363 ARG A CA 1
ATOM 2767 C C . ARG A 1 363 ? -4.719 -0.175 29.533 1.00 66.88 363 ARG A C 1
ATOM 2769 O O . ARG A 1 363 ? -4.841 0.820 30.238 1.00 66.88 363 ARG A O 1
ATOM 2776 N N . ARG A 1 364 ? -3.729 -0.307 28.637 1.00 68.94 364 ARG A N 1
ATOM 2777 C CA . ARG A 1 364 ? -2.713 0.737 28.390 1.00 68.94 364 ARG A CA 1
ATOM 2778 C C . ARG A 1 364 ? -3.377 2.051 27.956 1.00 68.94 364 ARG A C 1
ATOM 2780 O O . ARG A 1 364 ? -3.066 3.094 28.519 1.00 68.94 364 ARG A O 1
ATOM 2787 N N . MET A 1 365 ? -4.332 1.996 27.028 1.00 62.16 365 MET A N 1
ATOM 2788 C CA . MET A 1 365 ? -5.087 3.158 26.552 1.00 62.16 365 MET A CA 1
ATOM 2789 C C . MET A 1 365 ? -5.910 3.805 27.674 1.00 62.16 365 MET A C 1
ATOM 2791 O O . MET A 1 365 ? -5.869 5.021 27.830 1.00 62.16 365 MET A O 1
ATOM 2795 N N . VAL A 1 366 ? -6.639 3.021 28.476 1.00 61.22 366 VAL A N 1
ATOM 2796 C CA . VAL A 1 366 ? -7.412 3.531 29.622 1.00 61.22 366 VAL A CA 1
ATOM 2797 C C . VAL A 1 366 ? -6.486 4.185 30.647 1.00 61.22 366 VAL A C 1
ATOM 2799 O O . VAL A 1 366 ? -6.773 5.290 31.096 1.00 61.22 366 VAL A O 1
ATOM 2802 N N . VAL A 1 367 ? -5.343 3.565 30.959 1.00 67.44 367 VAL A N 1
ATOM 2803 C CA . VAL A 1 367 ? -4.327 4.144 31.852 1.00 67.44 367 VAL A CA 1
ATOM 2804 C C . VAL A 1 367 ? -3.776 5.451 31.282 1.00 67.44 367 VAL A C 1
ATOM 2806 O O . VAL A 1 367 ? -3.670 6.425 32.018 1.00 67.44 367 VAL A O 1
ATOM 2809 N N . GLN A 1 368 ? -3.476 5.523 29.983 1.00 65.62 368 GLN A N 1
ATOM 2810 C CA . GLN A 1 368 ? -3.019 6.758 29.339 1.00 65.62 368 GLN A CA 1
ATOM 2811 C C . GLN A 1 368 ? -4.090 7.856 29.358 1.00 65.62 368 GLN A C 1
ATOM 2813 O O . GLN A 1 368 ? -3.777 8.999 29.688 1.00 65.62 368 GLN A O 1
ATOM 2818 N N . LYS A 1 369 ? -5.354 7.525 29.051 1.00 60.44 369 LYS A N 1
ATOM 2819 C CA . LYS A 1 369 ? -6.484 8.465 29.140 1.00 60.44 369 LYS A CA 1
ATOM 2820 C C . LYS A 1 369 ? -6.655 8.976 30.569 1.00 60.44 369 LYS A C 1
ATOM 2822 O O . LYS A 1 369 ? -6.781 10.181 30.762 1.00 60.44 369 LYS A O 1
ATOM 2827 N N . TRP A 1 370 ? -6.571 8.090 31.559 1.00 64.56 370 TRP A N 1
ATOM 2828 C CA . TRP A 1 370 ? -6.636 8.454 32.972 1.00 64.56 370 TRP A CA 1
ATOM 2829 C C . TRP A 1 370 ? -5.456 9.340 33.385 1.00 64.56 370 TRP A C 1
ATOM 2831 O O . TRP A 1 370 ? -5.664 10.403 33.951 1.00 64.56 370 TRP A O 1
ATOM 2841 N N . GLN A 1 371 ? -4.222 8.992 33.013 1.00 65.06 371 GLN A N 1
ATOM 2842 C CA . GLN A 1 371 ? -3.044 9.829 33.265 1.00 65.06 371 GLN A CA 1
ATOM 2843 C C . GLN A 1 371 ? -3.145 11.204 32.595 1.00 65.06 371 GLN A C 1
ATOM 2845 O O . GLN A 1 371 ? -2.701 12.195 33.172 1.00 65.06 371 GLN A O 1
ATOM 2850 N N . ARG A 1 372 ? -3.703 11.284 31.381 1.00 64.94 372 ARG A N 1
ATOM 2851 C CA . ARG A 1 372 ? -3.953 12.554 30.690 1.00 64.94 372 ARG A CA 1
ATOM 2852 C C . ARG A 1 372 ? -5.006 13.374 31.431 1.00 64.94 372 ARG A C 1
ATOM 2854 O O . ARG A 1 372 ? -4.759 14.547 31.682 1.00 64.94 372 ARG A O 1
ATOM 2861 N N . ALA A 1 373 ? -6.122 12.763 31.824 1.00 59.81 373 ALA A N 1
ATOM 2862 C CA . ALA A 1 373 ? -7.164 13.418 32.613 1.00 59.81 373 ALA A CA 1
ATOM 2863 C C . ALA A 1 373 ? -6.615 13.929 33.954 1.00 59.81 373 ALA A C 1
ATOM 2865 O O . ALA A 1 373 ? -6.818 15.088 34.292 1.00 59.81 373 ALA A O 1
ATOM 2866 N N . VAL A 1 374 ? -5.821 13.118 34.661 1.00 63.72 374 VAL A N 1
ATOM 2867 C CA . VAL A 1 374 ? -5.142 13.507 35.907 1.00 63.72 374 VAL A CA 1
ATOM 2868 C C . VAL A 1 374 ? -4.184 14.678 35.677 1.00 63.72 374 VAL A C 1
ATOM 2870 O O . VAL A 1 374 ? -4.189 15.625 36.456 1.00 63.72 374 VAL A O 1
ATOM 2873 N N . ARG A 1 375 ? -3.388 14.669 34.598 1.00 69.06 375 ARG A N 1
ATOM 2874 C CA . ARG A 1 375 ? -2.500 15.796 34.256 1.00 69.06 375 ARG A CA 1
ATOM 2875 C C . ARG A 1 375 ? -3.277 17.079 33.961 1.00 69.06 375 ARG A C 1
ATOM 2877 O O . ARG A 1 375 ? -2.869 18.139 34.424 1.00 69.06 375 ARG A O 1
ATOM 2884 N N . LEU A 1 376 ? -4.378 16.987 33.216 1.00 67.88 376 LEU A N 1
ATOM 2885 C CA . LEU A 1 376 ? -5.236 18.135 32.908 1.00 67.88 376 LEU A CA 1
ATOM 2886 C C . LEU A 1 376 ? -5.915 18.682 34.170 1.00 67.88 376 LEU A C 1
ATOM 2888 O O . LEU A 1 376 ? -5.872 19.888 34.399 1.00 67.88 376 LEU A O 1
ATOM 2892 N N . ALA A 1 377 ? -6.445 17.805 35.026 1.00 65.25 377 ALA A N 1
ATOM 2893 C CA . ALA A 1 377 ? -7.035 18.180 36.308 1.00 65.25 377 ALA A CA 1
ATOM 2894 C C . ALA A 1 377 ? -6.005 18.838 37.241 1.00 65.25 377 ALA A C 1
ATOM 2896 O O . ALA A 1 377 ? -6.284 19.876 37.834 1.00 65.25 377 ALA A O 1
ATOM 2897 N N . LEU A 1 378 ? -4.782 18.298 37.323 1.00 69.69 378 LEU A N 1
ATOM 2898 C CA . LEU A 1 378 ? -3.690 18.904 38.094 1.00 69.69 378 LEU A CA 1
ATOM 2899 C C . LEU A 1 378 ? -3.282 20.273 37.542 1.00 69.69 378 LEU A C 1
ATOM 2901 O O . LEU A 1 378 ? -3.061 21.196 38.320 1.00 69.69 378 LEU A O 1
ATOM 2905 N N . ALA A 1 379 ? -3.196 20.427 36.219 1.00 72.94 379 ALA A N 1
ATOM 2906 C CA . ALA A 1 379 ? -2.877 21.708 35.593 1.00 72.94 379 ALA A CA 1
ATOM 2907 C C . ALA A 1 379 ? -3.968 22.761 35.858 1.00 72.94 379 ALA A C 1
ATOM 2909 O O . ALA A 1 379 ? -3.650 23.908 36.182 1.00 72.94 379 ALA A O 1
ATOM 2910 N N . ALA A 1 380 ? -5.244 22.371 35.778 1.00 71.44 380 ALA A N 1
ATOM 2911 C CA . ALA A 1 380 ? -6.375 23.226 36.131 1.00 71.44 380 ALA A CA 1
ATOM 2912 C C . ALA A 1 380 ? -6.340 23.619 37.618 1.00 71.44 380 ALA A C 1
ATOM 2914 O O . ALA A 1 380 ? -6.407 24.806 37.939 1.00 71.44 380 ALA A O 1
ATOM 2915 N N . GLY A 1 381 ? -6.116 22.645 38.507 1.00 71.56 381 GLY A N 1
ATOM 2916 C CA . GLY A 1 381 ? -5.962 22.865 39.945 1.00 71.56 381 GLY A CA 1
ATOM 2917 C C . GLY A 1 381 ? -4.802 23.802 40.280 1.00 71.56 381 GLY A C 1
ATOM 2918 O O . GLY A 1 381 ? -4.974 24.721 41.071 1.00 71.56 381 GLY A O 1
ATOM 2919 N N . MET A 1 382 ? -3.644 23.664 39.622 1.00 76.56 382 MET A N 1
ATOM 2920 C CA . MET A 1 382 ? -2.515 24.594 39.788 1.00 76.56 382 MET A CA 1
ATOM 2921 C C . MET A 1 382 ? -2.840 26.013 39.313 1.00 76.56 382 MET A C 1
ATOM 2923 O O . MET A 1 382 ? -2.436 26.987 39.947 1.00 76.56 382 MET A O 1
ATOM 2927 N N . LYS A 1 383 ? -3.572 26.154 38.202 1.00 80.31 383 LYS A N 1
ATOM 2928 C CA . LYS A 1 383 ? -4.000 27.467 37.702 1.00 80.31 383 LYS A CA 1
ATOM 2929 C C . LYS A 1 383 ? -4.961 28.142 38.682 1.00 80.31 383 LYS A C 1
ATOM 2931 O O . LYS A 1 383 ? -4.845 29.341 38.919 1.00 80.31 383 LYS A O 1
ATOM 2936 N N . GLN A 1 384 ? -5.886 27.379 39.258 1.00 76.62 384 GLN A N 1
ATOM 2937 C CA . GLN A 1 384 ? -6.822 27.869 40.266 1.00 76.62 384 GLN A CA 1
ATOM 2938 C C . GLN A 1 384 ? -6.122 28.191 41.592 1.00 76.62 384 GLN A C 1
ATOM 2940 O O . GLN A 1 384 ? -6.383 29.242 42.169 1.00 76.62 384 GLN A O 1
ATOM 2945 N N . ALA A 1 385 ? -5.179 27.352 42.018 1.00 77.50 385 ALA A N 1
ATOM 2946 C CA . ALA A 1 385 ? -4.342 27.585 43.187 1.00 77.50 385 ALA A CA 1
ATOM 2947 C C . ALA A 1 385 ? -3.582 28.915 43.085 1.00 77.50 385 ALA A C 1
ATOM 2949 O O . ALA A 1 385 ? -3.689 29.741 43.985 1.00 77.50 385 ALA A O 1
ATOM 2950 N N . ARG A 1 386 ? -2.920 29.182 41.950 1.00 85.94 386 ARG A N 1
ATOM 2951 C CA . ARG A 1 386 ? -2.233 30.464 41.709 1.00 85.94 386 ARG A CA 1
ATOM 2952 C C . ARG A 1 386 ? -3.174 31.665 41.741 1.00 85.94 386 ARG A C 1
ATOM 2954 O O . ARG A 1 386 ? -2.838 32.683 42.331 1.00 85.94 386 ARG A O 1
ATOM 2961 N N . ARG A 1 387 ? -4.363 31.555 41.135 1.00 86.00 387 ARG A N 1
ATOM 2962 C CA . ARG A 1 387 ? -5.376 32.625 41.204 1.00 86.00 387 ARG A CA 1
ATOM 2963 C C . ARG A 1 387 ? -5.756 32.929 42.650 1.00 86.00 387 ARG A C 1
ATOM 2965 O O . ARG A 1 387 ? -5.859 34.094 43.016 1.00 86.00 387 ARG A O 1
ATOM 2972 N N . LEU A 1 388 ? -5.911 31.892 43.468 1.00 82.94 388 LEU A N 1
ATOM 2973 C CA . LEU A 1 388 ? -6.226 32.046 44.880 1.00 82.94 388 LEU A CA 1
ATOM 2974 C C . LEU A 1 388 ? -5.078 32.685 45.672 1.00 82.94 388 LEU A C 1
ATOM 2976 O O . LEU A 1 388 ? -5.319 33.567 46.492 1.00 82.94 388 LEU A O 1
ATOM 2980 N N . GLU A 1 389 ? -3.837 32.262 45.421 1.00 85.94 389 GLU A N 1
ATOM 2981 C CA . GLU A 1 389 ? -2.640 32.880 46.008 1.00 85.94 389 GLU A CA 1
ATOM 2982 C C . GLU A 1 389 ? -2.601 34.380 45.698 1.00 85.94 389 GLU A C 1
ATOM 2984 O O . GLU A 1 389 ? -2.420 35.198 46.600 1.00 85.94 389 GLU A O 1
ATOM 2989 N N . GLU A 1 390 ? -2.841 34.753 44.437 1.00 90.38 390 GLU A N 1
ATOM 2990 C CA . GLU A 1 390 ? -2.903 36.151 44.012 1.00 90.38 390 GLU A CA 1
ATOM 2991 C C . GLU A 1 390 ? -4.046 36.925 44.683 1.00 90.38 390 GLU A C 1
ATOM 2993 O O . GLU A 1 390 ? -3.854 38.077 45.074 1.00 90.38 390 GLU A O 1
ATOM 2998 N N . GLU A 1 391 ? -5.234 36.333 44.814 1.00 88.56 391 GLU A N 1
ATOM 2999 C CA . GLU A 1 391 ? -6.389 36.974 45.452 1.00 88.56 391 GLU A CA 1
ATOM 3000 C C . GLU A 1 391 ? -6.183 37.196 46.952 1.00 88.56 391 GLU A C 1
ATOM 3002 O O . GLU A 1 391 ? -6.437 38.298 47.444 1.00 88.56 391 GLU A O 1
ATOM 3007 N N . LEU A 1 392 ? -5.684 36.188 47.670 1.00 85.44 392 LEU A N 1
ATOM 3008 C CA . LEU A 1 392 ? -5.386 36.283 49.102 1.00 85.44 392 LEU A CA 1
ATOM 3009 C C . LEU A 1 392 ? -4.249 37.271 49.368 1.00 85.44 392 LEU A C 1
ATOM 3011 O O . LEU A 1 392 ? -4.321 38.064 50.309 1.00 85.44 392 LEU A O 1
ATOM 3015 N N . TRP A 1 393 ? -3.242 37.312 48.495 1.00 88.56 393 TRP A N 1
ATOM 3016 C CA . TRP A 1 393 ? -2.209 38.338 48.560 1.00 88.56 393 TRP A CA 1
ATOM 3017 C C . TRP A 1 393 ? -2.777 39.745 48.333 1.00 88.56 393 TRP A C 1
ATOM 3019 O O . TRP A 1 393 ? -2.468 40.667 49.088 1.00 88.56 393 TRP A O 1
ATOM 3029 N N . LYS A 1 394 ? -3.630 39.931 47.316 1.00 91.38 394 LYS A N 1
ATOM 3030 C CA . LYS A 1 394 ? -4.234 41.237 46.995 1.00 91.38 394 LYS A CA 1
ATOM 3031 C C . LYS A 1 394 ? -5.165 41.740 48.102 1.00 91.38 394 LYS A C 1
ATOM 3033 O O . LYS A 1 394 ? -5.113 42.925 48.419 1.00 91.38 394 LYS A O 1
ATOM 3038 N N . ARG A 1 395 ? -6.010 40.869 48.669 1.00 89.69 395 ARG A N 1
ATOM 3039 C CA . ARG A 1 395 ? -7.024 41.239 49.675 1.00 89.69 395 ARG A CA 1
ATOM 3040 C C . ARG A 1 395 ? -6.463 41.325 51.088 1.00 89.69 395 ARG A C 1
ATOM 3042 O O . ARG A 1 395 ? -6.729 42.294 51.787 1.00 89.69 395 ARG A O 1
ATOM 3049 N N . GLU A 1 396 ? -5.698 40.321 51.498 1.00 89.44 396 GLU A N 1
ATOM 3050 C CA . GLU A 1 396 ? -5.310 40.127 52.901 1.00 89.44 396 GLU A CA 1
ATOM 3051 C C . GLU A 1 396 ? -3.812 40.354 53.136 1.00 89.44 396 GLU A C 1
ATOM 3053 O O . GLU A 1 396 ? -3.351 40.265 54.270 1.00 89.44 396 GLU A O 1
ATOM 3058 N N . ARG A 1 397 ? -3.033 40.647 52.077 1.00 91.62 397 ARG A N 1
ATOM 3059 C CA . ARG A 1 397 ? -1.559 40.744 52.128 1.00 91.62 397 ARG A CA 1
ATOM 3060 C C . ARG A 1 397 ? -0.909 39.485 52.710 1.00 91.62 397 ARG A C 1
ATOM 3062 O O . ARG A 1 397 ? 0.174 39.539 53.289 1.00 91.62 397 ARG A O 1
ATOM 3069 N N . MET A 1 398 ? -1.568 38.341 52.535 1.00 87.38 398 MET A N 1
ATOM 3070 C CA . MET A 1 398 ? -1.140 37.069 53.098 1.00 87.38 398 MET A CA 1
ATOM 3071 C C . MET A 1 398 ? -0.399 36.241 52.048 1.00 87.38 398 MET A C 1
ATOM 3073 O O . MET A 1 398 ? -0.921 35.978 50.967 1.00 87.38 398 MET A O 1
ATOM 3077 N N . VAL A 1 399 ? 0.820 35.803 52.376 1.00 87.12 399 VAL A N 1
ATOM 3078 C CA . VAL A 1 399 ? 1.545 34.818 51.563 1.00 87.12 399 VAL A CA 1
ATOM 3079 C C . VAL A 1 399 ? 1.075 33.428 51.964 1.00 87.12 399 VAL A C 1
ATOM 3081 O O . VAL A 1 399 ? 1.293 32.986 53.097 1.00 87.12 399 VAL A O 1
ATOM 3084 N N . VAL A 1 400 ? 0.448 32.736 51.022 1.00 87.75 400 VAL A N 1
ATOM 3085 C CA . VAL A 1 400 ? -0.012 31.360 51.186 1.00 87.75 400 VAL A CA 1
ATOM 3086 C C . VAL A 1 400 ? 0.585 30.466 50.110 1.00 87.75 400 VAL A C 1
ATOM 3088 O O . VAL A 1 400 ? 0.948 30.932 49.037 1.00 87.75 400 VAL A O 1
ATOM 3091 N N . ASN A 1 401 ? 0.686 29.180 50.421 1.00 86.31 401 ASN A N 1
ATOM 3092 C CA . ASN A 1 401 ? 0.989 28.122 49.473 1.00 86.31 401 ASN A CA 1
ATOM 3093 C C . ASN A 1 401 ? -0.293 27.319 49.252 1.00 86.31 401 ASN A C 1
ATOM 3095 O O . ASN A 1 401 ? -0.839 26.744 50.203 1.00 86.31 401 ASN A O 1
ATOM 3099 N N . VAL A 1 402 ? -0.790 27.312 48.019 1.00 83.38 402 VAL A N 1
ATOM 3100 C CA . VAL A 1 402 ? -2.017 26.617 47.645 1.00 83.38 402 VAL A CA 1
ATOM 3101 C C . VAL A 1 402 ? -1.652 25.386 46.826 1.00 83.38 402 VAL A C 1
ATOM 3103 O O . VAL A 1 402 ? -1.116 25.452 45.722 1.00 83.38 402 VAL A O 1
ATOM 3106 N N . SER A 1 403 ? -1.950 24.216 47.382 1.00 78.75 403 SER A N 1
ATOM 3107 C CA . SER A 1 403 ? -1.713 22.944 46.694 1.00 78.75 403 SER A CA 1
ATOM 3108 C C . SER A 1 403 ? -2.654 22.756 45.489 1.00 78.75 403 SER A C 1
ATOM 3110 O O . SER A 1 403 ? -3.739 23.338 45.463 1.00 78.75 403 SER A O 1
ATOM 3112 N N . PRO A 1 404 ? -2.330 21.865 44.530 1.00 69.38 404 PRO A N 1
ATOM 3113 C CA . PRO A 1 404 ? -3.233 21.525 43.422 1.00 69.38 404 PRO A CA 1
ATOM 3114 C C . PRO A 1 404 ? -4.585 20.944 43.869 1.00 69.38 404 PRO A C 1
ATOM 3116 O O . PRO A 1 404 ? -5.554 21.008 43.123 1.00 69.38 404 PRO A O 1
ATOM 3119 N N . SER A 1 405 ? -4.662 20.397 45.088 1.00 73.12 405 SER A N 1
ATOM 3120 C CA . SER A 1 405 ? -5.908 19.965 45.738 1.00 73.12 405 SER A CA 1
ATOM 3121 C C . SER A 1 405 ? -6.634 21.097 46.480 1.00 73.12 405 SER A C 1
ATOM 3123 O O . SER A 1 405 ? -7.478 20.825 47.326 1.00 73.12 405 SER A O 1
ATOM 3125 N N . LEU A 1 406 ? -6.249 22.353 46.233 1.00 76.06 406 LEU A N 1
ATOM 3126 C CA . LEU A 1 406 ? -6.801 23.579 46.819 1.00 76.06 406 LEU A CA 1
ATOM 3127 C C . LEU A 1 406 ? -6.705 23.682 48.350 1.00 76.06 406 LEU A C 1
ATOM 3129 O O . LEU A 1 406 ? -7.378 24.503 48.966 1.00 76.06 406 LEU A O 1
ATOM 3133 N N . LYS A 1 407 ? -5.814 22.908 48.983 1.00 83.94 407 LYS A N 1
ATOM 3134 C CA . LYS A 1 407 ? -5.460 23.132 50.393 1.00 83.94 407 LYS A CA 1
ATOM 3135 C C . LYS A 1 407 ? -4.561 24.352 50.490 1.00 83.94 407 LYS A C 1
ATOM 3137 O O . LYS A 1 407 ? -3.490 24.352 49.877 1.00 83.94 407 LYS A O 1
ATOM 3142 N N . VAL A 1 408 ? -4.993 25.340 51.263 1.00 85.62 408 VAL A N 1
ATOM 3143 C CA . VAL A 1 408 ? -4.282 26.599 51.497 1.00 85.62 408 VAL A CA 1
ATOM 3144 C C . VAL A 1 408 ? -3.501 26.494 52.794 1.00 85.62 408 VAL A C 1
ATOM 3146 O O . VAL A 1 408 ? -4.072 26.187 53.839 1.00 85.62 408 VAL A O 1
ATOM 3149 N N . ARG A 1 409 ? -2.196 26.759 52.752 1.00 91.44 409 ARG A N 1
ATOM 3150 C CA . ARG A 1 409 ? -1.347 26.801 53.946 1.00 91.44 409 ARG A CA 1
ATOM 3151 C C . ARG A 1 409 ? -0.645 28.141 54.058 1.00 91.44 409 ARG A C 1
ATOM 3153 O O . ARG A 1 409 ? -0.177 28.679 53.060 1.00 91.44 409 ARG A O 1
ATOM 3160 N N . ASN A 1 410 ? -0.543 28.670 55.270 1.00 90.00 410 ASN A N 1
ATOM 3161 C CA . ASN A 1 410 ? 0.266 29.860 55.526 1.00 90.00 410 ASN A CA 1
ATOM 3162 C C . ASN A 1 410 ? 1.772 29.518 55.531 1.00 90.00 410 ASN A C 1
ATOM 3164 O O . ASN A 1 410 ? 2.164 28.352 55.457 1.00 90.00 410 ASN A O 1
ATOM 3168 N N . GLN A 1 411 ? 2.632 30.530 55.679 1.00 89.81 411 GLN A N 1
ATOM 3169 C CA . GLN A 1 411 ? 4.090 30.343 55.771 1.00 89.81 411 GLN A CA 1
ATOM 3170 C C . GLN A 1 411 ? 4.538 29.441 56.936 1.00 89.81 411 GLN A C 1
ATOM 3172 O O . GLN A 1 411 ? 5.619 28.863 56.886 1.00 89.81 411 GLN A O 1
ATOM 3177 N N . LYS A 1 412 ? 3.707 29.292 57.976 1.00 88.88 412 LYS A N 1
ATOM 3178 C CA . LYS A 1 412 ? 3.957 28.395 59.116 1.00 88.88 412 LYS A CA 1
ATOM 3179 C C . LYS A 1 412 ? 3.483 26.958 58.853 1.00 88.88 412 LYS A C 1
ATOM 3181 O O . LYS A 1 412 ? 3.544 26.125 59.750 1.00 88.88 412 LYS A O 1
ATOM 3186 N N . GLY A 1 413 ? 2.979 26.666 57.651 1.00 87.38 413 GLY A N 1
ATOM 3187 C CA . GLY A 1 413 ? 2.453 25.357 57.265 1.00 87.38 413 GLY A CA 1
ATOM 3188 C C . GLY A 1 413 ? 1.068 25.031 57.831 1.00 87.38 413 GLY A C 1
ATOM 3189 O O . GLY A 1 413 ? 0.597 23.910 57.643 1.00 87.38 413 GLY A O 1
ATOM 3190 N N . GLN A 1 414 ? 0.405 25.978 58.499 1.00 89.69 414 GLN A N 1
ATOM 3191 C CA . GLN A 1 414 ? -0.929 25.782 59.067 1.00 89.69 414 GLN A CA 1
ATOM 3192 C C . GLN A 1 414 ? -1.990 25.948 57.982 1.00 89.69 414 GLN A C 1
ATOM 3194 O O . GLN A 1 414 ? -1.906 26.863 57.160 1.00 89.69 414 GLN A O 1
ATOM 3199 N N . GLU A 1 415 ? -2.984 25.063 57.986 1.00 86.69 415 GLU A N 1
ATOM 3200 C CA . GLU A 1 415 ? -4.097 25.114 57.043 1.00 86.69 415 GLU A CA 1
ATOM 3201 C C . GLU A 1 415 ? -4.988 26.322 57.347 1.00 86.69 415 GLU A C 1
ATOM 3203 O O . GLU A 1 415 ? -5.445 26.511 58.476 1.00 86.69 415 GLU A O 1
ATOM 3208 N N . VAL A 1 416 ? -5.196 27.168 56.340 1.00 84.69 416 VAL A N 1
ATOM 3209 C CA . VAL A 1 416 ? -6.025 28.367 56.460 1.00 84.69 416 VAL A CA 1
ATOM 3210 C C . VAL A 1 416 ? -7.438 27.995 56.039 1.00 84.69 416 VAL A C 1
ATOM 3212 O O . VAL A 1 416 ? -7.683 27.648 54.884 1.00 84.69 416 VAL A O 1
ATOM 3215 N N . SER A 1 417 ? -8.379 28.050 56.982 1.00 80.88 417 SER A N 1
ATOM 3216 C CA . SER A 1 417 ? -9.789 27.818 56.678 1.00 80.88 417 SER A CA 1
ATOM 3217 C C . SER A 1 417 ? -10.328 28.997 55.871 1.00 80.88 417 SER A C 1
ATOM 3219 O O . SER A 1 417 ? -10.525 30.088 56.406 1.00 80.88 417 SER A O 1
ATOM 3221 N N . LEU A 1 418 ? -10.578 28.774 54.581 1.00 75.31 418 LEU A N 1
ATOM 3222 C CA . LEU A 1 418 ? -11.292 29.719 53.728 1.00 75.31 418 LEU A CA 1
ATOM 3223 C C . LEU A 1 418 ? -12.770 29.725 54.135 1.00 75.31 418 LEU A C 1
ATOM 3225 O O . LEU A 1 418 ? -13.603 29.043 53.537 1.00 75.31 418 LEU A O 1
ATOM 3229 N N . ARG A 1 419 ? -13.118 30.456 55.195 1.00 58.28 419 ARG A N 1
ATOM 3230 C CA . ARG A 1 419 ? -14.525 30.676 55.533 1.00 58.28 419 ARG A CA 1
ATOM 3231 C C . ARG A 1 419 ? -15.163 31.497 54.404 1.00 58.28 419 ARG A C 1
ATOM 3233 O O . ARG A 1 419 ? -14.842 32.664 54.233 1.00 58.28 419 ARG A O 1
ATOM 3240 N N . ALA A 1 420 ? -16.075 30.862 53.667 1.00 51.97 420 ALA A N 1
ATOM 3241 C CA . ALA A 1 420 ? -16.997 31.473 52.704 1.00 51.97 420 ALA A CA 1
ATOM 3242 C C . ALA A 1 420 ? -16.439 31.936 51.339 1.00 51.97 420 ALA A C 1
ATOM 3244 O O . ALA A 1 420 ? -16.937 32.904 50.772 1.00 51.97 420 ALA A O 1
ATOM 3245 N N . MET A 1 421 ? -15.501 31.202 50.734 1.00 56.38 421 MET A N 1
ATOM 3246 C CA . MET A 1 421 ? -15.360 31.250 49.270 1.00 56.38 421 MET A CA 1
ATOM 3247 C C . MET A 1 421 ? -16.169 30.099 48.666 1.00 56.38 421 MET A C 1
ATOM 3249 O O . MET A 1 421 ? -15.755 28.944 48.721 1.00 56.38 421 MET A O 1
ATOM 3253 N N . HIS A 1 422 ? -17.369 30.395 48.155 1.00 53.25 422 HIS A N 1
ATOM 3254 C CA . HIS A 1 422 ? -18.104 29.454 47.306 1.00 53.25 422 HIS A CA 1
ATOM 3255 C C . HIS A 1 422 ? -17.309 29.281 46.012 1.00 53.25 422 HIS A C 1
ATOM 3257 O O . HIS A 1 422 ? -17.336 30.137 45.132 1.00 53.25 422 HIS A O 1
ATOM 3263 N N . PHE A 1 423 ? -16.550 28.192 45.931 1.00 57.44 423 PHE A N 1
ATOM 3264 C CA . PHE A 1 423 ? -15.915 27.789 44.689 1.00 57.44 423 PHE A CA 1
ATOM 3265 C C . PHE A 1 423 ? -16.962 27.133 43.813 1.00 57.44 423 PHE A C 1
ATOM 3267 O O . PHE A 1 423 ? -17.538 26.110 44.185 1.00 57.44 423 PHE A O 1
ATOM 3274 N N . ASP A 1 424 ? -17.182 27.712 42.642 1.00 51.88 424 ASP A N 1
ATOM 3275 C CA . ASP A 1 424 ? -17.990 27.073 41.623 1.00 51.88 424 ASP A CA 1
ATOM 3276 C C . ASP A 1 424 ? -17.192 25.922 40.993 1.00 51.88 424 ASP A C 1
ATOM 3278 O O . ASP A 1 424 ? -16.400 26.093 40.064 1.00 51.88 424 ASP A O 1
ATOM 3282 N N . LEU A 1 425 ? -17.342 24.735 41.579 1.00 52.53 425 LEU A N 1
ATOM 3283 C CA . LEU A 1 425 ? -16.695 23.506 41.119 1.00 52.53 425 LEU A CA 1
ATOM 3284 C C . LEU A 1 425 ? -17.259 23.012 39.778 1.00 52.53 425 LEU A C 1
ATOM 3286 O O . LEU A 1 425 ? -16.668 22.112 39.181 1.00 52.53 425 LEU A O 1
ATOM 3290 N N . THR A 1 426 ? -18.350 23.603 39.274 1.00 55.41 426 THR A N 1
ATOM 3291 C CA . THR A 1 426 ? -18.912 23.242 37.963 1.00 55.41 426 THR A CA 1
ATOM 3292 C C . THR A 1 426 ? -17.982 23.604 36.807 1.00 55.41 426 THR A C 1
ATOM 3294 O O . THR A 1 426 ? -18.048 22.969 35.765 1.00 55.41 426 THR A O 1
ATOM 3297 N N . ALA A 1 427 ? -17.040 24.533 37.003 1.00 52.06 427 ALA A N 1
ATOM 3298 C CA . ALA A 1 427 ? -16.069 24.919 35.979 1.00 52.06 427 ALA A CA 1
ATOM 3299 C C . ALA A 1 427 ? -14.928 23.897 35.757 1.00 52.06 427 ALA A C 1
ATOM 3301 O O . ALA A 1 427 ? -14.069 24.121 34.902 1.00 52.06 427 ALA A O 1
ATOM 3302 N N . VAL A 1 428 ? -14.868 22.819 36.553 1.00 45.41 428 VAL A N 1
ATOM 3303 C CA . VAL A 1 428 ? -13.812 21.784 36.504 1.00 45.41 428 VAL A CA 1
ATOM 3304 C C . VAL A 1 428 ? -14.315 20.455 35.912 1.00 45.41 428 VAL A C 1
ATOM 3306 O O . VAL A 1 428 ? -13.490 19.627 35.517 1.00 45.41 428 VAL A O 1
ATOM 3309 N N . ALA A 1 429 ? -15.635 20.253 35.842 1.00 42.41 429 ALA A N 1
ATOM 3310 C CA . ALA A 1 429 ? -16.276 19.108 35.187 1.00 42.41 429 ALA A CA 1
ATOM 3311 C C . ALA A 1 429 ? -16.471 19.383 33.691 1.00 42.41 429 ALA A C 1
ATOM 3313 O O . ALA A 1 429 ? -16.294 18.423 32.904 1.00 42.41 429 ALA A O 1
#

Secondary structure (DSSP, 8-state):
----------------PPP---EEEEEE--SSS-EEEEEEEEE-SSS-GGGTEEEEE-SSEEEEEEEEEESSTHHHHHHHHHHHHHHHHHHHHSTT-HHHHHHHHHHHHHHHHHH-SSS-HHHHHH-EEEEEEEEEETTTTEEEEEEESS-EEEEEEEETTTEEE------SS------TTPPPSEE-GGGT-HHHHHHHHTT-SSGGGPPPP-SS------EEEEEE--TTEEEEEEE-HHHHHHS-HHHHHHHHHHHHHHHHHHHHHHTT-TTS----HHHHHHHHHHHHHHHSSSP-TT--EEEEEEEEE--HHHHHHHHH-HHHHHHHHTS-HHHHHHHHHHHHHHHHHHHHHHHHHHHHHHHHHHHHHHHHHHHHHHHHHHHHHHHHHHHH---EEE-TT--EEETTS-B---TT----GGGG-